Protein 5U25 (pdb70)

B-factor: mean 48.01, std 14.41, range [23.68, 140.08]

CATH classification: 3.50.50.60 (+2 more: 3.50.50.60, 3.30.390.30)

Structure (mmCIF, N/CA/C/O backbone):
data_5U25
#
_entry.id   5U25
#
_cell.length_a   142.660
_cell.length_b   142.660
_cell.length_c   70.390
_cell.angle_alpha   90.000
_cell.angle_beta   90.000
_cell.angle_gamma   90.000
#
_symmetry.space_group_name_H-M   'P 43 21 2'
#
loop_
_entity.id
_entity.type
_entity.pdbx_description
1 polymer 'Dihydrolipoamide dehydrogenase (E3 component of pyruvate and 2-oxoglutarate dehydrogenase complexes)'
2 non-polymer 'FLAVIN-ADENINE DINUCLEOTIDE'
3 non-polymer 'SULFATE ION'
4 non-polymer 1,2-ETHANEDIOL
5 water water
#
loop_
_atom_site.group_PDB
_atom_site.id
_atom_site.type_symbol
_atom_site.label_atom_id
_atom_site.label_alt_id
_atom_site.label_comp_id
_atom_site.label_asym_id
_atom_site.label_entity_id
_atom_site.label_seq_id
_atom_site.pdbx_PDB_ins_code
_atom_site.Cartn_x
_atom_site.Cartn_y
_atom_site.Cartn_z
_atom_site.occupancy
_atom_site.B_iso_or_equiv
_atom_site.auth_seq_id
_atom_site.auth_comp_id
_atom_site.auth_asym_id
_atom_site.auth_atom_id
_atom_site.pdbx_PDB_model_num
ATOM 1 N N . ALA A 1 122 ? -15.337 53.613 2.202 1.00 93.79 114 ALA A N 1
ATOM 2 C CA . ALA A 1 122 ? -16.059 54.655 1.477 1.00 103.28 114 ALA A CA 1
ATOM 3 C C . ALA A 1 122 ? -15.172 55.328 0.422 1.00 108.42 114 ALA A C 1
ATOM 4 O O . ALA A 1 122 ? -15.668 55.834 -0.588 1.00 116.95 114 ALA A O 1
ATOM 6 N N . ASP A 1 123 ? -13.858 55.331 0.665 1.00 103.68 115 ASP A N 1
ATOM 7 C CA . ASP A 1 123 ? -12.899 55.936 -0.255 1.00 102.71 115 ASP A CA 1
ATOM 8 C C . ASP A 1 123 ? -12.291 54.929 -1.228 1.00 97.20 115 ASP A C 1
ATOM 9 O O . ASP A 1 123 ? -11.908 55.311 -2.340 1.00 101.64 115 ASP A O 1
ATOM 14 N N . ALA A 1 124 ? -12.199 53.654 -0.848 1.00 88.62 116 ALA A N 1
ATOM 15 C CA . ALA A 1 124 ? -11.661 52.628 -1.733 1.00 83.83 116 ALA A CA 1
ATOM 16 C C . ALA A 1 124 ? -12.033 51.256 -1.186 1.00 80.55 116 ALA A C 1
ATOM 17 O O . ALA A 1 124 ? -12.149 51.075 0.029 1.00 80.21 116 ALA A O 1
ATOM 19 N N . GLU A 1 125 ? -12.201 50.290 -2.098 1.00 80.90 117 GLU A N 1
ATOM 20 C CA . GLU A 1 125 ? -12.631 48.930 -1.774 1.00 79.71 117 GLU A CA 1
ATOM 21 C C . GLU A 1 125 ? -11.699 47.925 -2.444 1.00 72.58 117 GLU A C 1
ATOM 22 O O . GLU A 1 125 ? -11.401 48.061 -3.636 1.00 78.49 117 GLU A O 1
ATOM 28 N N . TYR A 1 126 ? -11.258 46.906 -1.695 1.00 61.60 118 TYR A N 1
ATOM 29 C CA . TYR A 1 126 ? -10.335 45.904 -2.227 1.00 60.82 118 TYR A CA 1
ATOM 30 C C . TYR A 1 126 ? -10.761 44.494 -1.825 1.00 58.56 118 TYR A C 1
ATOM 31 O O . TYR A 1 126 ? -11.405 44.292 -0.792 1.00 57.40 118 TYR A O 1
ATOM 40 N N . ASP A 1 127 ? -10.407 43.517 -2.671 1.00 59.37 119 ASP A N 1
ATOM 41 C CA . ASP A 1 127 ? -10.466 42.111 -2.265 1.00 59.08 119 ASP A CA 1
ATOM 42 C C . ASP A 1 127 ? -9.595 41.860 -1.040 1.00 52.57 119 ASP A C 1
ATOM 43 O O . ASP A 1 127 ? -10.018 41.200 -0.087 1.00 56.19 119 ASP A O 1
ATOM 48 N N . VAL A 1 128 ? -8.363 42.366 -1.061 1.00 47.84 120 VAL A N 1
ATOM 49 C CA . VAL A 1 128 ? -7.385 42.134 -0.002 1.00 47.36 120 VAL A CA 1
ATOM 50 C C . VAL A 1 128 ? -6.674 43.455 0.289 1.00 52.33 120 VAL A C 1
ATOM 51 O O . VAL A 1 128 ? -6.120 44.083 -0.623 1.00 50.17 120 VAL A O 1
ATOM 55 N N . VAL A 1 129 ? -6.694 43.880 1.549 1.00 47.22 121 VAL A N 1
ATOM 56 C CA . VAL A 1 129 ? -5.848 44.963 2.034 1.00 44.83 121 VAL A CA 1
ATOM 57 C C . VAL A 1 129 ? -4.777 44.341 2.920 1.00 44.79 121 VAL A C 1
ATOM 58 O O . VAL A 1 129 ? -5.088 43.600 3.862 1.00 44.17 121 VAL A O 1
ATOM 62 N N . VAL A 1 130 ? -3.519 44.619 2.610 1.00 42.96 122 VAL A N 1
ATOM 63 C CA . VAL A 1 130 ? -2.394 44.146 3.409 1.00 37.42 122 VAL A CA 1
ATOM 64 C C . VAL A 1 130 ? -1.905 45.319 4.250 1.00 39.78 122 VAL A C 1
ATOM 65 O O . VAL A 1 130 ? -1.588 46.388 3.714 1.00 44.56 122 VAL A O 1
ATOM 69 N N . LEU A 1 131 ? -1.877 45.135 5.567 1.00 37.34 123 LEU A N 1
ATOM 70 C CA . LEU A 1 131 ? -1.361 46.140 6.496 1.00 38.81 123 LEU A CA 1
ATOM 71 C C . LEU A 1 131 ? 0.129 45.868 6.734 1.00 38.09 123 LEU A C 1
ATOM 72 O O . LEU A 1 131 ? 0.491 44.959 7.491 1.00 30.26 123 LEU A O 1
ATOM 77 N N . GLY A 1 132 ? 0.989 46.653 6.087 1.00 38.78 124 GLY A N 1
ATOM 78 C CA . GLY A 1 132 ? 2.446 46.592 6.166 1.00 32.62 124 GLY A CA 1
ATOM 79 C C . GLY A 1 132 ? 3.033 45.984 4.902 1.00 35.45 124 GLY A C 1
ATOM 80 O O . GLY A 1 132 ? 2.492 45.025 4.345 1.00 41.86 124 GLY A O 1
ATOM 81 N N . GLY A 1 133 ? 4.149 46.543 4.438 1.00 37.27 125 GLY A N 1
ATOM 82 C CA . GLY A 1 133 ? 4.735 46.073 3.193 1.00 40.16 125 GLY A CA 1
ATOM 83 C C . GLY A 1 133 ? 6.083 45.368 3.298 1.00 40.11 125 GLY A C 1
ATOM 84 O O . GLY A 1 133 ? 6.925 45.473 2.393 1.00 33.76 125 GLY A O 1
ATOM 85 N N . GLY A 1 134 ? 6.304 44.655 4.404 1.00 35.91 126 GLY A N 1
ATOM 86 C CA . GLY A 1 134 ? 7.533 43.927 4.622 1.00 37.17 126 GLY A CA 1
ATOM 87 C C . GLY A 1 134 ? 7.579 42.613 3.858 1.00 36.58 126 GLY A C 1
ATOM 88 O O . GLY A 1 134 ? 6.737 42.350 2.998 1.00 42.19 126 GLY A O 1
ATOM 89 N N . PRO A 1 135 ? 8.584 41.772 4.141 1.00 40.95 127 PRO A N 1
ATOM 90 C CA . PRO A 1 135 ? 8.659 40.471 3.453 1.00 41.12 127 PRO A CA 1
ATOM 91 C C . PRO A 1 135 ? 7.335 39.711 3.475 1.00 38.78 127 PRO A C 1
ATOM 92 O O . PRO A 1 135 ? 6.912 39.179 2.446 1.00 37.52 127 PRO A O 1
ATOM 96 N N . GLY A 1 136 ? 6.659 39.669 4.622 1.00 38.34 128 GLY A N 1
ATOM 97 C CA . GLY A 1 136 ? 5.328 39.093 4.686 1.00 37.15 128 GLY A CA 1
ATOM 98 C C . GLY A 1 136 ? 4.334 39.846 3.824 1.00 36.72 128 GLY A C 1
ATOM 99 O O . GLY A 1 136 ? 3.750 39.277 2.898 1.00 37.55 128 GLY A O 1
ATOM 100 N N . GLY A 1 137 ? 4.168 41.142 4.098 1.00 43.73 129 GLY A N 1
ATOM 101 C CA . GLY A 1 137 ? 3.098 41.902 3.465 1.00 36.84 129 GLY A CA 1
ATOM 102 C C . GLY A 1 137 ? 3.197 41.956 1.950 1.00 39.19 129 GLY A C 1
ATOM 103 O O . GLY A 1 137 ? 2.222 41.680 1.246 1.00 38.10 129 GLY A O 1
ATOM 104 N N . TYR A 1 138 ? 4.371 42.322 1.416 1.00 33.24 130 TYR A N 1
ATOM 105 C CA . TYR A 1 138 ? 4.425 42.483 -0.034 1.00 36.34 130 TYR A CA 1
ATOM 106 C C . TYR A 1 138 ? 4.381 41.129 -0.742 1.00 40.37 130 TYR A C 1
ATOM 107 O O . TYR A 1 138 ? 3.835 41.032 -1.850 1.00 39.43 130 TYR A O 1
ATOM 116 N N . SER A 1 139 ? 4.925 40.074 -0.117 1.00 36.51 131 SER A N 1
ATOM 117 C CA . SER A 1 139 ? 4.790 38.731 -0.676 1.00 39.62 131 SER A CA 1
ATOM 118 C C . SER A 1 139 ? 3.328 38.287 -0.702 1.00 39.08 131 SER A C 1
ATOM 119 O O . SER A 1 139 ? 2.866 37.710 -1.693 1.00 41.02 131 SER A O 1
ATOM 122 N N . ALA A 1 140 ? 2.595 38.515 0.397 1.00 39.04 132 ALA A N 1
ATOM 123 C CA . ALA A 1 140 ? 1.158 38.233 0.416 1.00 41.36 132 ALA A CA 1
ATOM 124 C C . ALA A 1 140 ? 0.433 39.004 -0.681 1.00 39.32 132 ALA A C 1
ATOM 125 O O . ALA A 1 140 ? -0.370 38.436 -1.431 1.00 42.63 132 ALA A O 1
ATOM 127 N N . ALA A 1 141 ? 0.730 40.302 -0.805 1.00 38.16 133 ALA A N 1
ATOM 128 C CA . ALA A 1 141 ? 0.014 41.147 -1.757 1.00 43.69 133 ALA A CA 1
ATOM 129 C C . ALA A 1 141 ? 0.288 40.719 -3.193 1.00 45.29 133 ALA A C 1
ATOM 130 O O . ALA A 1 141 ? -0.636 40.627 -4.013 1.00 48.92 133 ALA A O 1
ATOM 132 N N . PHE A 1 142 ? 1.558 40.450 -3.518 1.00 36.71 134 PHE A N 1
ATOM 133 C CA . PHE A 1 142 ? 1.893 40.037 -4.877 1.00 39.23 134 PHE A CA 1
ATOM 134 C C . PHE A 1 142 ? 1.274 38.681 -5.195 1.00 41.78 134 PHE A C 1
ATOM 135 O O . PHE A 1 142 ? 0.783 38.449 -6.311 1.00 45.89 134 PHE A O 1
ATOM 143 N N . ALA A 1 143 ? 1.272 37.775 -4.216 1.00 38.93 135 ALA A N 1
ATOM 144 C CA . ALA A 1 143 ? 0.670 36.465 -4.425 1.00 43.49 135 ALA A CA 1
ATOM 145 C C . ALA A 1 143 ? -0.837 36.581 -4.621 1.00 47.86 135 ALA A C 1
ATOM 146 O O . ALA A 1 143 ? -1.408 35.902 -5.482 1.00 46.36 135 ALA A O 1
ATOM 148 N N . ALA A 1 144 ? -1.495 37.450 -3.847 1.00 43.51 136 ALA A N 1
ATOM 149 C CA . ALA A 1 144 ? -2.931 37.630 -4.021 1.00 49.44 136 ALA A CA 1
ATOM 150 C C . ALA A 1 144 ? -3.245 38.216 -5.392 1.00 51.58 136 ALA A C 1
ATOM 151 O O . ALA A 1 144 ? -4.213 37.807 -6.045 1.00 49.19 136 ALA A O 1
ATOM 153 N N . ALA A 1 145 ? -2.424 39.164 -5.852 1.00 51.90 137 ALA A N 1
ATOM 154 C CA . ALA A 1 145 ? -2.643 39.761 -7.165 1.00 50.55 137 ALA A CA 1
ATOM 155 C C . ALA A 1 145 ? -2.430 38.740 -8.276 1.00 52.16 137 ALA A C 1
ATOM 156 O O . ALA A 1 145 ? -3.176 38.731 -9.262 1.00 56.29 137 ALA A O 1
ATOM 158 N N . ASP A 1 146 ? -1.422 37.864 -8.123 1.00 47.68 138 ASP A N 1
ATOM 159 C CA . ASP A 1 146 ? -1.203 36.778 -9.080 1.00 48.93 138 ASP A CA 1
ATOM 160 C C . ASP A 1 146 ? -2.392 35.833 -9.145 1.00 51.48 138 ASP A C 1
ATOM 161 O O . ASP A 1 146 ? -2.623 35.206 -10.186 1.00 54.28 138 ASP A O 1
ATOM 166 N N . GLU A 1 147 ? -3.123 35.674 -8.037 1.00 53.11 139 GLU A N 1
ATOM 167 C CA . GLU A 1 147 ? -4.360 34.898 -8.036 1.00 58.85 139 GLU A CA 1
ATOM 168 C C . GLU A 1 147 ? -5.537 35.680 -8.602 1.00 60.85 139 GLU A C 1
ATOM 169 O O . GLU A 1 147 ? -6.656 35.161 -8.602 1.00 59.31 139 GLU A O 1
ATOM 175 N N . GLY A 1 148 ? -5.319 36.909 -9.069 1.00 59.38 140 GLY A N 1
ATOM 176 C CA . GLY A 1 148 ? -6.367 37.680 -9.707 1.00 63.25 140 GLY A CA 1
ATOM 177 C C . GLY A 1 148 ? -7.215 38.530 -8.785 1.00 62.14 140 GLY A C 1
ATOM 178 O O . GLY A 1 148 ? -8.272 39.013 -9.213 1.00 60.63 140 GLY A O 1
ATOM 179 N N . LEU A 1 149 ? -6.799 38.716 -7.540 1.00 56.42 141 LEU A N 1
ATOM 180 C CA . LEU A 1 149 ? -7.505 39.569 -6.602 1.00 56.07 141 LEU A CA 1
ATOM 181 C C . LEU A 1 149 ? -7.034 41.014 -6.739 1.00 59.34 141 LEU A C 1
ATOM 182 O O . LEU A 1 149 ? -5.877 41.285 -7.088 1.00 60.74 141 LEU A O 1
ATOM 187 N N . LYS A 1 150 ? -7.943 41.944 -6.455 1.00 56.38 142 LYS A N 1
ATOM 188 C CA . LYS A 1 150 ? -7.613 43.364 -6.394 1.00 59.22 142 LYS A CA 1
ATOM 189 C C . LYS A 1 150 ? -7.075 43.685 -4.998 1.00 51.59 142 LYS A C 1
ATOM 190 O O . LYS A 1 150 ? -7.791 43.515 -4.006 1.00 50.15 142 LYS A O 1
ATOM 196 N N . VAL A 1 151 ? -5.812 44.132 -4.921 1.00 48.35 143 VAL A N 1
ATOM 197 C CA . VAL A 1 151 ? -5.066 44.208 -3.668 1.00 45.14 143 VAL A CA 1
ATOM 198 C C . VAL A 1 151 ? -4.566 45.631 -3.432 1.00 55.44 143 VAL A C 1
ATOM 199 O O . VAL A 1 151 ? -4.318 46.389 -4.373 1.00 53.12 143 VAL A O 1
ATOM 203 N N . ALA A 1 152 ? -4.418 45.989 -2.154 1.00 43.16 144 ALA A N 1
ATOM 204 C CA . ALA A 1 152 ? -3.720 47.198 -1.743 1.00 44.84 144 ALA A CA 1
ATOM 205 C C . ALA A 1 152 ? -2.797 46.879 -0.571 1.00 45.35 144 ALA A C 1
ATOM 206 O O . ALA A 1 152 ? -3.109 46.036 0.277 1.00 45.12 144 ALA A O 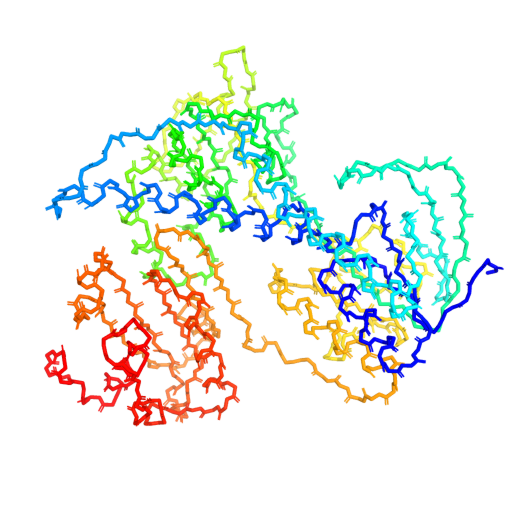1
ATOM 208 N N . ILE A 1 153 ? -1.654 47.565 -0.533 1.00 41.56 145 ILE A N 1
ATOM 209 C CA . ILE A 1 153 ? -0.747 47.565 0.608 1.00 37.24 145 ILE A CA 1
ATOM 210 C C . ILE A 1 153 ? -0.872 48.910 1.300 1.00 40.72 145 ILE A C 1
ATOM 211 O O . ILE A 1 153 ? -0.797 49.952 0.640 1.00 40.22 145 ILE A O 1
ATOM 216 N N . VAL A 1 154 ? -1.063 48.895 2.617 1.00 42.03 146 VAL A N 1
ATOM 217 C CA . VAL A 1 154 ? -0.994 50.108 3.424 1.00 43.91 146 VAL A CA 1
ATOM 218 C C . VAL A 1 154 ? 0.317 50.052 4.198 1.00 42.67 146 VAL A C 1
ATOM 219 O O . VAL A 1 154 ? 0.507 49.174 5.046 1.00 41.37 146 VAL A O 1
ATOM 223 N N . GLU A 1 155 ? 1.220 50.989 3.910 1.00 43.78 147 GLU A N 1
ATOM 224 C CA . GLU A 1 155 ? 2.566 51.001 4.478 1.00 41.84 147 GLU A CA 1
ATOM 225 C C . GLU A 1 155 ? 2.909 52.438 4.819 1.00 42.39 147 GLU A C 1
ATOM 226 O O . GLU A 1 155 ? 2.844 53.313 3.950 1.00 43.61 147 GLU A O 1
ATOM 232 N N . ARG A 1 156 ? 3.264 52.679 6.085 1.00 34.35 148 ARG A N 1
ATOM 233 C CA . ARG A 1 156 ? 3.420 54.046 6.573 1.00 33.76 148 ARG A CA 1
ATOM 234 C C . ARG A 1 156 ? 4.629 54.751 5.954 1.00 42.46 148 ARG A C 1
ATOM 235 O O . ARG A 1 156 ? 4.642 55.983 5.869 1.00 45.33 148 ARG A O 1
ATOM 243 N N . TYR A 1 157 ? 5.649 54.006 5.527 1.00 39.81 149 TYR A N 1
ATOM 244 C CA . TYR A 1 157 ? 6.817 54.586 4.883 1.00 33.79 149 TYR A CA 1
ATOM 245 C C . TYR A 1 157 ? 6.703 54.454 3.368 1.00 36.28 149 TYR A C 1
ATOM 246 O O . TYR A 1 157 ? 5.857 53.734 2.838 1.00 32.71 149 TYR A O 1
ATOM 255 N N . LYS A 1 158 ? 7.589 55.161 2.666 1.00 38.90 150 LYS A N 1
ATOM 256 C CA . LYS A 1 158 ? 7.493 55.229 1.213 1.00 37.11 150 LYS A CA 1
ATOM 257 C C . LYS A 1 158 ? 7.916 53.923 0.549 1.00 41.94 150 LYS A C 1
ATOM 258 O O . LYS A 1 158 ? 7.311 53.508 -0.447 1.00 40.49 150 LYS A O 1
ATOM 264 N N . THR A 1 159 ? 8.972 53.278 1.053 1.00 40.19 151 THR A N 1
ATOM 265 C CA . THR A 1 159 ? 9.506 52.101 0.383 1.00 36.45 151 THR A CA 1
ATOM 266 C C . THR A 1 159 ? 8.859 50.836 0.922 1.00 35.03 151 THR A C 1
ATOM 267 O O . THR A 1 159 ? 8.456 50.765 2.086 1.00 34.99 151 THR A O 1
ATOM 271 N N . LEU A 1 160 ? 8.772 49.829 0.060 1.00 35.21 152 LEU A N 1
ATOM 272 C CA . LEU A 1 160 ? 8.389 48.484 0.454 1.00 38.41 152 LEU A CA 1
ATOM 273 C C . LEU A 1 160 ? 9.622 47.701 0.924 1.00 42.60 152 LEU A C 1
ATOM 274 O O . LEU A 1 160 ? 10.760 48.197 0.916 1.00 34.26 152 LEU A O 1
ATOM 279 N N . GLY A 1 161 ? 9.391 46.448 1.334 1.00 40.03 153 GLY A N 1
ATOM 280 C CA . GLY A 1 161 ? 10.440 45.581 1.830 1.00 37.18 153 GLY A CA 1
ATOM 281 C C . GLY A 1 161 ? 10.622 45.599 3.334 1.00 41.01 153 GLY A C 1
ATOM 282 O O . GLY A 1 161 ? 11.394 44.792 3.857 1.00 38.84 153 GLY A O 1
ATOM 283 N N . GLY A 1 162 ? 9.956 46.504 4.043 1.00 41.04 154 GLY A N 1
ATOM 284 C CA . GLY A 1 162 ? 9.917 46.410 5.484 1.00 31.34 154 GLY A CA 1
ATOM 285 C C . GLY A 1 162 ? 11.279 46.522 6.146 1.00 32.74 154 GLY A C 1
ATOM 286 O O . GLY A 1 162 ? 12.238 47.097 5.614 1.00 33.33 154 GLY A O 1
ATOM 287 N N . V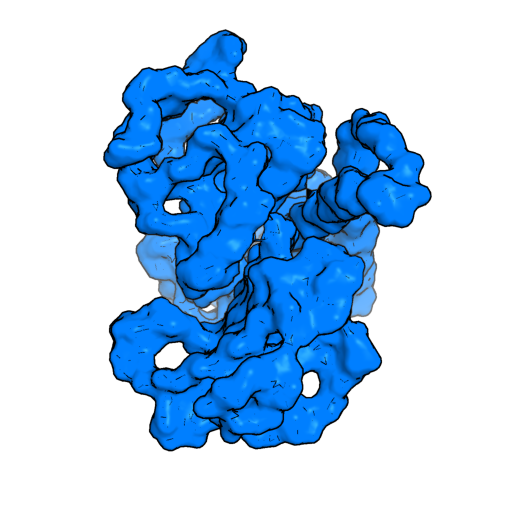AL A 1 163 ? 11.338 45.957 7.354 1.00 32.94 155 VAL A N 1
ATOM 288 C CA . VAL A 1 163 ? 12.554 46.032 8.156 1.00 37.17 155 VAL A CA 1
ATOM 289 C C . VAL A 1 163 ? 13.682 45.258 7.486 1.00 34.24 155 VAL A C 1
ATOM 290 O O . VAL A 1 163 ? 14.825 45.726 7.433 1.00 33.20 155 VAL A O 1
ATOM 294 N N . CYS A 1 164 ? 13.377 44.072 6.950 1.00 37.66 156 CYS A N 1
ATOM 295 C CA . CYS A 1 164 ? 14.413 43.247 6.334 1.00 38.69 156 CYS A CA 1
ATOM 296 C C . CYS A 1 164 ? 15.146 44.002 5.229 1.00 39.34 156 CYS A C 1
ATOM 297 O O . CYS A 1 164 ? 16.382 44.034 5.200 1.00 32.93 156 CYS A O 1
ATOM 300 N N . LEU A 1 165 ? 14.404 44.624 4.312 1.00 37.18 157 LEU A N 1
ATOM 301 C CA . LEU A 1 165 ? 15.079 45.275 3.195 1.00 40.20 157 LEU A CA 1
ATOM 302 C C . LEU A 1 165 ? 15.668 46.623 3.598 1.00 38.71 157 LEU A C 1
ATOM 303 O O . LEU A 1 165 ? 16.804 46.937 3.230 1.00 33.51 157 LEU A O 1
ATOM 308 N N . ASN A 1 166 ? 14.926 47.423 4.366 1.00 38.95 158 ASN A N 1
ATOM 309 C CA . ASN A 1 166 ? 15.330 48.808 4.584 1.00 36.82 158 ASN A CA 1
ATOM 310 C C . ASN A 1 166 ? 16.319 48.968 5.738 1.00 42.70 158 ASN A C 1
ATOM 311 O O . ASN A 1 166 ? 17.250 49.776 5.637 1.00 38.56 158 ASN A O 1
ATOM 316 N N . VAL A 1 167 ? 16.163 48.218 6.829 1.00 39.99 159 VAL A N 1
ATOM 317 C CA . VAL A 1 167 ? 17.023 48.436 7.993 1.00 36.20 159 VAL A CA 1
ATOM 318 C C . VAL A 1 167 ? 17.349 47.121 8.695 1.00 36.86 159 VAL A C 1
ATOM 319 O O . VAL A 1 167 ? 17.458 47.081 9.927 1.00 35.49 159 VAL A O 1
ATOM 323 N N . GLY A 1 168 ? 17.530 46.046 7.924 1.00 30.58 160 GLY A N 1
ATOM 324 C CA . GLY A 1 168 ? 17.668 44.722 8.506 1.00 36.83 160 GLY A CA 1
ATOM 325 C C . GLY A 1 168 ? 18.583 43.788 7.736 1.00 37.58 160 GLY A C 1
ATOM 326 O O . GLY A 1 168 ? 19.769 44.093 7.586 1.00 34.33 160 GLY A O 1
ATOM 327 N N . CYS A 1 169 ? 18.033 42.671 7.231 1.00 36.20 161 CYS A N 1
ATOM 328 C CA . CYS A 1 169 ? 18.835 41.622 6.603 1.00 39.73 161 CYS A CA 1
ATOM 329 C C . CYS A 1 169 ? 19.779 42.176 5.555 1.00 40.16 161 CYS A C 1
ATOM 330 O O . CYS A 1 169 ? 20.978 41.870 5.548 1.00 35.62 161 CYS A O 1
ATOM 333 N N . ILE A 1 170 ? 19.221 42.903 4.594 1.00 38.42 162 ILE A N 1
ATOM 334 C CA . ILE A 1 170 ? 19.945 43.184 3.364 1.00 37.06 162 ILE A CA 1
ATOM 335 C C . ILE A 1 170 ? 21.096 44.124 3.697 1.00 35.57 162 ILE A C 1
ATOM 336 O O . ILE A 1 170 ? 22.244 43.768 3.416 1.00 31.05 162 ILE A O 1
ATOM 341 N N . PRO A 1 171 ? 20.872 45.298 4.308 1.00 37.70 163 PRO A N 1
ATOM 342 C CA . PRO A 1 171 ? 22.026 46.168 4.594 1.00 34.96 163 PRO A CA 1
ATOM 343 C C . PRO A 1 171 ? 23.009 45.554 5.578 1.00 35.80 163 PRO A C 1
ATOM 344 O O . PRO A 1 171 ? 24.215 45.761 5.427 1.00 33.90 163 PRO A O 1
ATOM 348 N N . SER A 1 172 ? 22.553 44.779 6.563 1.00 34.59 164 SER A N 1
ATOM 349 C CA . SER A 1 172 ? 23.506 44.171 7.491 1.00 35.27 164 SER A CA 1
ATOM 350 C C . SER A 1 172 ? 24.393 43.141 6.788 1.00 39.01 164 SER A C 1
ATOM 351 O O . SER A 1 172 ? 25.619 43.153 6.960 1.00 38.47 164 SER A O 1
ATOM 354 N N . LYS A 1 173 ? 23.806 42.243 5.980 1.00 34.77 165 LYS A N 1
ATOM 355 C CA . LYS A 1 173 ? 24.639 41.234 5.315 1.00 36.75 165 LYS A CA 1
ATOM 356 C C . LYS A 1 173 ? 25.562 41.869 4.288 1.00 39.26 165 LYS A C 1
ATOM 357 O O . LYS A 1 173 ? 26.626 41.318 3.989 1.00 38.99 165 LYS A O 1
ATOM 363 N N . ALA A 1 174 ? 25.162 43.010 3.722 1.00 34.37 166 ALA A N 1
ATOM 364 C CA . ALA A 1 174 ? 26.031 43.715 2.785 1.00 36.76 166 ALA A CA 1
ATOM 365 C C . ALA A 1 174 ? 27.301 44.203 3.484 1.00 38.83 166 ALA A C 1
ATOM 366 O O . ALA A 1 174 ? 28.416 44.016 2.982 1.00 40.15 166 ALA A O 1
ATOM 368 N N . LEU A 1 175 ? 27.148 44.823 4.657 1.00 35.71 167 LEU A N 1
ATOM 369 C CA . LEU A 1 175 ? 28.299 45.255 5.443 1.00 32.56 167 LEU A CA 1
ATOM 370 C C . LEU A 1 175 ? 29.114 44.064 5.940 1.00 33.75 167 LEU A C 1
ATOM 371 O O . LEU A 1 175 ? 30.353 44.116 5.969 1.00 29.15 167 LEU A O 1
ATOM 376 N N . LEU A 1 176 ? 28.434 42.992 6.354 1.00 31.12 168 LEU A N 1
ATOM 377 C CA . LEU A 1 176 ? 29.131 41.816 6.864 1.00 36.44 168 LEU A CA 1
ATOM 378 C C . LEU A 1 176 ? 29.997 41.184 5.788 1.00 35.11 168 LEU A C 1
ATOM 379 O O . LEU A 1 176 ? 31.124 40.757 6.059 1.00 31.64 168 LEU A O 1
ATOM 384 N N . HIS A 1 177 ? 29.479 41.113 4.562 1.00 36.65 169 HIS A N 1
ATOM 385 C CA . HIS A 1 177 ? 30.228 40.526 3.461 1.00 31.76 169 HIS A CA 1
ATOM 386 C C . HIS A 1 177 ? 31.519 41.296 3.201 1.00 31.91 169 HIS A C 1
ATOM 387 O O . HIS A 1 177 ? 32.605 40.708 3.109 1.00 37.79 169 HIS A O 1
ATOM 394 N N . ASN A 1 178 ? 31.421 42.618 3.074 1.00 29.09 170 ASN A N 1
ATOM 395 C CA . ASN A 1 178 ? 32.620 43.423 2.852 1.00 34.83 170 ASN A CA 1
ATOM 396 C C . ASN A 1 178 ? 33.592 43.293 4.021 1.00 37.04 170 ASN A C 1
ATOM 397 O O . ASN A 1 178 ? 34.806 43.170 3.820 1.00 35.11 170 ASN A O 1
ATOM 402 N N . ALA A 1 179 ? 33.074 43.279 5.253 1.00 38.16 171 ALA A N 1
ATOM 403 C CA . ALA A 1 179 ? 33.949 43.131 6.411 1.00 36.10 171 ALA A CA 1
ATOM 404 C C . ALA A 1 179 ? 34.694 41.797 6.388 1.00 40.57 171 ALA A C 1
ATOM 405 O O . ALA A 1 179 ? 35.857 41.728 6.808 1.00 36.80 171 ALA A O 1
ATOM 407 N N . ALA A 1 180 ? 34.058 40.740 5.870 1.00 32.85 172 ALA A N 1
ATOM 408 C CA . ALA A 1 180 ? 34.673 39.418 5.911 1.00 35.42 172 ALA A CA 1
ATOM 409 C C . ALA A 1 180 ? 35.842 39.321 4.938 1.00 35.84 172 ALA A C 1
ATOM 410 O O . ALA A 1 180 ? 36.824 38.620 5.208 1.00 37.41 172 ALA A O 1
ATOM 412 N N . VAL A 1 181 ? 35.748 40.011 3.795 1.00 37.28 173 VAL A N 1
ATOM 413 C CA . VAL A 1 181 ? 36.885 40.107 2.883 1.00 37.64 173 VAL A CA 1
ATOM 414 C C . VAL A 1 181 ? 38.054 40.824 3.549 1.00 40.17 173 VAL A C 1
ATOM 415 O O . VAL A 1 181 ? 39.217 40.415 3.402 1.00 42.78 173 VAL A O 1
ATOM 419 N N . ILE A 1 182 ? 37.778 41.912 4.276 1.00 33.28 174 ILE A N 1
ATOM 420 C CA . ILE A 1 182 ? 38.869 42.606 4.965 1.00 39.05 174 ILE A CA 1
ATOM 421 C C . ILE A 1 182 ? 39.607 41.641 5.879 1.00 42.41 174 ILE A C 1
ATOM 422 O O . ILE A 1 182 ? 40.846 41.621 5.922 1.00 41.71 174 ILE A O 1
ATOM 427 N N . ASP A 1 183 ? 38.858 40.799 6.593 1.00 40.46 175 ASP A N 1
ATOM 428 C CA . ASP A 1 183 ? 3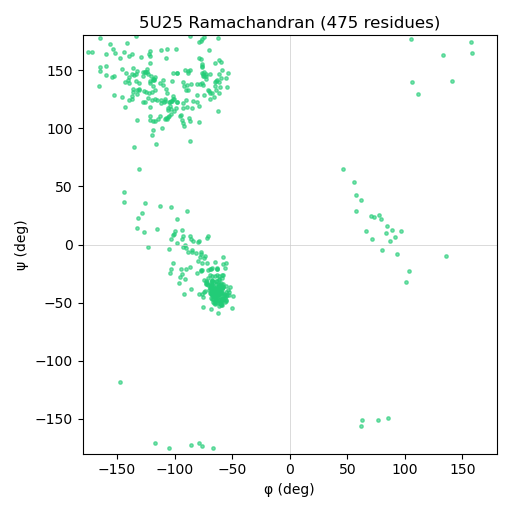9.468 39.831 7.497 1.00 42.48 175 ASP A CA 1
ATOM 429 C C . ASP A 1 183 ? 40.247 38.770 6.733 1.00 43.16 175 ASP A C 1
ATOM 430 O O . ASP A 1 183 ? 41.357 38.403 7.129 1.00 39.91 175 ASP A O 1
ATOM 435 N N . GLU A 1 184 ? 39.689 38.279 5.627 1.00 43.75 176 GLU A N 1
ATOM 436 C CA . GLU A 1 184 ? 40.406 37.318 4.803 1.00 43.01 176 GLU A CA 1
ATOM 437 C C . GLU A 1 184 ? 41.738 37.865 4.304 1.00 41.58 176 GLU A C 1
ATOM 438 O O . GLU A 1 184 ? 42.715 37.117 4.202 1.00 39.34 176 GLU A O 1
ATOM 444 N N . VAL A 1 185 ? 41.797 39.159 3.982 1.00 42.14 177 VAL A N 1
ATOM 445 C CA . VAL A 1 185 ? 43.007 39.728 3.393 1.00 42.92 177 VAL A CA 1
ATOM 446 C C . VAL A 1 185 ? 44.178 39.632 4.362 1.00 42.86 177 VAL A C 1
ATOM 447 O O . VAL A 1 185 ? 45.305 39.319 3.959 1.00 43.56 177 VAL A O 1
ATOM 451 N N . ARG A 1 186 ? 43.931 39.870 5.655 1.00 47.03 178 ARG A N 1
ATOM 452 C CA . ARG A 1 186 ? 44.991 39.713 6.650 1.00 50.90 178 ARG A CA 1
ATOM 453 C C . ARG A 1 186 ? 45.614 38.319 6.594 1.00 53.70 178 ARG A C 1
ATOM 454 O O . ARG A 1 186 ? 46.835 38.173 6.723 1.00 58.83 178 ARG A O 1
ATOM 462 N N . HIS A 1 187 ? 44.799 37.278 6.413 1.00 54.15 179 HIS A N 1
ATOM 463 C CA . HIS A 1 187 ? 45.352 35.925 6.412 1.00 52.68 179 HIS A CA 1
ATOM 464 C C . HIS A 1 187 ? 46.056 35.576 5.111 1.00 49.81 179 HIS A C 1
ATOM 465 O O . HIS A 1 187 ? 46.701 34.527 5.038 1.00 48.33 179 HIS A O 1
ATOM 472 N N . LEU A 1 188 ? 45.961 36.430 4.092 1.00 44.53 180 LEU A N 1
ATOM 473 C CA . LEU A 1 188 ? 46.575 36.133 2.809 1.00 42.86 180 LEU A CA 1
ATOM 474 C C . LEU A 1 188 ? 48.093 36.323 2.802 1.00 43.19 180 LEU A C 1
ATOM 475 O O . LEU A 1 188 ? 48.770 35.730 1.954 1.00 42.39 180 LEU A O 1
ATOM 480 N N . ALA A 1 189 ? 48.648 37.116 3.723 1.00 33.88 181 ALA A N 1
ATOM 481 C CA . ALA A 1 189 ? 50.071 37.416 3.645 1.00 43.32 181 ALA A CA 1
ATOM 482 C C . ALA A 1 189 ? 50.919 36.172 3.889 1.00 47.08 181 ALA A C 1
ATOM 483 O O . ALA A 1 189 ? 51.912 35.944 3.184 1.00 46.19 181 ALA A O 1
ATOM 485 N N . ALA A 1 190 ? 50.541 35.344 4.869 1.00 46.04 182 ALA A N 1
ATOM 486 C CA . ALA A 1 190 ? 51.285 34.107 5.114 1.00 44.11 182 ALA A CA 1
ATOM 487 C C . ALA A 1 190 ? 51.331 33.205 3.888 1.00 39.39 182 ALA A C 1
ATOM 488 O O . ALA A 1 190 ? 52.160 32.293 3.833 1.00 46.08 182 ALA A O 1
ATOM 490 N N . ASN A 1 191 ? 50.460 33.438 2.909 1.00 39.29 183 ASN A N 1
ATOM 491 C CA . ASN A 1 191 ? 50.415 32.677 1.669 1.00 35.76 183 ASN A CA 1
ATOM 492 C C . ASN A 1 191 ? 51.097 33.393 0.518 1.00 33.12 183 ASN A C 1
ATOM 493 O O . ASN A 1 191 ? 50.924 32.989 -0.636 1.00 37.30 183 ASN A O 1
ATOM 498 N N . GLY A 1 192 ? 51.841 34.461 0.798 1.00 39.37 184 GLY A N 1
ATOM 499 C CA . GLY A 1 192 ? 52.580 35.154 -0.240 1.00 40.37 184 GLY A CA 1
ATOM 500 C C . GLY A 1 192 ? 51.794 36.187 -1.013 1.00 44.06 184 GLY A C 1
ATOM 501 O O . GLY A 1 192 ? 52.240 36.608 -2.087 1.00 43.38 184 GLY A O 1
ATOM 502 N N . ILE A 1 193 ? 50.636 36.606 -0.505 1.00 42.88 185 ILE A N 1
ATOM 503 C CA . ILE A 1 193 ? 49.808 37.635 -1.136 1.00 41.11 185 ILE A CA 1
ATOM 504 C C . ILE A 1 193 ? 49.701 38.771 -0.123 1.00 40.82 185 ILE A C 1
ATOM 505 O O . ILE A 1 193 ? 48.838 38.751 0.762 1.00 39.91 185 ILE A O 1
ATOM 510 N N . LYS A 1 194 ? 50.585 39.767 -0.231 1.00 37.75 186 LYS A N 1
ATOM 511 C CA . LYS A 1 194 ? 50.734 40.785 0.805 1.00 42.91 186 LYS A CA 1
ATOM 512 C C . LYS A 1 194 ? 50.021 42.079 0.420 1.00 46.11 186 LYS A C 1
ATOM 513 O O . LYS A 1 194 ? 50.299 42.672 -0.631 1.00 45.05 186 LYS A O 1
ATOM 519 N N . TYR A 1 195 ? 49.139 42.527 1.298 1.00 44.46 187 TYR A N 1
ATOM 520 C CA . TYR A 1 195 ? 48.448 43.795 1.217 1.00 44.87 187 TYR A CA 1
ATOM 521 C C . TYR A 1 195 ? 48.666 44.552 2.512 1.00 48.16 187 TYR A C 1
ATOM 522 O O . TYR A 1 195 ? 48.736 43.937 3.582 1.00 49.04 187 TYR A O 1
ATOM 531 N N . PRO A 1 196 ? 48.713 45.891 2.456 1.00 45.15 188 PRO A N 1
ATOM 532 C CA . PRO A 1 196 ? 48.656 46.677 3.692 1.00 47.75 188 PRO A CA 1
ATOM 533 C C . PRO A 1 196 ? 47.250 46.707 4.269 1.00 50.09 188 PRO A C 1
ATOM 534 O O . PRO A 1 196 ? 46.317 46.140 3.693 1.00 51.71 188 PRO A O 1
ATOM 538 N N . GLU A 1 197 ? 47.091 47.374 5.408 1.00 48.48 189 GLU A N 1
ATOM 539 C CA . GLU A 1 197 ? 45.763 47.673 5.898 1.00 54.83 189 GLU A CA 1
ATOM 540 C C . GLU A 1 197 ? 45.030 48.555 4.886 1.00 51.07 189 GLU A C 1
ATOM 541 O O . GLU A 1 197 ? 45.645 49.380 4.201 1.00 49.26 189 GLU A O 1
ATOM 547 N N . PRO A 1 198 ? 43.719 48.403 4.768 1.00 47.52 190 PRO A N 1
ATOM 548 C CA . PRO A 1 198 ? 42.983 49.185 3.780 1.00 45.24 190 PRO A CA 1
ATOM 549 C C . PRO A 1 198 ? 42.800 50.612 4.259 1.00 45.99 190 PRO A C 1
ATOM 550 O O . PRO A 1 198 ? 42.797 50.892 5.460 1.00 47.41 190 PRO A O 1
ATOM 554 N N . GLU A 1 199 ? 42.672 51.522 3.295 1.00 44.95 191 GLU A N 1
ATOM 555 C CA . GLU A 1 199 ? 42.134 52.850 3.576 1.00 52.74 191 GLU A CA 1
ATOM 556 C C . GLU A 1 199 ? 40.615 52.762 3.545 1.00 44.09 191 GLU A C 1
ATOM 557 O O . GLU A 1 199 ? 40.047 52.319 2.543 1.00 40.05 191 GLU A O 1
ATOM 563 N N . LEU A 1 200 ? 39.966 53.164 4.642 1.00 44.39 192 LEU A N 1
ATOM 564 C CA . LEU A 1 200 ? 38.525 53.015 4.834 1.00 45.18 192 LEU A CA 1
ATOM 565 C C . LEU A 1 200 ? 37.844 54.361 4.645 1.00 48.45 192 LEU A C 1
ATOM 566 O O . LEU A 1 200 ? 38.161 55.326 5.350 1.00 47.37 192 LEU A O 1
ATOM 571 N N . ASP A 1 201 ? 36.899 54.415 3.720 1.00 46.02 193 ASP A N 1
ATOM 572 C CA . ASP A 1 201 ? 36.069 55.595 3.513 1.00 41.23 193 ASP A CA 1
ATOM 573 C C . ASP A 1 201 ? 34.659 55.212 3.956 1.00 38.63 193 ASP A C 1
ATOM 574 O O . ASP A 1 201 ? 33.921 54.549 3.222 1.00 34.05 193 ASP A O 1
ATOM 579 N N . ILE A 1 202 ? 34.296 55.634 5.167 1.00 41.50 194 ILE A N 1
ATOM 580 C CA . ILE A 1 202 ? 32.994 55.288 5.725 1.00 42.44 194 ILE A CA 1
ATOM 581 C C . ILE A 1 202 ? 31.874 55.862 4.870 1.00 44.33 194 ILE A C 1
ATOM 582 O O . ILE A 1 202 ? 30.830 55.223 4.690 1.00 38.59 194 ILE A O 1
ATOM 587 N N . ASP A 1 203 ? 32.060 57.080 4.337 1.00 40.59 195 ASP A N 1
ATOM 588 C CA . ASP A 1 203 ? 31.003 57.671 3.519 1.00 43.20 195 ASP A CA 1
ATOM 589 C C . ASP A 1 203 ? 30.709 56.810 2.291 1.00 45.32 195 ASP A C 1
ATOM 590 O O . ASP A 1 203 ? 29.540 56.613 1.926 1.00 36.80 195 ASP A O 1
ATOM 595 N N . MET A 1 204 ? 31.756 56.284 1.641 1.00 39.83 196 MET A N 1
ATOM 596 C CA . MET A 1 204 ? 31.538 55.447 0.467 1.00 42.92 196 MET A CA 1
ATOM 597 C C . MET A 1 204 ? 31.015 54.070 0.851 1.00 42.74 196 MET A C 1
ATOM 598 O O . MET A 1 204 ? 30.259 53.462 0.085 1.00 40.03 196 MET A O 1
ATOM 603 N N . LEU A 1 205 ? 31.396 53.567 2.025 1.00 38.27 197 LEU A N 1
ATOM 604 C CA . LEU A 1 205 ? 30.846 52.300 2.481 1.00 37.96 197 LEU A CA 1
ATOM 605 C C . LEU A 1 205 ? 29.361 52.433 2.790 1.00 38.78 197 LEU A C 1
ATOM 606 O O . LEU A 1 205 ? 28.562 51.569 2.412 1.00 35.96 197 LEU A O 1
ATOM 611 N N . ARG A 1 206 ? 28.975 53.523 3.457 1.00 38.40 198 ARG A N 1
ATOM 612 C CA . ARG A 1 206 ? 27.565 53.766 3.750 1.00 40.42 198 ARG A CA 1
ATOM 613 C C . ARG A 1 206 ? 26.751 53.919 2.468 1.00 45.01 198 ARG A C 1
ATOM 614 O O . ARG A 1 206 ? 25.637 53.388 2.363 1.00 47.75 198 ARG A O 1
ATOM 622 N N . ALA A 1 207 ? 27.289 54.642 1.481 1.00 43.89 199 ALA A N 1
ATOM 623 C CA . ALA A 1 207 ? 26.582 54.802 0.214 1.00 44.80 199 ALA A CA 1
ATOM 624 C C . ALA A 1 207 ? 26.498 53.487 -0.554 1.00 39.60 199 ALA A C 1
ATOM 625 O O . ALA A 1 207 ? 25.541 53.268 -1.303 1.00 41.06 199 ALA A O 1
ATOM 627 N N . TYR A 1 208 ? 27.485 52.605 -0.405 1.00 35.43 200 TYR A N 1
ATOM 628 C CA . TYR A 1 208 ? 27.370 51.321 -1.072 1.00 32.92 200 TYR A CA 1
ATOM 629 C C . TYR A 1 208 ? 26.191 50.537 -0.510 1.00 34.19 200 TYR A C 1
ATOM 630 O O . TYR A 1 208 ? 25.408 49.956 -1.264 1.00 37.48 200 TYR A O 1
ATOM 639 N N . LYS A 1 209 ? 26.045 50.525 0.814 1.00 34.38 201 LYS A N 1
ATOM 640 C CA . LYS A 1 209 ? 24.973 49.768 1.440 1.00 38.76 201 LYS A CA 1
ATOM 641 C C . LYS A 1 209 ? 23.611 50.369 1.105 1.00 42.57 201 LYS A C 1
ATOM 642 O O . LYS A 1 209 ? 22.679 49.651 0.724 1.00 40.89 201 LYS A O 1
ATOM 648 N N . ASP A 1 210 ? 23.480 51.693 1.226 1.00 40.04 202 ASP A N 1
ATOM 649 C CA . ASP A 1 210 ? 22.240 52.350 0.833 1.00 34.78 202 ASP A CA 1
ATOM 650 C C . ASP A 1 210 ? 21.937 52.127 -0.642 1.00 38.85 202 ASP A C 1
ATOM 651 O O . ASP A 1 210 ? 20.766 52.030 -1.030 1.00 39.34 202 ASP A O 1
ATOM 656 N N . GLY A 1 211 ? 22.973 52.044 -1.479 1.00 39.86 203 GLY A N 1
ATOM 657 C CA . GLY A 1 211 ? 22.747 51.811 -2.897 1.00 42.04 203 GLY A CA 1
ATOM 658 C C . GLY A 1 211 ? 22.193 50.432 -3.203 1.00 41.22 203 GLY A C 1
ATOM 659 O O . GLY A 1 211 ? 21.446 50.262 -4.171 1.00 42.73 203 GLY A O 1
ATOM 660 N N . VAL A 1 212 ? 22.555 49.430 -2.398 1.00 34.62 204 VAL A N 1
ATOM 661 C CA . VAL A 1 212 ? 21.954 48.113 -2.563 1.00 37.60 204 VAL A CA 1
ATOM 662 C C . VAL A 1 212 ? 20.475 48.173 -2.201 1.00 40.06 204 VAL A C 1
ATOM 663 O O . VAL A 1 212 ? 19.621 47.655 -2.929 1.00 41.64 204 VAL A O 1
ATOM 667 N N . VAL A 1 213 ? 20.147 48.845 -1.097 1.00 38.27 205 VAL A N 1
ATOM 668 C CA . VAL A 1 213 ? 18.760 48.930 -0.647 1.00 38.72 205 VAL A CA 1
ATOM 669 C C . VAL A 1 213 ? 17.908 49.712 -1.641 1.00 41.76 205 VAL A C 1
ATOM 670 O O . VAL A 1 213 ? 16.771 49.324 -1.950 1.00 40.46 205 VAL A O 1
ATOM 674 N N . SER A 1 214 ? 18.437 50.826 -2.158 1.00 41.92 206 SER A N 1
ATOM 675 C CA . SER A 1 214 ? 17.634 51.650 -3.053 1.00 45.78 206 SER A CA 1
ATOM 676 C C . SER A 1 214 ? 17.425 50.963 -4.396 1.00 45.16 206 SER A C 1
ATOM 677 O O . SER A 1 214 ? 16.401 51.182 -5.049 1.00 48.17 206 SER A O 1
ATOM 680 N N . ARG A 1 215 ? 18.365 50.121 -4.825 1.00 43.50 207 ARG A N 1
ATOM 681 C CA . ARG A 1 215 ? 18.111 49.343 -6.032 1.00 48.10 207 ARG A CA 1
ATOM 682 C C . ARG A 1 215 ? 16.964 48.366 -5.809 1.00 48.54 207 ARG A C 1
ATOM 683 O O . ARG A 1 215 ? 16.119 48.165 -6.693 1.00 42.08 207 ARG A O 1
ATOM 691 N N . LEU A 1 216 ? 16.910 47.773 -4.617 1.00 43.91 208 LEU A N 1
ATOM 692 C CA . LEU A 1 216 ? 15.895 46.779 -4.307 1.00 37.39 208 LEU A CA 1
ATOM 693 C C . LEU A 1 216 ? 14.540 47.424 -4.030 1.00 42.71 208 LEU A C 1
ATOM 694 O O . LEU A 1 216 ? 13.516 46.943 -4.532 1.00 42.27 208 LEU A O 1
ATOM 699 N N . THR A 1 217 ? 14.515 48.528 -3.268 1.00 42.40 209 THR A N 1
ATOM 700 C CA . THR A 1 217 ? 13.246 49.215 -3.025 1.00 42.06 209 THR A CA 1
ATOM 701 C C . THR A 1 217 ? 12.650 49.736 -4.327 1.00 44.18 209 THR A C 1
ATOM 702 O O . THR A 1 217 ? 11.429 49.712 -4.514 1.00 42.16 209 THR A O 1
ATOM 706 N N . GLY A 1 218 ? 13.496 50.208 -5.242 1.00 48.01 210 GLY A N 1
ATOM 707 C CA . GLY A 1 218 ? 12.986 50.633 -6.531 1.00 44.22 210 GLY A CA 1
ATOM 708 C C . GLY A 1 218 ? 12.340 49.492 -7.287 1.00 46.48 210 GLY A C 1
ATOM 709 O O . GLY A 1 218 ? 11.247 49.637 -7.840 1.00 53.93 210 GLY A O 1
ATOM 710 N N . GLY A 1 219 ? 12.997 48.334 -7.304 1.00 43.27 211 GLY A N 1
ATOM 711 C CA . GLY A 1 219 ? 12.433 47.188 -7.993 1.00 46.40 211 GLY A CA 1
ATOM 712 C C . GLY A 1 219 ? 11.104 46.748 -7.407 1.00 45.49 211 GLY A C 1
ATOM 713 O O . GLY A 1 219 ? 10.186 46.371 -8.140 1.00 45.05 211 GLY A O 1
ATOM 714 N N . LEU A 1 220 ? 10.983 46.795 -6.077 1.00 41.32 212 LEU A N 1
ATOM 715 C CA . LEU A 1 220 ? 9.731 46.411 -5.441 1.00 42.83 212 LEU A CA 1
ATOM 716 C C . LEU A 1 220 ? 8.596 47.341 -5.855 1.00 45.96 212 LEU A C 1
ATOM 717 O O . LEU A 1 220 ? 7.481 46.879 -6.122 1.00 46.12 212 LEU A O 1
ATOM 722 N N . ALA A 1 221 ? 8.856 48.654 -5.919 1.00 46.48 213 ALA A N 1
ATOM 723 C CA . ALA A 1 221 ? 7.817 49.582 -6.369 1.00 42.09 213 ALA A CA 1
ATOM 724 C C . ALA A 1 221 ? 7.377 49.250 -7.788 1.00 42.90 213 ALA A C 1
ATOM 725 O O . ALA A 1 221 ? 6.179 49.138 -8.070 1.00 50.47 213 ALA A O 1
ATOM 727 N N . GLY A 1 222 ? 8.341 49.062 -8.693 1.00 40.50 214 GLY A N 1
ATOM 728 C CA . GLY A 1 222 ? 7.998 48.703 -10.060 1.00 40.95 214 GLY A CA 1
ATOM 729 C C . GLY A 1 222 ? 7.206 47.411 -10.144 1.00 49.05 214 GLY A C 1
ATOM 730 O O . GLY A 1 222 ? 6.291 47.287 -10.960 1.00 54.26 214 GLY A O 1
ATOM 731 N N . MET A 1 223 ? 7.541 46.434 -9.294 1.00 43.18 215 MET A N 1
ATOM 732 C CA . MET A 1 223 ? 6.798 45.180 -9.292 1.00 42.02 215 MET A CA 1
ATOM 733 C C . MET A 1 223 ? 5.374 45.369 -8.770 1.00 43.39 215 MET A C 1
ATOM 734 O O . MET A 1 223 ? 4.438 44.741 -9.276 1.00 46.11 215 MET A O 1
ATOM 739 N N . ALA A 1 224 ? 5.188 46.226 -7.765 1.00 45.68 216 ALA A N 1
ATOM 740 C CA . ALA A 1 224 ? 3.836 46.563 -7.323 1.00 51.65 216 ALA A CA 1
ATOM 741 C C . ALA A 1 224 ? 3.023 47.173 -8.458 1.00 53.49 216 ALA A C 1
ATOM 742 O O . ALA A 1 224 ? 1.884 46.759 -8.711 1.00 53.73 216 ALA A O 1
ATOM 744 N N . LYS A 1 225 ? 3.593 48.159 -9.160 1.00 54.32 217 LYS A N 1
ATOM 745 C CA . LYS A 1 225 ? 2.831 48.817 -10.219 1.00 56.62 217 LYS A CA 1
ATOM 746 C C . LYS A 1 225 ? 2.515 47.842 -11.346 1.00 57.24 217 LYS A C 1
ATOM 747 O O . LYS A 1 225 ? 1.423 47.886 -11.929 1.00 55.16 217 LYS A O 1
ATOM 749 N N . SER A 1 226 ? 3.457 46.949 -11.662 1.00 53.36 218 SER A N 1
ATOM 750 C CA . SER A 1 226 ? 3.222 45.960 -12.710 1.00 53.34 218 SER A CA 1
ATOM 751 C C . SER A 1 226 ? 2.110 44.999 -12.321 1.00 51.72 218 SER A C 1
ATOM 752 O O . SER A 1 226 ? 1.277 44.639 -13.161 1.00 57.73 218 SER A O 1
ATOM 755 N N . ARG A 1 227 ? 2.080 44.571 -11.059 1.00 47.48 219 ARG A N 1
ATOM 756 C CA . ARG A 1 227 ? 1.031 43.677 -10.584 1.00 46.55 219 ARG A CA 1
ATOM 757 C C . ARG A 1 227 ? -0.275 44.400 -10.276 1.00 49.40 219 ARG A C 1
ATOM 758 O O . ARG A 1 227 ? -1.230 43.738 -9.853 1.00 50.17 219 ARG A O 1
ATOM 766 N N . LYS A 1 228 ? -0.340 45.721 -10.500 1.00 45.97 220 LYS A N 1
ATOM 767 C CA . LYS A 1 228 ? -1.543 46.535 -10.261 1.00 51.91 220 LYS A CA 1
ATOM 768 C C . LYS A 1 228 ? -2.006 46.415 -8.808 1.00 50.55 220 LYS A C 1
ATOM 769 O O . LYS A 1 228 ? -3.195 46.278 -8.518 1.00 48.68 220 LYS A O 1
ATOM 771 N N . VAL A 1 229 ? -1.044 46.444 -7.895 1.00 47.95 221 VAL A N 1
ATOM 772 C CA . VAL A 1 229 ? -1.282 46.474 -6.459 1.00 46.16 221 VAL A CA 1
ATOM 773 C C . VAL A 1 229 ? -1.145 47.925 -6.006 1.00 49.96 221 VAL A C 1
ATOM 774 O O . VAL A 1 229 ? -0.074 48.527 -6.141 1.00 55.03 221 VAL A O 1
ATOM 778 N N . ASP A 1 230 ? -2.220 48.498 -5.481 1.00 46.37 222 ASP A N 1
ATOM 779 C CA . ASP A 1 230 ? -2.171 49.874 -5.007 1.00 48.62 222 ASP A CA 1
ATOM 780 C C . ASP A 1 230 ? -1.349 49.976 -3.730 1.00 50.97 222 ASP A C 1
ATOM 781 O O . ASP A 1 230 ? -1.537 49.194 -2.795 1.00 50.75 222 ASP A O 1
ATOM 786 N N . VAL A 1 231 ? -0.449 50.955 -3.682 1.00 49.82 223 VAL A N 1
ATOM 787 C CA . VAL A 1 231 ? 0.371 51.216 -2.504 1.00 47.06 223 VAL A CA 1
ATOM 788 C C . VAL A 1 231 ? -0.062 52.555 -1.915 1.00 49.67 223 VAL A C 1
ATOM 789 O O . VAL A 1 231 ? -0.006 53.589 -2.593 1.00 50.79 223 VAL A O 1
ATOM 793 N N . ILE A 1 232 ? -0.480 52.529 -0.652 1.00 46.22 224 ILE A N 1
ATOM 794 C CA . ILE A 1 232 ? -0.970 53.693 0.077 1.00 47.33 224 ILE A CA 1
ATOM 795 C C . ILE A 1 232 ? 0.043 54.017 1.166 1.00 47.00 224 ILE A C 1
ATOM 796 O O . ILE A 1 232 ? 0.352 53.158 2.000 1.00 52.52 224 ILE A O 1
ATOM 801 N N . GLN A 1 233 ? 0.553 55.249 1.182 1.00 46.17 225 GLN A N 1
ATOM 802 C CA . GLN A 1 233 ? 1.493 55.647 2.233 1.00 43.22 225 GLN A CA 1
ATOM 803 C C . GLN A 1 233 ? 0.709 56.279 3.370 1.00 44.36 225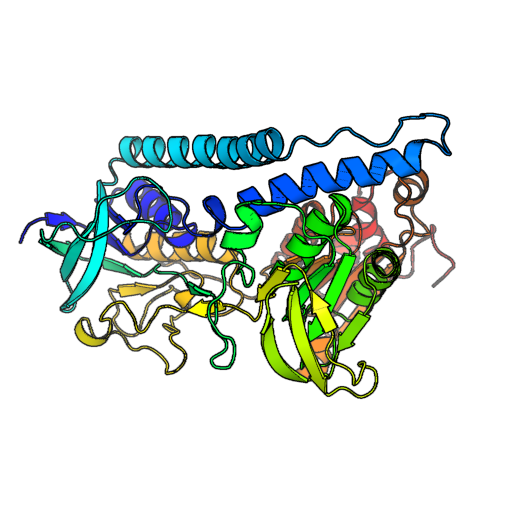 GLN A C 1
ATOM 804 O O . GLN A 1 233 ? 0.266 57.428 3.277 1.00 46.67 225 GLN A O 1
ATOM 810 N N . GLY A 1 234 ? 0.548 55.528 4.448 1.00 42.36 226 GLY A N 1
ATOM 811 C CA . GLY A 1 234 ? -0.180 56.024 5.596 1.00 41.61 226 GLY A CA 1
ATOM 812 C C . GLY A 1 234 ? -0.111 55.012 6.716 1.00 41.93 226 GLY A C 1
ATOM 813 O O . GLY A 1 234 ? 0.289 53.857 6.522 1.00 37.32 226 GLY A O 1
ATOM 814 N N . ASP A 1 235 ? -0.483 55.479 7.902 1.00 42.95 227 ASP A N 1
ATOM 815 C CA . ASP A 1 235 ? -0.588 54.632 9.079 1.00 44.37 227 ASP A CA 1
ATOM 816 C C . ASP A 1 235 ? -1.999 54.050 9.133 1.00 46.49 227 ASP A C 1
ATOM 817 O O . ASP A 1 235 ? -2.988 54.800 9.239 1.00 41.80 227 ASP A O 1
ATOM 822 N N . GLY A 1 236 ? -2.096 52.725 9.057 1.00 42.87 228 GLY A N 1
ATOM 823 C CA . GLY A 1 236 ? -3.393 52.055 9.069 1.00 42.79 228 GLY A CA 1
ATOM 824 C C . GLY A 1 236 ? -3.827 51.658 10.474 1.00 42.44 228 GLY A C 1
ATOM 825 O O . GLY A 1 236 ? -3.033 51.146 11.263 1.00 43.88 228 GLY A O 1
ATOM 826 N N . GLN A 1 237 ? -5.108 51.904 10.767 1.00 42.10 229 GLN A N 1
ATOM 827 C CA . GLN A 1 237 ? -5.779 51.535 12.012 1.00 43.79 229 GLN A CA 1
ATOM 828 C C . GLN A 1 237 ? -7.156 50.963 11.686 1.00 50.01 229 GLN A C 1
ATOM 829 O O . GLN A 1 237 ? -7.913 51.550 10.901 1.00 50.25 229 GLN A O 1
ATOM 835 N N . PHE A 1 238 ? -7.501 49.842 12.308 1.00 42.27 230 PHE A N 1
ATOM 836 C CA . PHE A 1 238 ? -8.817 49.266 12.064 1.00 42.25 230 PHE A CA 1
ATOM 837 C C . PHE A 1 238 ? -9.920 50.197 12.548 1.00 39.12 230 PHE A C 1
ATOM 838 O O . PHE A 1 238 ? -9.871 50.725 13.662 1.00 43.06 230 PHE A O 1
ATOM 846 N N . LEU A 1 239 ? -10.915 50.393 11.690 1.00 39.99 231 LEU A N 1
ATOM 847 C CA . LEU A 1 239 ? -12.148 51.097 12.009 1.00 43.13 231 LEU A CA 1
ATOM 848 C C . LEU A 1 239 ? -13.245 50.148 12.491 1.00 46.08 231 LEU A C 1
ATOM 849 O O . LEU A 1 239 ? -13.952 50.450 13.458 1.00 46.57 231 LEU A O 1
ATOM 854 N N . ASP A 1 240 ? -13.392 49.005 11.830 1.00 46.46 232 ASP A N 1
ATOM 855 C CA . ASP A 1 240 ? -14.402 47.994 12.116 1.00 47.97 232 ASP A CA 1
ATOM 856 C C . ASP A 1 240 ? -13.962 46.722 11.394 1.00 47.50 232 ASP A C 1
ATOM 857 O O . ASP A 1 240 ? -12.931 46.752 10.706 1.00 46.33 232 ASP A O 1
ATOM 862 N N . PRO A 1 241 ? -14.682 45.597 11.517 1.00 48.73 233 PRO A N 1
ATOM 863 C CA . PRO A 1 241 ? -14.195 44.340 10.912 1.00 42.06 233 PRO A CA 1
ATOM 864 C C . PRO A 1 241 ? -13.954 44.377 9.403 1.00 43.58 233 PRO A C 1
ATOM 865 O O . PRO A 1 241 ? -13.341 43.438 8.886 1.00 52.88 233 PRO A O 1
ATOM 869 N N . HIS A 1 242 ? -14.375 45.411 8.680 1.00 46.92 234 HIS A N 1
ATOM 870 C CA . HIS A 1 242 ? -14.150 45.452 7.238 1.00 50.40 234 HIS A CA 1
ATOM 871 C C . HIS A 1 242 ? -13.582 46.779 6.740 1.00 52.77 234 HIS A C 1
ATOM 872 O O . HIS A 1 242 ? -13.584 47.024 5.527 1.00 51.53 234 HIS A O 1
ATOM 879 N N . HIS A 1 243 ? -13.077 47.633 7.622 1.00 39.00 235 HIS A N 1
ATOM 880 C CA . HIS A 1 243 ? -12.532 48.899 7.167 1.00 47.31 235 HIS A CA 1
ATOM 881 C C . HIS A 1 243 ? -11.255 49.244 7.918 1.00 48.19 235 HIS A C 1
ATOM 882 O O . HIS A 1 243 ? -11.160 49.050 9.133 1.00 50.02 235 HIS A O 1
ATOM 889 N N . LEU A 1 244 ? -10.286 49.768 7.176 1.00 41.43 236 LEU A N 1
ATOM 890 C CA . LEU A 1 244 ? -9.132 50.445 7.737 1.00 41.24 236 LEU A CA 1
ATOM 891 C C . LEU A 1 244 ? -9.312 51.947 7.609 1.00 44.33 236 LEU A C 1
ATOM 892 O O . LEU A 1 244 ? -9.772 52.439 6.575 1.00 52.14 236 LEU A O 1
ATOM 897 N N . GLU A 1 245 ? -8.906 52.682 8.633 1.00 44.60 237 GLU A N 1
ATOM 898 C CA . GLU A 1 245 ? -8.739 54.125 8.513 1.00 49.28 237 GLU A CA 1
ATOM 899 C C . GLU A 1 245 ? -7.253 54.436 8.405 1.00 48.64 237 GLU A C 1
ATOM 900 O O . GLU A 1 245 ? -6.491 54.150 9.334 1.00 46.46 237 GLU A O 1
ATOM 906 N N . VAL A 1 246 ? -6.852 55.041 7.290 1.00 47.01 238 VAL A N 1
ATOM 907 C CA . VAL A 1 246 ? -5.451 55.273 6.968 1.00 50.58 238 VAL A CA 1
ATOM 908 C C . VAL A 1 246 ? -5.150 56.750 7.162 1.00 55.38 238 VAL A C 1
ATOM 909 O O . VAL A 1 246 ? -5.611 57.601 6.390 1.00 65.03 238 VAL A O 1
ATOM 913 N N . SER A 1 247 ? -4.376 57.065 8.192 1.00 48.89 239 SER A N 1
ATOM 914 C CA . SER A 1 247 ? -3.847 58.412 8.343 1.00 48.08 239 SER A CA 1
ATOM 915 C C . SER A 1 247 ? -2.662 58.554 7.395 1.00 50.22 239 SER A C 1
ATOM 916 O O . SER A 1 247 ? -1.591 57.985 7.637 1.00 45.65 239 SER A O 1
ATOM 919 N N . LEU A 1 248 ? -2.863 59.279 6.296 1.00 51.08 240 LEU A N 1
ATOM 920 C CA . LEU A 1 248 ? -1.830 59.386 5.274 1.00 43.79 240 LEU A CA 1
ATOM 921 C C . LEU A 1 248 ? -0.552 59.989 5.846 1.00 47.04 240 LEU A C 1
ATOM 922 O O . LEU A 1 248 ? -0.586 60.881 6.701 1.00 49.78 240 LEU A O 1
ATOM 927 N N . THR A 1 249 ? 0.584 59.487 5.375 1.00 46.34 241 THR A N 1
ATOM 928 C CA . THR A 1 249 ? 1.885 59.950 5.832 1.00 48.73 241 THR A CA 1
ATOM 929 C C . THR A 1 249 ? 2.690 60.475 4.650 1.00 47.94 241 THR A C 1
ATOM 930 O O . THR A 1 249 ? 2.361 60.224 3.486 1.00 49.76 241 THR A O 1
ATOM 934 N N . ALA A 1 250 ? 3.721 61.256 4.965 1.00 47.57 242 ALA A N 1
ATOM 935 C CA . ALA A 1 250 ? 4.622 61.811 3.964 1.00 49.74 242 ALA A CA 1
ATOM 936 C C . ALA A 1 250 ? 6.045 61.754 4.488 1.00 48.86 242 ALA A C 1
ATOM 937 O O . ALA A 1 250 ? 6.278 61.953 5.684 1.00 48.24 242 ALA A O 1
ATOM 939 N N . GLY A 1 251 ? 6.984 61.490 3.576 1.00 46.29 243 GLY A N 1
ATOM 940 C CA . GLY A 1 251 ? 8.403 61.421 3.862 1.00 44.75 243 GLY A CA 1
ATOM 941 C C . GLY A 1 251 ? 8.995 60.279 3.063 1.00 46.25 243 GLY A C 1
ATOM 942 O O . GLY A 1 251 ? 8.348 59.241 2.930 1.00 46.71 243 GLY A O 1
ATOM 943 N N . ASP A 1 252 ? 10.196 60.447 2.508 1.00 45.83 244 ASP A N 1
ATOM 944 C CA . ASP A 1 252 ? 10.756 59.444 1.606 1.00 43.81 244 ASP A CA 1
ATOM 945 C C . ASP A 1 252 ? 11.641 58.434 2.318 1.00 50.81 244 ASP A C 1
ATOM 946 O O . ASP A 1 252 ? 11.804 57.307 1.829 1.00 48.19 244 ASP A O 1
ATOM 951 N N . ALA A 1 253 ? 12.216 58.811 3.454 1.00 52.00 245 ALA A N 1
ATOM 952 C CA . ALA A 1 253 ? 13.175 57.965 4.142 1.00 46.07 245 ALA A CA 1
ATOM 953 C C . ALA A 1 253 ? 12.452 56.985 5.052 1.00 49.04 245 ALA A C 1
ATOM 954 O O . ALA A 1 253 ? 11.476 57.347 5.722 1.00 47.89 245 ALA A O 1
ATOM 956 N N . TYR A 1 254 ? 12.932 5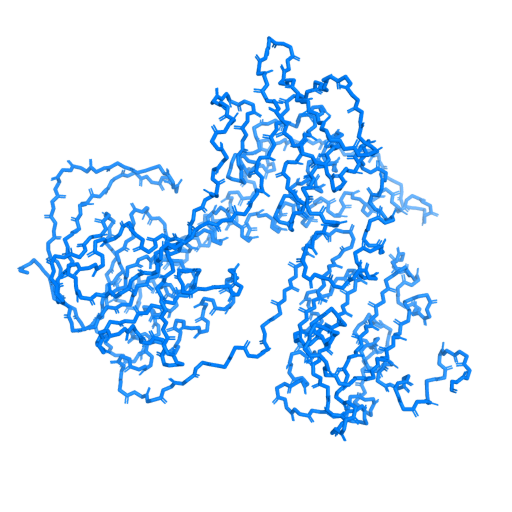5.739 5.057 1.00 43.21 246 TYR A N 1
ATOM 957 C CA . TYR A 1 254 ? 12.341 54.715 5.907 1.00 42.95 246 TYR A CA 1
ATOM 958 C C . TYR A 1 254 ? 12.536 55.103 7.368 1.00 43.60 246 TYR A C 1
ATOM 959 O O . TYR A 1 254 ? 13.573 55.647 7.742 1.00 42.56 246 TYR A O 1
ATOM 968 N N . GLU A 1 255 ? 11.516 54.849 8.188 1.00 42.81 247 GLU A N 1
ATOM 969 C CA . GLU A 1 255 ? 11.459 55.200 9.608 1.00 42.09 247 GLU A CA 1
ATOM 970 C C . GLU A 1 255 ? 11.294 56.696 9.845 1.00 45.31 247 GLU A C 1
ATOM 971 O O . GLU A 1 255 ? 11.278 57.117 11.005 1.00 49.70 247 GLU A O 1
ATOM 977 N N . GLN A 1 256 ? 11.128 57.520 8.786 1.00 46.58 248 GLN A N 1
ATOM 978 C CA . GLN A 1 256 ? 10.990 58.981 8.930 1.00 47.64 248 GLN A CA 1
ATOM 979 C C . GLN A 1 256 ? 9.839 59.449 8.031 1.00 45.61 248 GLN A C 1
ATOM 980 O O . GLN A 1 256 ? 10.036 59.901 6.899 1.00 43.15 248 GLN A O 1
ATOM 982 N N . ALA A 1 257 ? 8.619 59.337 8.556 1.00 46.92 249 ALA A N 1
ATOM 983 C CA . ALA A 1 257 ? 7.413 59.818 7.900 1.00 49.33 249 ALA A CA 1
ATOM 984 C C . ALA A 1 257 ? 6.492 60.397 8.961 1.00 55.86 249 ALA A C 1
ATOM 985 O O . ALA A 1 257 ? 6.473 59.935 10.104 1.00 59.38 249 ALA A O 1
ATOM 987 N N . ALA A 1 258 ? 5.738 61.417 8.574 1.00 53.67 250 ALA A N 1
ATOM 988 C CA . ALA A 1 258 ? 4.841 62.111 9.483 1.00 53.52 250 ALA A CA 1
ATOM 989 C C . ALA A 1 258 ? 3.449 62.168 8.875 1.00 49.01 250 ALA A C 1
ATOM 990 O O . ALA A 1 258 ? 3.303 62.196 7.650 1.00 52.38 250 ALA A O 1
ATOM 992 N N . PRO A 1 259 ? 2.409 62.151 9.700 1.00 48.55 251 PRO A N 1
ATOM 993 C CA . PRO A 1 259 ? 1.051 62.281 9.157 1.00 55.06 251 PRO A CA 1
ATOM 994 C C . PRO A 1 259 ? 0.836 63.647 8.519 1.00 54.87 251 PRO A C 1
ATOM 995 O O . PRO A 1 259 ? 1.237 64.679 9.063 1.00 59.71 251 PRO A O 1
ATOM 999 N N . THR A 1 260 ? 0.198 63.641 7.345 1.00 53.89 252 THR A N 1
ATOM 1000 C CA . THR A 1 260 ? -0.207 64.882 6.700 1.00 59.63 252 THR A CA 1
ATOM 1001 C C . THR A 1 260 ? -1.449 65.493 7.333 1.00 58.06 252 THR A C 1
ATOM 1002 O O . THR A 1 260 ? -1.656 66.701 7.209 1.00 59.13 252 THR A O 1
ATOM 1006 N N . GLY A 1 261 ? -2.265 64.697 8.022 1.00 53.23 253 GLY A N 1
ATOM 1007 C CA . GLY A 1 261 ? -3.552 65.128 8.507 1.00 44.65 253 GLY A CA 1
ATOM 1008 C C . GLY A 1 261 ? -4.711 64.611 7.686 1.00 54.17 253 GLY A C 1
ATOM 1009 O O . GLY A 1 261 ? -5.832 64.512 8.202 1.00 48.79 253 GLY A O 1
ATOM 1010 N N . GLU A 1 262 ? -4.458 64.253 6.430 1.00 57.22 254 GLU A N 1
ATOM 1011 C CA . GLU A 1 262 ? -5.484 63.649 5.593 1.00 61.00 254 GLU A CA 1
ATOM 1012 C C . GLU A 1 262 ? -5.728 62.204 6.012 1.00 60.86 254 GLU A C 1
ATOM 1013 O O . GLU A 1 262 ? -4.805 61.486 6.410 1.00 62.07 254 GLU A O 1
ATOM 1019 N N . LYS A 1 263 ? -6.984 61.780 5.910 1.00 61.33 255 LYS A N 1
ATOM 1020 C CA . LYS A 1 263 ? -7.413 60.451 6.311 1.00 59.38 255 LYS A CA 1
ATOM 1021 C C . LYS A 1 263 ? -8.163 59.790 5.165 1.00 61.88 255 LYS A C 1
ATOM 1022 O O . LYS A 1 263 ? -8.874 60.451 4.407 1.00 64.81 255 LYS A O 1
ATOM 1028 N N . LYS A 1 264 ? -7.992 58.477 5.042 1.00 56.23 256 LYS A N 1
ATOM 1029 C CA . LYS A 1 264 ? -8.625 57.711 3.974 1.00 56.30 256 LYS A CA 1
ATOM 1030 C C . LYS A 1 264 ? -9.185 56.420 4.555 1.00 51.39 256 LYS A C 1
ATOM 1031 O O . LYS A 1 264 ? -8.489 55.721 5.299 1.00 49.53 256 LYS A O 1
ATOM 1037 N N . ILE A 1 265 ? -10.440 56.104 4.237 1.00 50.87 257 ILE A N 1
ATOM 1038 C CA . ILE A 1 265 ? -11.078 54.891 4.739 1.00 46.90 257 ILE A CA 1
ATOM 1039 C C . ILE A 1 265 ? -11.075 53.840 3.636 1.00 51.70 257 ILE A C 1
ATOM 1040 O O . ILE A 1 265 ? -11.564 54.085 2.527 1.00 54.79 257 ILE A O 1
ATOM 1045 N N . VAL A 1 266 ? -10.525 52.668 3.937 1.00 51.12 258 VAL A N 1
ATOM 1046 C CA . VAL A 1 266 ? -10.351 51.605 2.955 1.00 47.62 258 VAL A CA 1
ATOM 1047 C C . VAL A 1 266 ? -11.136 50.394 3.425 1.00 46.10 258 VAL A C 1
ATOM 1048 O O . VAL A 1 266 ? -10.920 49.901 4.540 1.00 47.30 258 VAL A O 1
ATOM 1052 N N . ALA A 1 267 ? -12.031 49.911 2.568 1.00 46.48 259 ALA A N 1
ATOM 1053 C CA . ALA A 1 267 ? -12.873 48.754 2.832 1.00 49.73 259 ALA A CA 1
ATOM 1054 C C . ALA A 1 267 ? -12.262 47.516 2.186 1.00 53.67 259 ALA A C 1
ATOM 1055 O O . ALA A 1 267 ? -11.628 47.596 1.130 1.00 54.73 259 ALA A O 1
ATOM 1057 N N . PHE A 1 268 ? -12.463 46.364 2.822 1.00 50.21 260 PHE A N 1
ATOM 1058 C CA . PHE A 1 268 ? -11.866 45.134 2.329 1.00 45.90 260 PHE A CA 1
ATOM 1059 C C . PHE A 1 268 ? -12.793 43.958 2.581 1.00 46.64 260 PHE A C 1
ATOM 1060 O O . PHE A 1 268 ? -13.571 43.954 3.541 1.00 47.78 260 PHE A O 1
ATOM 1068 N N . LYS A 1 269 ? -12.688 42.950 1.711 1.00 52.15 261 LYS A N 1
ATOM 1069 C CA . LYS A 1 269 ? -13.204 41.622 2.030 1.00 51.95 261 LYS A CA 1
ATOM 1070 C C . LYS A 1 269 ? -12.280 40.902 3.009 1.00 52.48 261 LYS A C 1
ATOM 1071 O O . LYS A 1 269 ? -12.718 40.457 4.075 1.00 58.82 261 LYS A O 1
ATOM 1077 N N . ASN A 1 270 ? -10.992 40.803 2.674 1.00 45.80 262 ASN A N 1
ATOM 1078 C CA . ASN A 1 270 ? -9.984 40.193 3.528 1.00 45.43 262 ASN A CA 1
ATOM 1079 C C . ASN A 1 270 ? -8.914 41.206 3.894 1.00 49.01 262 ASN A C 1
ATOM 1080 O O . ASN A 1 270 ? -8.509 42.024 3.060 1.00 47.50 262 ASN A O 1
ATOM 1085 N N . CYS A 1 271 ? -8.434 41.128 5.132 1.00 47.47 263 CYS A N 1
ATOM 1086 C CA . CYS A 1 271 ? -7.254 41.871 5.538 1.00 44.93 263 CYS A CA 1
ATOM 1087 C C . CYS A 1 271 ? -6.157 40.909 5.979 1.00 43.45 263 CYS A C 1
ATOM 1088 O O . CYS A 1 271 ? -6.421 39.933 6.690 1.00 44.51 263 CYS A O 1
ATOM 1091 N N . ILE A 1 272 ? -4.927 41.181 5.544 1.00 39.87 264 ILE A N 1
ATOM 1092 C CA . ILE A 1 272 ? -3.753 40.433 5.983 1.00 39.47 264 ILE A CA 1
ATOM 1093 C C . ILE A 1 272 ? -2.914 41.393 6.805 1.00 39.56 264 ILE A C 1
ATOM 1094 O O . ILE A 1 272 ? -2.363 42.367 6.272 1.00 41.81 264 ILE A O 1
ATOM 1099 N N . ILE A 1 273 ? -2.855 41.134 8.106 1.00 34.72 265 ILE A N 1
ATOM 1100 C CA . ILE A 1 273 ? -2.069 41.935 9.037 1.00 38.85 265 ILE A CA 1
ATOM 1101 C C . ILE A 1 273 ? -0.601 41.512 8.964 1.00 36.01 265 ILE A C 1
ATOM 1102 O O . ILE A 1 273 ? -0.266 40.345 9.185 1.00 35.45 265 ILE A O 1
ATOM 1107 N N . ALA A 1 274 ? 0.280 42.462 8.660 1.00 40.46 266 ALA A N 1
ATOM 1108 C CA . ALA A 1 274 ? 1.706 42.182 8.505 1.00 34.62 266 ALA A CA 1
ATOM 1109 C C . ALA A 1 274 ? 2.527 43.347 9.034 1.00 35.14 266 ALA A C 1
ATOM 1110 O O . ALA A 1 274 ? 3.490 43.796 8.408 1.00 35.09 266 ALA A O 1
ATOM 1112 N N . ALA A 1 275 ? 2.142 43.845 10.208 1.00 38.08 267 ALA A N 1
ATOM 1113 C CA . ALA A 1 275 ? 2.659 45.093 10.755 1.00 38.45 267 ALA A CA 1
ATOM 1114 C C . ALA A 1 275 ? 3.952 44.913 11.546 1.00 39.67 267 ALA A C 1
ATOM 1115 O O . ALA A 1 275 ? 4.405 45.864 12.190 1.00 41.22 267 ALA A O 1
ATOM 1117 N N . GLY A 1 276 ? 4.541 43.716 11.523 1.00 36.84 268 GLY A N 1
ATOM 1118 C CA . GLY A 1 276 ? 5.887 43.478 11.993 1.00 31.56 268 GLY A CA 1
ATOM 1119 C C . GLY A 1 276 ? 6.104 43.739 13.472 1.00 33.64 268 GLY A C 1
ATOM 1120 O O . GLY A 1 276 ? 5.213 43.598 14.318 1.00 35.75 268 GLY A O 1
ATOM 1121 N N . SER A 1 277 ? 7.341 44.121 13.783 1.00 35.91 269 SER A N 1
ATOM 1122 C CA . SER A 1 277 ? 7.845 44.283 15.139 1.00 35.56 269 SER A CA 1
ATOM 1123 C C . SER A 1 277 ? 8.598 45.604 15.240 1.00 33.53 269 SER A C 1
ATOM 1124 O O . SER A 1 277 ? 8.734 46.349 14.261 1.00 31.44 269 SER A O 1
ATOM 1127 N N . ARG A 1 278 ? 9.097 45.886 16.440 1.00 33.32 270 ARG A N 1
ATOM 1128 C CA . ARG A 1 278 ? 9.900 47.073 16.686 1.00 38.54 270 ARG A CA 1
ATOM 1129 C C . ARG A 1 278 ? 10.988 46.733 17.699 1.00 38.47 270 ARG A C 1
ATOM 1130 O O . ARG A 1 278 ? 10.944 45.699 18.375 1.00 40.20 270 ARG A O 1
ATOM 1138 N N . VAL A 1 279 ? 11.977 47.621 17.794 1.00 37.74 271 VAL A N 1
ATOM 1139 C CA . VAL A 1 279 ? 13.056 47.439 18.754 1.00 42.26 271 VAL A CA 1
ATOM 1140 C C . VAL A 1 279 ? 12.505 47.434 20.172 1.00 43.08 271 VAL A C 1
ATOM 1141 O O . VAL A 1 279 ? 11.745 48.326 20.574 1.00 47.74 271 VAL A O 1
ATOM 1145 N N . THR A 1 280 ? 12.896 46.430 20.946 1.00 39.34 272 THR A N 1
ATOM 1146 C CA . THR A 1 280 ? 12.560 46.424 22.361 1.00 45.91 272 THR A CA 1
ATOM 1147 C C . THR A 1 280 ? 13.347 47.509 23.086 1.00 52.21 272 THR A C 1
ATOM 1148 O O . THR A 1 280 ? 14.563 47.656 22.890 1.00 48.62 272 THR A O 1
ATOM 1152 N N . LYS A 1 281 ? 12.647 48.292 23.896 1.00 54.16 273 LYS A N 1
ATOM 1153 C CA . LYS A 1 281 ? 13.280 49.326 24.697 1.00 55.37 273 LYS A CA 1
ATOM 1154 C C . LYS A 1 281 ? 13.512 48.806 26.108 1.00 54.36 273 LYS A C 1
ATOM 1155 O O . LYS A 1 281 ? 12.747 47.982 26.626 1.00 51.10 273 LYS A O 1
ATOM 1161 N N . LEU A 1 282 ? 14.593 49.292 26.716 1.00 57.20 274 LEU A N 1
ATOM 1162 C CA . LEU A 1 282 ? 14.859 49.083 28.128 1.00 60.43 274 LEU A CA 1
ATOM 1163 C C . LEU A 1 282 ? 14.554 50.376 28.867 1.00 66.92 274 LEU A C 1
ATOM 1164 O O . LEU A 1 282 ? 15.123 51.426 28.529 1.00 64.41 274 LEU A O 1
ATOM 1169 N N . PRO A 1 283 ? 13.663 50.353 29.861 1.00 76.04 275 PRO A N 1
ATOM 1170 C CA . PRO A 1 283 ? 13.220 51.621 30.465 1.00 79.53 275 PRO A CA 1
ATOM 1171 C C . PRO A 1 283 ? 14.347 52.406 31.115 1.00 80.74 275 PRO A C 1
ATOM 1172 O O . PRO A 1 283 ? 14.410 53.632 30.967 1.00 82.44 275 PRO A O 1
ATOM 1176 N N . PHE A 1 284 ? 15.252 51.729 31.811 1.00 78.89 276 PHE A N 1
ATOM 1177 C CA . PHE A 1 284 ? 16.312 52.368 32.579 1.00 78.16 276 PHE A CA 1
ATOM 1178 C C . PHE A 1 284 ? 17.382 53.002 31.726 1.00 75.13 276 PHE A C 1
ATOM 1179 O O . PHE A 1 284 ? 18.371 53.440 32.321 1.00 80.92 276 PHE A O 1
ATOM 1187 N N . ILE A 1 285 ? 17.301 53.100 30.407 1.00 67.94 277 ILE A N 1
ATOM 1188 C CA . ILE A 1 285 ? 18.384 53.648 29.595 1.00 63.07 277 ILE A CA 1
ATOM 1189 C C . ILE A 1 285 ? 17.937 55.005 29.064 1.00 61.51 277 ILE A C 1
ATOM 1190 O O . ILE A 1 285 ? 16.901 55.086 28.393 1.00 65.04 277 ILE A O 1
ATOM 1195 N N . PRO A 1 286 ? 18.673 56.082 29.327 1.00 60.28 278 PRO A N 1
ATOM 1196 C CA . PRO A 1 286 ? 18.248 57.410 28.876 1.00 62.13 278 PRO A CA 1
ATOM 1197 C C . PRO A 1 286 ? 18.552 57.626 27.398 1.00 66.86 278 PRO A C 1
ATOM 1198 O O . PRO A 1 286 ? 19.189 56.806 26.736 1.00 66.10 278 PRO A O 1
ATOM 1202 N N . GLU A 1 287 ? 18.086 58.771 26.893 1.00 72.51 279 GLU A N 1
ATOM 1203 C CA . GLU A 1 287 ? 18.306 59.168 25.506 1.00 72.57 279 GLU A CA 1
ATOM 1204 C C . GLU A 1 287 ? 19.622 59.930 25.374 1.00 67.32 279 GLU A C 1
ATOM 1205 O O . GLU A 1 287 ? 19.910 60.838 26.160 1.00 68.59 279 GLU A O 1
ATOM 1211 N N . ASP A 1 288 ? 20.416 59.558 24.372 1.00 62.19 280 ASP A N 1
ATOM 1212 C CA . ASP A 1 288 ? 21.705 60.176 24.102 1.00 55.10 280 ASP A CA 1
ATOM 1213 C C . ASP A 1 288 ? 22.103 59.735 22.709 1.00 51.17 280 ASP A C 1
ATOM 1214 O O . ASP A 1 288 ? 21.910 58.558 22.372 1.00 54.20 280 ASP A O 1
ATOM 1219 N N . PRO A 1 289 ? 22.619 60.634 21.869 1.00 47.46 281 PRO A N 1
ATOM 1220 C CA . PRO A 1 289 ? 22.996 60.232 20.502 1.00 47.77 281 PRO A CA 1
ATOM 1221 C C . PRO A 1 289 ? 23.992 59.076 20.441 1.00 47.68 281 PRO A C 1
ATOM 1222 O O . PRO A 1 289 ? 24.096 58.424 19.393 1.00 42.52 281 PRO A O 1
ATOM 1226 N N . ARG A 1 290 ? 24.735 58.808 21.517 1.00 48.60 282 ARG A N 1
ATOM 1227 C CA . ARG A 1 290 ? 25.692 57.709 21.522 1.00 50.44 282 ARG A CA 1
ATOM 1228 C C . ARG A 1 290 ? 25.052 56.373 21.882 1.00 51.16 282 ARG A C 1
ATOM 1229 O O . ARG A 1 290 ? 25.717 55.337 21.791 1.00 45.35 282 ARG A O 1
ATOM 1237 N N . ILE A 1 291 ? 23.778 56.371 22.261 1.00 51.85 283 ILE A N 1
ATOM 1238 C CA . ILE A 1 291 ? 23.046 55.157 22.596 1.00 48.34 283 ILE A CA 1
ATOM 1239 C C . ILE A 1 291 ? 22.118 54.860 21.426 1.00 50.90 283 ILE A C 1
ATOM 1240 O O . ILE A 1 291 ? 21.147 55.586 21.194 1.00 52.33 283 ILE A O 1
ATOM 1245 N N . ILE A 1 292 ? 22.413 53.792 20.684 1.00 47.53 284 ILE A N 1
ATOM 1246 C CA . ILE A 1 292 ? 21.810 53.538 19.381 1.00 44.84 284 ILE A CA 1
ATOM 1247 C C . ILE A 1 292 ? 21.094 52.179 19.393 1.00 46.97 284 ILE A C 1
ATOM 1248 O O . ILE A 1 292 ? 21.286 51.355 20.289 1.00 45.27 284 ILE A O 1
ATOM 1253 N N . ASP A 1 293 ? 20.275 51.948 18.367 1.00 44.61 285 ASP A N 1
ATOM 1254 C CA . ASP A 1 293 ? 19.712 50.624 18.110 1.00 41.87 285 ASP A CA 1
ATOM 1255 C C . ASP A 1 293 ? 20.223 50.140 16.757 1.00 37.51 285 ASP A C 1
ATOM 1256 O O . ASP A 1 293 ? 21.103 50.755 16.157 1.00 41.83 285 ASP A O 1
ATOM 1261 N N . SER A 1 294 ? 19.661 49.028 16.272 1.00 31.74 286 SER A N 1
ATOM 1262 C CA . SER A 1 294 ? 20.185 48.414 15.053 1.00 30.33 286 SER A CA 1
ATOM 1263 C C . SER A 1 294 ? 20.138 49.376 13.870 1.00 33.97 286 SER A C 1
ATOM 1264 O O . SER A 1 294 ? 21.022 49.345 13.006 1.00 40.19 286 SER A O 1
ATOM 1267 N N . SER A 1 295 ? 19.116 50.229 13.808 1.00 32.17 287 SER A N 1
ATOM 1268 C CA . SER A 1 295 ? 19.045 51.225 12.742 1.00 41.89 287 SER A CA 1
ATOM 1269 C C . SER A 1 295 ? 20.133 52.270 12.889 1.00 37.62 287 SER A C 1
ATOM 1270 O O . SER A 1 295 ? 20.708 52.717 11.891 1.00 42.00 287 SER A O 1
ATOM 1273 N N . GLY A 1 296 ? 20.376 52.723 14.118 1.00 37.91 288 GLY A N 1
ATOM 1274 C CA . GLY A 1 296 ? 21.487 53.630 14.343 1.00 42.93 288 GLY A CA 1
ATOM 1275 C C . GLY A 1 296 ? 22.807 53.012 13.932 1.00 41.89 288 GLY A C 1
ATOM 1276 O O . GLY A 1 296 ? 23.630 53.661 13.283 1.00 38.86 288 GLY A O 1
ATOM 1277 N N . ALA A 1 297 ? 23.001 51.730 14.258 1.00 36.83 289 ALA A N 1
ATOM 1278 C CA . ALA A 1 297 ? 24.226 51.036 13.866 1.00 37.70 289 ALA A CA 1
ATOM 1279 C C . ALA A 1 297 ? 24.369 51.006 12.351 1.00 37.74 289 ALA A C 1
ATOM 1280 O O . ALA A 1 297 ? 25.443 51.293 11.812 1.00 41.27 289 ALA A O 1
ATOM 1282 N N . LEU A 1 298 ? 23.287 50.678 11.642 1.00 33.31 290 LEU A N 1
ATOM 1283 C CA . LEU A 1 298 ? 23.367 50.611 10.188 1.00 36.15 290 LEU A CA 1
ATOM 1284 C C . LEU A 1 298 ? 23.577 51.978 9.549 1.00 43.18 290 LEU A C 1
ATOM 1285 O O . LEU A 1 298 ? 24.016 52.041 8.394 1.00 42.67 290 LEU A O 1
ATOM 1290 N N . ALA A 1 299 ? 23.267 53.070 10.262 1.00 40.04 291 ALA A N 1
ATOM 1291 C CA . ALA A 1 299 ? 23.510 54.396 9.707 1.00 42.38 291 ALA A CA 1
ATOM 1292 C C . ALA A 1 299 ? 24.998 54.691 9.589 1.00 40.94 291 ALA A C 1
ATOM 1293 O O . ALA A 1 299 ? 25.377 55.553 8.792 1.00 35.16 291 ALA A O 1
ATOM 1295 N N . LEU A 1 300 ? 25.845 53.987 10.347 1.00 47.48 292 LEU A N 1
ATOM 1296 C CA . LEU A 1 300 ? 27.296 54.073 10.173 1.00 49.48 292 LEU A CA 1
ATOM 1297 C C . LEU A 1 300 ? 27.780 55.517 10.299 1.00 48.90 292 LEU A C 1
ATOM 1298 O O . LEU A 1 300 ? 28.429 56.056 9.399 1.00 51.08 292 LEU A O 1
ATOM 1303 N N . LYS A 1 301 ? 27.422 56.162 11.409 1.00 47.60 293 LYS A N 1
ATOM 1304 C CA . LYS A 1 301 ? 27.815 57.556 11.591 1.00 46.13 293 LYS A CA 1
ATOM 1305 C C . LYS A 1 301 ? 29.324 57.671 11.747 1.00 52.01 293 LYS A C 1
ATOM 1306 O O . LYS A 1 301 ? 29.970 58.479 11.072 1.00 55.33 293 LYS A O 1
ATOM 1308 N N . GLU A 1 302 ? 29.897 56.858 12.631 1.00 51.49 294 GLU A N 1
ATOM 1309 C CA . GLU A 1 302 ? 31.329 56.809 12.872 1.00 53.34 294 GLU A CA 1
ATOM 1310 C C . GLU A 1 302 ? 31.673 55.416 13.377 1.00 49.93 294 GLU A C 1
ATOM 1311 O O . GLU A 1 302 ? 30.792 54.623 13.723 1.00 49.89 294 GLU A O 1
ATOM 1317 N N . VAL A 1 303 ? 32.968 55.122 13.415 1.00 47.90 295 VAL A N 1
ATOM 1318 C CA . VAL A 1 303 ? 33.483 53.918 14.063 1.00 49.55 295 VAL A CA 1
ATOM 1319 C C . VAL A 1 303 ? 33.854 54.291 15.498 1.00 48.47 295 VAL A C 1
ATOM 1320 O O . VAL A 1 303 ? 34.853 54.994 15.697 1.00 45.01 295 VAL A O 1
ATOM 1324 N N . PRO A 1 304 ? 33.088 53.872 16.503 1.00 52.78 296 PRO A N 1
ATOM 1325 C CA . PRO A 1 304 ? 33.464 54.186 17.887 1.00 52.34 296 PRO A CA 1
ATOM 1326 C C . PRO A 1 304 ? 34.713 53.432 18.304 1.00 51.81 296 PRO A C 1
ATOM 1327 O O . PRO A 1 304 ? 34.962 52.309 17.861 1.00 46.57 296 PRO A O 1
ATOM 1331 N N . GLY A 1 305 ? 35.514 54.081 19.153 1.00 52.92 297 GLY A N 1
ATOM 1332 C CA . GLY A 1 305 ? 36.683 53.414 19.699 1.00 47.12 297 GLY A CA 1
ATOM 1333 C C . GLY A 1 305 ? 36.308 52.235 20.573 1.00 51.72 297 GLY A C 1
ATOM 1334 O O . GLY A 1 305 ? 36.814 51.124 20.388 1.00 49.62 297 GLY A O 1
ATOM 1335 N N . LYS A 1 306 ? 35.401 52.456 21.525 1.00 52.62 298 LYS A N 1
ATOM 1336 C CA . LYS A 1 306 ? 34.905 51.409 22.414 1.00 54.37 298 LYS A CA 1
ATOM 1337 C C . LYS A 1 306 ? 33.392 51.287 22.259 1.00 53.90 298 LYS A C 1
ATOM 1338 O O . LYS A 1 306 ? 32.656 52.246 22.540 1.00 49.08 298 LYS A O 1
ATOM 1344 N N . LEU A 1 307 ? 32.933 50.107 21.826 1.00 48.05 299 LEU A N 1
ATOM 1345 C CA . LEU A 1 307 ? 31.519 49.833 21.568 1.00 46.77 299 LEU A CA 1
ATOM 1346 C C . LEU A 1 307 ? 31.009 48.770 22.529 1.00 43.42 299 LEU A C 1
ATOM 1347 O O . LEU A 1 307 ? 31.558 47.661 22.584 1.00 44.30 299 LEU A O 1
ATOM 1352 N N . LEU A 1 308 ? 29.949 49.100 23.262 1.00 38.65 300 LEU A N 1
ATOM 1353 C CA . LEU A 1 308 ? 29.265 48.155 24.134 1.00 43.37 300 LEU A CA 1
ATOM 1354 C C . LEU A 1 308 ? 28.000 47.652 23.453 1.00 41.67 300 LEU A C 1
ATOM 1355 O O . LEU A 1 308 ? 27.171 48.451 23.008 1.00 43.73 300 LEU A O 1
ATOM 1360 N N . ILE A 1 309 ? 27.853 46.333 23.390 1.00 39.86 301 ILE A N 1
ATOM 1361 C CA . ILE A 1 309 ? 26.638 45.690 22.906 1.00 37.29 301 ILE A CA 1
ATOM 1362 C C . ILE A 1 309 ? 25.864 45.183 24.114 1.00 42.97 301 ILE A C 1
ATOM 1363 O O . ILE A 1 309 ? 26.340 44.302 24.841 1.00 41.84 301 ILE A O 1
ATOM 1368 N N . ILE A 1 310 ? 24.665 45.716 24.321 1.00 43.96 302 ILE A N 1
ATOM 1369 C CA . ILE A 1 310 ? 23.785 45.230 25.375 1.00 44.22 302 ILE A CA 1
ATOM 1370 C C . ILE A 1 310 ? 22.853 44.196 24.756 1.00 42.47 302 ILE A C 1
ATOM 1371 O O . ILE A 1 310 ? 21.992 44.538 23.941 1.00 40.74 302 ILE A O 1
ATOM 1376 N N . GLY A 1 311 ? 23.032 42.929 25.139 1.00 45.79 303 GLY A N 1
ATOM 1377 C CA . GLY A 1 311 ? 22.271 41.826 24.575 1.00 37.21 303 GLY A CA 1
ATOM 1378 C C . GLY A 1 311 ? 23.132 40.912 23.720 1.00 40.81 303 GLY A C 1
ATOM 1379 O O . GLY A 1 311 ? 23.845 41.387 22.830 1.00 36.53 303 GLY A O 1
ATOM 1380 N N . GLY A 1 312 ? 23.073 39.601 23.965 1.00 42.84 304 GLY A N 1
ATOM 1381 C CA . GLY A 1 312 ? 23.937 38.647 23.301 1.00 41.03 304 GLY A CA 1
ATOM 1382 C C . GLY A 1 312 ? 23.388 38.002 22.047 1.00 41.90 304 GLY A C 1
ATOM 1383 O O . GLY A 1 312 ? 23.966 37.017 21.569 1.00 42.71 304 GLY A O 1
ATOM 1384 N N . GLY A 1 313 ? 22.292 38.521 21.494 1.00 35.25 305 GLY A N 1
ATOM 1385 C CA . GLY A 1 313 ? 21.641 37.883 20.369 1.00 30.27 305 GLY A CA 1
ATOM 1386 C C . GLY A 1 313 ? 22.367 38.126 19.061 1.00 34.37 305 GLY A C 1
ATOM 1387 O O . GLY A 1 313 ? 23.326 38.895 18.970 1.00 34.25 305 GLY A O 1
ATOM 1388 N N . ILE A 1 314 ? 21.854 37.476 18.014 1.00 31.99 306 ILE A N 1
ATOM 1389 C CA . ILE A 1 314 ? 22.530 37.467 16.715 1.00 36.13 306 ILE A CA 1
ATOM 1390 C C . ILE A 1 314 ? 22.649 38.876 16.124 1.00 40.09 306 ILE A C 1
ATOM 1391 O O . ILE A 1 314 ? 23.691 39.235 15.564 1.00 42.42 306 ILE A O 1
ATOM 1396 N N . ILE A 1 315 ? 21.581 39.682 16.205 1.00 41.78 307 ILE A N 1
ATOM 1397 C CA . ILE A 1 315 ? 21.565 40.972 15.506 1.00 36.89 307 ILE A CA 1
ATOM 1398 C C . ILE A 1 315 ? 22.681 41.879 16.017 1.00 33.48 307 ILE A C 1
ATOM 1399 O O . ILE A 1 315 ? 23.436 42.464 15.232 1.00 30.51 307 ILE A O 1
ATOM 1404 N N . GLY A 1 316 ? 22.820 41.994 17.339 1.00 33.65 308 GLY A N 1
ATOM 1405 C CA . GLY A 1 316 ? 23.903 42.797 17.880 1.00 33.06 308 GLY A CA 1
ATOM 1406 C C . GLY A 1 316 ? 25.284 42.220 17.618 1.00 38.01 308 GLY A C 1
ATOM 1407 O O . GLY A 1 316 ? 26.248 42.969 17.422 1.00 36.39 308 GLY A O 1
ATOM 1408 N N . LEU A 1 317 ? 25.412 40.891 17.614 1.00 40.96 309 LEU A N 1
ATOM 1409 C CA . LEU A 1 317 ? 26.722 40.299 17.351 1.00 33.70 309 LEU A CA 1
ATOM 1410 C C . LEU A 1 317 ? 27.139 40.517 15.906 1.00 32.70 309 LEU A C 1
ATOM 1411 O O . LEU A 1 317 ? 28.316 40.747 15.624 1.00 34.70 309 LEU A O 1
ATOM 1416 N N . GLU A 1 318 ? 26.189 40.465 14.974 1.00 36.67 310 GLU A N 1
ATOM 1417 C CA . GLU A 1 318 ? 26.512 40.806 13.592 1.00 38.54 310 GLU A CA 1
ATOM 1418 C C . GLU A 1 318 ? 27.022 42.244 13.478 1.00 40.81 310 GLU A C 1
ATOM 1419 O O . GLU A 1 318 ? 28.051 42.494 12.841 1.00 40.10 310 GLU A O 1
ATOM 1425 N N . MET A 1 319 ? 26.304 43.207 14.080 1.00 34.93 311 MET A N 1
ATOM 1426 C CA . MET A 1 319 ? 26.747 44.602 14.036 1.00 38.68 311 MET A CA 1
ATOM 1427 C C . MET A 1 319 ? 28.102 44.771 14.705 1.00 41.24 311 MET A C 1
ATOM 1428 O O . MET A 1 319 ? 28.943 45.542 14.233 1.00 42.22 311 MET A O 1
ATOM 1433 N N . GLY A 1 320 ? 28.331 44.058 15.809 1.00 44.28 312 GLY A N 1
ATOM 1434 C CA . GLY A 1 320 ? 29.631 44.114 16.456 1.00 39.46 312 GLY A CA 1
ATOM 1435 C C . GLY A 1 320 ? 30.747 43.637 15.546 1.00 40.09 312 GLY A C 1
ATOM 1436 O O . GLY A 1 320 ? 31.814 44.249 15.490 1.00 42.03 312 GLY A O 1
ATOM 1437 N N . THR A 1 321 ? 30.503 42.546 14.812 1.00 36.32 313 THR A N 1
ATOM 1438 C CA . THR A 1 321 ? 31.472 42.025 13.855 1.00 38.67 313 THR A CA 1
ATOM 1439 C C . THR A 1 321 ? 31.883 43.092 12.854 1.00 37.17 313 THR A C 1
ATOM 1440 O O . THR A 1 321 ? 33.078 43.280 12.587 1.00 32.95 313 THR A O 1
ATOM 1444 N N . VAL A 1 322 ? 30.895 43.796 12.284 1.00 32.37 314 VAL A N 1
ATOM 1445 C CA . VAL A 1 322 ? 31.173 44.847 11.302 1.00 37.01 314 VAL A CA 1
ATOM 1446 C C . VAL A 1 322 ? 32.020 45.954 11.926 1.00 37.96 314 VAL A C 1
ATOM 1447 O O . VAL A 1 322 ? 33.067 46.337 11.391 1.00 37.18 314 VAL A O 1
ATOM 1451 N N . TYR A 1 323 ? 31.573 46.489 13.067 1.00 35.69 315 TYR A N 1
ATOM 1452 C CA . TYR A 1 323 ? 32.300 47.583 13.697 1.00 42.71 315 TYR A CA 1
ATOM 1453 C C . TYR A 1 323 ? 33.671 47.133 14.191 1.00 43.89 315 TYR A C 1
ATOM 1454 O O . TYR A 1 323 ? 34.636 47.900 14.121 1.00 45.79 315 TYR A O 1
ATOM 1463 N N . SER A 1 324 ? 33.779 45.896 14.687 1.00 43.17 316 SER A N 1
ATOM 1464 C CA . SER A 1 324 ? 35.074 45.376 15.127 1.00 42.14 316 SER A CA 1
ATOM 1465 C C . SER A 1 324 ? 36.087 45.389 13.988 1.00 38.20 316 SER A C 1
ATOM 1466 O O . SER A 1 324 ? 37.189 45.934 14.126 1.00 42.71 316 SER A O 1
ATOM 1469 N N . THR A 1 325 ? 35.713 44.809 12.846 1.00 35.59 317 THR A N 1
ATOM 1470 C CA . THR A 1 325 ? 36.573 44.836 11.667 1.00 37.67 317 THR A CA 1
ATOM 1471 C C . THR A 1 325 ? 36.901 46.267 11.249 1.00 43.39 317 THR A C 1
ATOM 1472 O O . THR A 1 325 ? 38.025 46.554 10.821 1.00 52.27 317 THR A O 1
ATOM 1476 N N . LEU A 1 326 ? 35.944 47.188 11.383 1.00 41.67 318 LEU A N 1
ATOM 1477 C CA . LEU A 1 326 ? 36.225 48.576 11.026 1.00 41.57 318 LEU A CA 1
ATOM 1478 C C . LEU A 1 326 ? 37.103 49.289 12.048 1.00 39.32 318 LEU A C 1
ATOM 1479 O O . LEU A 1 326 ? 37.576 50.389 11.752 1.00 43.53 318 LEU A O 1
ATOM 1484 N N . GLY A 1 327 ? 37.325 48.716 13.234 1.00 41.34 319 GLY A N 1
ATOM 1485 C CA . GLY A 1 327 ? 38.255 49.305 14.186 1.00 35.96 319 GLY A CA 1
ATOM 1486 C C . GLY A 1 327 ? 37.793 49.368 15.635 1.00 43.02 319 GLY A C 1
ATOM 1487 O O . GLY A 1 327 ? 38.591 49.667 16.524 1.00 47.68 319 GLY A O 1
ATOM 1488 N N . SER A 1 328 ? 36.526 49.070 15.906 1.00 41.69 320 SER A N 1
ATOM 1489 C CA . SER A 1 328 ? 35.997 49.213 17.258 1.00 39.15 320 SER A CA 1
ATOM 1490 C C . SER A 1 328 ? 36.428 48.060 18.152 1.00 38.33 320 SER A C 1
ATOM 1491 O O . SER A 1 328 ? 36.419 46.902 17.733 1.00 37.10 320 SER A O 1
ATOM 1494 N N . ARG A 1 329 ? 36.800 48.380 19.391 1.00 42.13 321 ARG A N 1
ATOM 1495 C CA . ARG A 1 329 ? 36.840 47.367 20.442 1.00 43.25 321 ARG A CA 1
ATOM 1496 C C . ARG A 1 329 ? 35.411 47.059 20.894 1.00 47.29 321 ARG A C 1
ATOM 1497 O O . ARG A 1 329 ? 34.544 47.939 20.898 1.00 49.47 321 ARG A O 1
ATOM 1505 N N . LEU A 1 330 ? 35.160 45.805 21.280 1.00 44.26 322 LEU A N 1
ATOM 1506 C CA . LEU A 1 330 ? 33.822 45.385 21.694 1.00 46.52 322 LEU A CA 1
ATOM 1507 C C . LEU A 1 330 ? 33.789 44.908 23.140 1.00 47.24 322 LEU A C 1
ATOM 1508 O O . LEU A 1 330 ? 34.710 44.229 23.600 1.00 49.56 322 LEU A O 1
ATOM 1513 N N . ASP A 1 331 ? 32.714 45.254 23.843 1.00 44.75 323 ASP A N 1
ATOM 1514 C CA . ASP A 1 331 ? 32.228 44.492 24.985 1.00 43.39 323 ASP A CA 1
ATOM 1515 C C . ASP A 1 331 ? 30.795 44.048 24.707 1.00 46.45 323 ASP A C 1
ATOM 1516 O O . ASP A 1 331 ? 30.066 44.680 23.934 1.00 43.26 323 ASP A O 1
ATOM 1521 N N . VAL A 1 332 ? 30.380 42.969 25.369 1.00 50.58 324 VAL A N 1
ATOM 1522 C CA . VAL A 1 332 ? 29.012 42.469 25.258 1.00 48.71 324 VAL A CA 1
ATOM 1523 C C . VAL A 1 332 ? 28.544 41.997 26.629 1.00 49.33 324 VAL A C 1
ATOM 1524 O O . VAL A 1 332 ? 29.323 41.439 27.409 1.00 54.00 324 VAL A O 1
ATOM 1528 N N . VAL A 1 333 ? 27.277 42.253 26.933 1.00 46.44 325 VAL A N 1
ATOM 1529 C CA . VAL A 1 333 ? 26.675 41.882 28.205 1.00 45.75 325 VAL A CA 1
ATOM 1530 C C . VAL A 1 333 ? 25.360 41.162 27.922 1.00 43.73 325 VAL A C 1
ATOM 1531 O O . VAL A 1 333 ? 24.613 41.542 27.014 1.00 42.15 325 VAL A O 1
ATOM 1535 N N . GLU A 1 334 ? 25.093 40.101 28.682 1.00 52.15 326 GLU A N 1
ATOM 1536 C CA . GLU A 1 334 ? 23.884 39.305 28.504 1.00 50.90 326 GLU A CA 1
ATOM 1537 C C . GLU A 1 334 ? 23.436 38.804 29.867 1.00 52.30 326 GLU A C 1
ATOM 1538 O O . GLU A 1 334 ? 24.237 38.216 30.603 1.00 51.94 326 GLU A O 1
ATOM 1544 N N . MET A 1 335 ? 22.167 39.069 30.206 1.00 56.44 327 MET A N 1
ATOM 1545 C CA A MET A 1 335 ? 21.606 38.587 31.466 0.56 58.56 327 MET A CA 1
ATOM 1546 C CA B MET A 1 335 ? 21.638 38.584 31.475 0.44 58.52 327 MET A CA 1
ATOM 1547 C C . MET A 1 335 ? 21.551 37.065 31.497 1.00 59.17 327 MET A C 1
ATOM 1548 O O . MET A 1 335 ? 21.765 36.449 32.547 1.00 59.92 327 MET A O 1
ATOM 1557 N N . MET A 1 336 ? 21.261 36.447 30.357 1.00 62.44 328 MET A N 1
ATOM 1558 C CA . MET A 1 336 ? 21.114 35.002 30.270 1.00 65.70 328 MET A CA 1
ATOM 1559 C C . MET A 1 336 ? 22.489 34.329 30.289 1.00 65.11 328 MET A C 1
ATOM 1560 O O . MET A 1 336 ? 23.525 34.971 30.487 1.00 65.94 328 MET A O 1
ATOM 1565 N N . ASP A 1 337 ? 22.507 33.010 30.081 1.00 68.06 329 ASP A N 1
ATOM 1566 C CA . ASP A 1 337 ? 23.677 32.185 30.365 1.00 70.64 329 ASP A CA 1
ATOM 1567 C C . ASP A 1 337 ? 24.682 32.108 29.220 1.00 62.81 329 ASP A C 1
ATOM 1568 O O . ASP A 1 337 ? 25.840 31.757 29.464 1.00 62.56 329 ASP A O 1
ATOM 1573 N N . GLY A 1 338 ? 24.282 32.425 27.989 1.00 59.61 330 GLY A N 1
ATOM 1574 C CA . GLY A 1 338 ? 25.233 32.479 26.891 1.00 55.79 330 GLY A CA 1
ATOM 1575 C C . GLY A 1 338 ? 24.756 33.375 25.766 1.00 52.30 330 GLY A C 1
ATOM 1576 O O . GLY A 1 338 ? 23.622 33.865 25.757 1.00 48.14 330 GLY A O 1
ATOM 1577 N N . LEU A 1 339 ? 25.655 33.585 24.805 1.00 49.07 331 LEU A N 1
ATOM 1578 C CA . LEU A 1 339 ? 25.336 34.335 23.602 1.00 46.52 331 LEU A CA 1
ATOM 1579 C C . LEU A 1 339 ? 24.557 33.463 22.620 1.00 52.30 331 LEU A C 1
ATOM 1580 O O . LEU A 1 339 ? 24.591 32.228 22.681 1.00 51.59 331 LEU A O 1
ATOM 1585 N N . MET A 1 340 ? 23.870 34.128 21.688 1.00 49.63 332 MET A N 1
ATOM 1586 C CA . MET A 1 340 ? 23.046 33.464 20.678 1.00 46.14 332 MET A CA 1
ATOM 1587 C C . MET A 1 340 ? 22.167 32.383 21.309 1.00 49.04 332 MET A C 1
ATOM 1588 O O . MET A 1 340 ? 22.327 31.191 21.047 1.00 42.89 332 MET A O 1
ATOM 1593 N N . GLN A 1 341 ? 21.249 32.833 22.169 1.00 53.86 333 GLN A N 1
ATOM 1594 C CA . GLN A 1 341 ? 20.285 31.927 22.783 1.00 53.05 333 GLN A CA 1
ATOM 1595 C C . GLN A 1 341 ? 19.529 31.156 21.708 1.00 50.10 333 GLN A C 1
ATOM 1596 O O . GLN A 1 341 ? 19.115 31.722 20.691 1.00 52.39 333 GLN A O 1
ATOM 1602 N N . GLY A 1 342 ? 19.367 29.850 21.927 1.00 48.32 334 GLY A N 1
ATOM 1603 C CA . GLY A 1 342 ? 18.701 28.978 20.991 1.00 46.76 334 GLY A CA 1
ATOM 1604 C C . GLY A 1 342 ? 19.637 28.144 20.136 1.00 45.91 334 GLY A C 1
ATOM 1605 O O . GLY A 1 342 ? 19.274 27.032 19.744 1.00 48.29 334 GLY A O 1
ATOM 1606 N N . ALA A 1 343 ? 20.814 28.668 19.815 1.00 42.71 335 ALA A N 1
ATOM 1607 C CA . ALA A 1 343 ? 21.840 27.883 19.143 1.00 40.92 335 ALA A CA 1
ATOM 1608 C C . ALA A 1 343 ? 22.457 26.877 20.112 1.00 40.87 335 ALA A C 1
ATOM 1609 O O . ALA A 1 343 ? 22.641 27.169 21.300 1.00 39.68 335 ALA A O 1
ATOM 1611 N N . ASP A 1 344 ? 22.760 25.678 19.610 1.00 43.62 336 ASP A N 1
ATOM 1612 C CA . ASP A 1 344 ? 23.448 24.689 20.433 1.00 44.77 336 ASP A CA 1
ATOM 1613 C C . ASP A 1 344 ? 24.809 25.221 20.869 1.00 44.85 336 ASP A C 1
ATOM 1614 O O . ASP A 1 344 ? 25.521 25.860 20.090 1.00 45.99 336 ASP A O 1
ATOM 1619 N N . ARG A 1 345 ? 25.168 24.949 22.126 1.00 44.07 337 ARG A N 1
ATOM 1620 C CA . ARG A 1 345 ? 26.345 25.585 22.715 1.00 45.52 337 ARG A CA 1
ATOM 1621 C C . ARG A 1 345 ? 27.622 25.263 21.946 1.00 43.81 337 ARG A C 1
ATOM 1622 O O . ARG A 1 345 ? 28.525 26.107 21.864 1.00 43.76 337 ARG A O 1
ATOM 1630 N N . ASP A 1 346 ? 27.713 24.064 21.364 1.00 46.26 338 ASP A N 1
ATOM 1631 C CA . ASP A 1 346 ? 28.944 23.663 20.687 1.00 45.04 338 ASP A CA 1
ATOM 1632 C C . ASP A 1 346 ? 29.195 24.487 19.427 1.00 44.61 338 ASP A C 1
ATOM 1633 O O . ASP A 1 346 ? 30.354 24.729 19.071 1.00 44.29 338 ASP A O 1
ATOM 1638 N N . LEU A 1 347 ? 28.137 24.931 18.745 1.00 40.31 339 LEU A N 1
ATOM 1639 C CA . LEU A 1 347 ? 28.336 25.846 17.625 1.00 43.88 339 LEU A CA 1
ATOM 1640 C C . LEU A 1 347 ? 28.784 27.214 18.114 1.00 43.21 339 LEU A C 1
ATOM 1641 O O . LEU A 1 347 ? 29.653 27.846 17.501 1.00 45.60 339 LEU A O 1
ATOM 1646 N N . VAL A 1 348 ? 28.215 27.677 19.225 1.00 38.81 340 VAL A N 1
ATOM 1647 C CA . VAL A 1 348 ? 28.549 29.006 19.716 1.00 43.28 340 VAL A CA 1
ATOM 1648 C C . VAL A 1 348 ? 29.965 29.019 20.274 1.00 44.78 340 VAL A C 1
ATOM 1649 O O . VAL A 1 348 ? 30.698 30.008 20.120 1.00 44.36 340 VAL A O 1
ATOM 1653 N N . LYS A 1 349 ? 30.383 27.910 20.899 1.00 40.22 341 LYS A N 1
ATOM 1654 C CA . LYS A 1 349 ? 31.744 27.821 21.425 1.00 41.86 341 LYS A CA 1
ATOM 1655 C C . LYS A 1 349 ? 32.780 27.985 20.318 1.00 39.75 341 LYS A C 1
ATOM 1656 O O . LYS A 1 349 ? 33.808 28.650 20.505 1.00 40.73 341 LYS A O 1
ATOM 1662 N N . VAL A 1 350 ? 32.523 27.401 19.150 1.00 37.81 342 VAL A N 1
ATOM 1663 C CA . VAL A 1 350 ? 33.444 27.580 18.038 1.00 37.04 342 VAL A CA 1
ATOM 1664 C C . VAL A 1 350 ? 33.413 29.024 17.553 1.00 39.14 342 VAL A C 1
ATOM 1665 O O . VAL A 1 350 ? 34.458 29.617 17.267 1.00 39.90 342 VAL A O 1
ATOM 1669 N N . TRP A 1 351 ? 32.222 29.617 17.445 1.00 38.35 343 TRP A N 1
ATOM 1670 C CA . TRP A 1 351 ? 32.161 31.017 17.043 1.00 37.09 343 TRP A CA 1
ATOM 1671 C C . TRP A 1 351 ? 32.936 31.880 18.031 1.00 39.55 343 TRP A C 1
ATOM 1672 O O . TRP A 1 351 ? 33.769 32.704 17.640 1.00 38.78 343 TRP A O 1
ATOM 1683 N N . GLN A 1 352 ? 32.721 31.650 19.324 1.00 41.53 344 GLN A N 1
ATOM 1684 C CA . GLN A 1 352 ? 33.317 32.507 20.337 1.00 40.02 344 GLN A CA 1
ATOM 1685 C C . GLN A 1 352 ? 34.840 32.401 20.340 1.00 43.17 344 GLN A C 1
ATOM 1686 O O . GLN A 1 352 ? 35.537 33.422 20.394 1.00 45.08 344 GLN A O 1
ATOM 1692 N N . LYS A 1 353 ? 35.380 31.176 20.285 1.00 38.25 345 LYS A N 1
ATOM 1693 C CA . LYS A 1 353 ? 36.833 31.014 20.298 1.00 36.21 345 LYS A CA 1
ATOM 1694 C C . LYS A 1 353 ? 37.485 31.822 19.176 1.00 42.13 345 LYS A C 1
ATOM 1695 O O . LYS A 1 353 ? 38.473 32.532 19.407 1.00 43.80 345 LYS A O 1
ATOM 1697 N N . GLN A 1 354 ? 36.914 31.770 17.965 1.00 41.23 346 GLN A N 1
ATOM 1698 C CA . GLN A 1 354 ? 37.467 32.513 16.835 1.00 37.43 346 GLN A CA 1
ATOM 1699 C C . GLN A 1 354 ? 37.267 34.026 16.965 1.00 43.26 346 GLN A C 1
ATOM 1700 O O . GLN A 1 354 ? 38.023 34.795 16.357 1.00 46.06 346 GLN A O 1
ATOM 1706 N N . ASN A 1 355 ? 36.298 34.479 17.763 1.00 37.69 347 ASN A N 1
ATOM 1707 C CA . ASN A 1 355 ? 36.007 35.902 17.880 1.00 41.46 347 ASN A CA 1
ATOM 1708 C C . ASN A 1 355 ? 36.496 36.529 19.177 1.00 42.35 347 ASN A C 1
ATOM 1709 O O . ASN A 1 355 ? 36.358 37.748 19.344 1.00 39.18 347 ASN A O 1
ATOM 1714 N N . GLU A 1 356 ? 37.060 35.734 20.092 1.00 43.14 348 GLU A N 1
ATOM 1715 C CA . GLU A 1 356 ? 37.494 36.254 21.386 1.00 46.45 348 GLU A CA 1
ATOM 1716 C C . GLU A 1 356 ? 38.388 37.485 21.230 1.00 52.10 348 GLU A C 1
ATOM 1717 O O . GLU A 1 356 ? 38.287 38.437 22.017 1.00 48.30 348 GLU A O 1
ATOM 1719 N N . TYR A 1 357 ? 39.237 37.508 20.191 1.00 54.55 349 TYR A N 1
ATOM 1720 C CA . TYR A 1 357 ? 40.175 38.621 20.017 1.00 50.42 349 TYR A CA 1
ATOM 1721 C C . TYR A 1 357 ? 39.473 39.952 19.782 1.00 47.28 349 TYR A C 1
ATOM 1722 O O . TYR A 1 357 ? 40.090 41.004 19.987 1.00 47.65 349 TYR A O 1
ATOM 1731 N N . ARG A 1 358 ? 38.208 39.939 19.352 1.00 42.91 350 ARG A N 1
ATOM 1732 C CA . ARG A 1 358 ? 37.496 41.188 19.110 1.00 37.46 350 ARG A CA 1
ATOM 1733 C C . ARG A 1 358 ? 37.020 41.848 20.397 1.00 41.99 350 ARG A C 1
ATOM 1734 O O . ARG A 1 358 ? 36.782 43.061 20.402 1.00 44.50 350 ARG A O 1
ATOM 1742 N N . PHE A 1 359 ? 36.884 41.089 21.482 1.00 45.43 351 PHE A N 1
ATOM 1743 C CA . PHE A 1 359 ? 36.201 41.547 22.686 1.00 43.90 351 PHE A CA 1
ATOM 1744 C C . PHE A 1 359 ? 37.191 41.752 23.817 1.00 50.73 351 PHE A C 1
ATOM 1745 O O . PHE A 1 359 ? 38.126 40.964 23.985 1.00 51.35 351 PHE A O 1
ATOM 1753 N N . ASP A 1 360 ? 36.971 42.806 24.601 1.00 50.15 352 ASP A N 1
ATOM 1754 C CA . ASP A 1 360 ? 37.680 42.940 25.864 1.00 50.28 352 ASP A CA 1
ATOM 1755 C C . ASP A 1 360 ? 36.910 42.316 27.019 1.00 51.66 352 ASP A C 1
ATOM 1756 O O . ASP A 1 360 ? 37.523 41.827 27.972 1.00 52.78 352 ASP A O 1
ATOM 1761 N N . ASN A 1 361 ? 35.580 42.298 26.947 1.00 53.56 353 ASN A N 1
ATOM 1762 C CA . ASN A 1 361 ? 34.756 41.669 27.974 1.00 51.95 353 ASN A CA 1
ATOM 1763 C C . ASN A 1 361 ? 33.559 41.001 27.319 1.00 53.91 353 ASN A C 1
ATOM 1764 O O . ASN A 1 361 ? 32.742 41.672 26.678 1.00 56.59 353 ASN A O 1
ATOM 1769 N N . ILE A 1 362 ? 33.465 39.686 27.480 1.00 56.27 354 ILE A N 1
ATOM 1770 C CA . ILE A 1 362 ? 32.267 38.923 27.163 1.00 51.61 354 ILE A CA 1
ATOM 1771 C C . ILE A 1 362 ? 31.655 38.539 28.497 1.00 56.02 354 ILE A C 1
ATOM 1772 O O . ILE A 1 362 ? 32.200 37.692 29.218 1.00 59.16 354 ILE A O 1
ATOM 1777 N N . MET A 1 363 ? 30.538 39.179 28.840 1.00 51.00 355 MET A N 1
ATOM 1778 C CA . MET A 1 363 ? 29.942 39.080 30.169 1.00 51.24 355 MET A CA 1
ATOM 1779 C C . MET A 1 363 ? 28.561 38.454 30.048 1.00 54.03 355 MET A C 1
ATOM 1780 O O . MET A 1 363 ? 27.616 39.107 29.592 1.00 58.73 355 MET A O 1
ATOM 1785 N N . VAL A 1 364 ? 28.445 37.197 30.458 1.00 51.17 356 VAL A N 1
ATOM 1786 C CA . VAL A 1 364 ? 27.162 36.517 30.528 1.00 53.43 356 VAL A CA 1
ATOM 1787 C C . VAL A 1 364 ? 26.781 36.372 31.996 1.00 56.24 356 VAL A C 1
ATOM 1788 O O . VAL A 1 364 ? 27.617 36.476 32.899 1.00 54.25 356 VAL A O 1
ATOM 1792 N N . ASN A 1 365 ? 25.489 36.147 32.235 1.00 57.92 357 ASN A N 1
ATOM 1793 C CA . ASN A 1 365 ? 24.943 36.117 33.591 1.00 62.16 357 ASN A CA 1
ATOM 1794 C C . ASN A 1 365 ? 25.201 37.423 34.344 1.00 65.24 357 ASN A C 1
ATOM 1795 O O . ASN A 1 365 ? 25.330 37.418 35.573 1.00 68.85 357 ASN A O 1
ATOM 1800 N N . THR A 1 366 ? 25.305 38.553 33.639 1.00 59.44 358 THR A N 1
ATOM 1801 C CA . THR A 1 366 ? 25.552 39.828 34.306 1.00 64.47 358 THR A CA 1
ATOM 1802 C C . THR A 1 366 ? 24.433 40.823 34.002 1.00 58.84 358 THR A C 1
ATOM 1803 O O . THR A 1 366 ? 23.920 40.883 32.877 1.00 48.52 358 THR A O 1
ATOM 1807 N N . LYS A 1 367 ? 24.059 41.593 35.025 1.00 61.15 359 LYS A N 1
ATOM 1808 C CA . LYS A 1 367 ? 23.014 42.604 34.924 1.00 57.23 359 LYS A CA 1
ATOM 1809 C C . LYS A 1 367 ? 23.620 43.957 34.578 1.00 60.10 359 LYS A C 1
ATOM 1810 O O . LYS A 1 367 ? 24.682 44.325 35.087 1.00 66.61 359 LYS A O 1
ATOM 1812 N N . THR A 1 368 ? 22.938 44.692 33.706 1.00 59.02 360 THR A N 1
ATOM 1813 C CA . THR A 1 368 ? 23.278 46.076 33.395 1.00 58.72 360 THR A CA 1
ATOM 1814 C C . THR A 1 368 ? 22.426 46.988 34.272 1.00 63.35 360 THR A C 1
ATOM 1815 O O . THR A 1 368 ? 21.212 47.093 34.069 1.00 66.79 360 THR A O 1
ATOM 1819 N N . VAL A 1 369 ? 23.063 47.663 35.232 1.00 65.20 361 VAL A N 1
ATOM 1820 C CA . VAL A 1 369 ? 22.335 48.408 36.255 1.00 69.29 361 VAL A CA 1
ATOM 1821 C C . VAL A 1 369 ? 22.315 49.920 36.032 1.00 68.96 361 VAL A C 1
ATOM 1822 O O . VAL A 1 369 ? 21.434 50.599 36.579 1.00 67.09 361 VAL A O 1
ATOM 1826 N N . ALA A 1 370 ? 23.248 50.466 35.258 1.00 70.62 362 ALA A N 1
ATOM 1827 C CA . ALA A 1 370 ? 23.336 51.911 35.114 1.00 70.30 362 ALA A CA 1
ATOM 1828 C C . ALA A 1 370 ? 23.939 52.250 33.764 1.00 66.80 362 ALA A C 1
ATOM 1829 O O . ALA A 1 370 ? 24.992 51.720 33.403 1.00 64.19 362 ALA A O 1
ATOM 1831 N N . VAL A 1 371 ? 23.264 53.128 33.029 1.00 65.21 363 VAL A N 1
ATOM 1832 C CA . VAL A 1 371 ? 23.799 53.738 31.822 1.00 57.92 363 VAL A CA 1
ATOM 1833 C C . VAL A 1 371 ? 23.790 55.247 32.052 1.00 63.23 363 VAL A C 1
ATOM 1834 O O . VAL A 1 371 ? 22.722 55.876 32.068 1.00 66.89 363 VAL A O 1
ATOM 1838 N N . GLU A 1 372 ? 24.974 55.824 32.251 1.00 65.36 364 GLU A N 1
ATOM 1839 C CA . GLU A 1 372 ? 25.125 57.241 32.595 1.00 66.47 364 GLU A CA 1
ATOM 1840 C C . GLU A 1 372 ? 25.932 57.976 31.535 1.00 66.83 364 GLU A C 1
ATOM 1841 O O . GLU A 1 372 ? 27.176 57.911 31.544 1.00 66.76 364 GLU A O 1
ATOM 1847 N N . PRO A 1 373 ? 25.286 58.673 30.603 1.00 67.67 365 PRO A N 1
ATOM 1848 C CA . PRO A 1 373 ? 26.043 59.481 29.640 1.00 66.20 365 PRO A CA 1
ATOM 1849 C C . PRO A 1 373 ? 26.774 60.622 30.328 1.00 63.05 365 PRO A C 1
ATOM 1850 O O . PRO A 1 373 ? 26.259 61.248 31.256 1.00 65.08 365 PRO A O 1
ATOM 1854 N N . LYS A 1 374 ? 28.003 60.858 29.877 1.00 63.68 366 LYS A N 1
ATOM 1855 C CA . LYS A 1 374 ? 28.859 61.927 30.369 1.00 62.19 366 LYS A CA 1
ATOM 1856 C C . LYS A 1 374 ? 29.616 62.503 29.184 1.00 64.99 366 LYS A C 1
ATOM 1857 O O . LYS A 1 374 ? 29.548 61.977 28.067 1.00 65.30 366 LYS A O 1
ATOM 1863 N N . GLU A 1 375 ? 30.347 63.592 29.443 1.00 65.11 367 GLU A N 1
ATOM 1864 C CA . GLU A 1 375 ? 30.977 64.353 28.366 1.00 66.08 367 GLU A CA 1
ATOM 1865 C C . GLU A 1 375 ? 31.884 63.469 27.514 1.00 62.48 367 GLU A C 1
ATOM 1866 O O . GLU A 1 375 ? 31.826 63.508 26.280 1.00 63.89 367 GLU A O 1
ATOM 1868 N N . ASP A 1 376 ? 32.710 62.646 28.155 1.00 62.84 368 ASP A N 1
ATOM 1869 C CA . ASP A 1 376 ? 33.774 61.921 27.473 1.00 65.10 368 ASP A CA 1
ATOM 1870 C C . ASP A 1 376 ? 33.421 60.468 27.185 1.00 63.50 368 ASP A C 1
ATOM 1871 O O . ASP A 1 376 ? 34.296 59.701 26.767 1.00 58.69 368 ASP A O 1
ATOM 1876 N N . GLY A 1 377 ? 32.174 60.077 27.395 1.00 65.73 369 GLY A N 1
ATOM 1877 C CA . GLY A 1 377 ? 31.724 58.730 27.113 1.00 57.78 369 GLY A CA 1
ATOM 1878 C C . GLY A 1 377 ? 30.482 58.392 27.904 1.00 61.01 369 GLY A C 1
ATOM 1879 O O . GLY A 1 377 ? 30.108 59.077 28.859 1.00 57.34 369 GLY A O 1
ATOM 1880 N N . VAL A 1 378 ? 29.823 57.314 27.481 1.00 60.91 370 VAL A N 1
ATOM 1881 C CA . VAL A 1 378 ? 28.698 56.743 28.214 1.00 55.58 370 VAL A CA 1
ATOM 1882 C C . VAL A 1 378 ? 29.247 55.713 29.196 1.00 54.91 370 VAL A C 1
ATOM 1883 O O . VAL A 1 378 ? 29.957 54.783 28.799 1.00 53.02 370 VAL A O 1
ATOM 1887 N N . TYR A 1 379 ? 28.932 55.878 30.479 1.00 58.52 371 TYR A N 1
ATOM 1888 C CA . TYR A 1 379 ? 29.490 55.036 31.531 1.00 61.05 371 TYR A CA 1
ATOM 1889 C C . TYR A 1 379 ? 28.446 54.024 31.978 1.00 63.46 371 TYR A C 1
ATOM 1890 O O . TYR A 1 379 ? 27.342 54.402 32.387 1.00 61.54 371 TYR A O 1
ATOM 1899 N N . VAL A 1 380 ? 28.801 52.744 31.901 1.00 63.78 372 VAL A N 1
ATOM 1900 C CA . VAL A 1 380 ? 27.884 51.642 32.156 1.00 59.53 372 VAL A CA 1
ATOM 1901 C C . VAL A 1 380 ? 28.434 50.787 33.292 1.00 64.28 372 VAL A C 1
ATOM 1902 O O . VAL A 1 380 ? 29.639 50.518 33.356 1.00 63.23 372 VAL A O 1
ATOM 1906 N N . THR A 1 381 ? 27.545 50.355 34.185 1.00 66.25 373 THR A N 1
ATOM 1907 C CA . THR A 1 381 ? 27.918 49.574 35.359 1.00 67.37 373 THR A CA 1
ATOM 1908 C C . THR A 1 381 ? 27.269 48.196 35.286 1.00 66.38 373 THR A C 1
ATOM 1909 O O . THR A 1 381 ? 26.068 48.078 35.009 1.00 65.17 373 THR A O 1
ATOM 1913 N N . PHE A 1 382 ? 28.060 47.160 35.547 1.00 65.23 374 PHE A N 1
ATOM 1914 C CA . PHE A 1 382 ? 27.616 45.780 35.425 1.00 61.53 374 PHE A CA 1
ATOM 1915 C C . PHE A 1 382 ? 27.698 45.072 36.769 1.00 70.95 374 PHE A C 1
ATOM 1916 O O . PHE A 1 382 ? 28.650 45.274 37.531 1.00 79.93 374 PHE A O 1
ATOM 1924 N N . GLU A 1 383 ? 26.713 44.219 37.039 1.00 70.36 375 GLU A N 1
ATOM 1925 C CA . GLU A 1 383 ? 26.741 43.302 38.173 1.00 69.17 375 GLU A CA 1
ATOM 1926 C C . GLU A 1 383 ? 26.804 41.888 37.619 1.00 65.72 375 GLU A C 1
ATOM 1927 O O . GLU A 1 383 ? 25.810 41.387 37.083 1.00 60.69 375 GLU A O 1
ATOM 1933 N N . GLY A 1 384 ? 27.964 41.250 37.749 1.00 68.37 376 GLY A N 1
ATOM 1934 C CA . GLY A 1 384 ? 28.139 39.898 37.255 1.00 67.95 376 GLY A CA 1
ATOM 1935 C C . GLY A 1 384 ? 29.306 39.221 37.933 1.00 75.32 376 GLY A C 1
ATOM 1936 O O . GLY A 1 384 ? 30.245 39.880 38.390 1.00 76.21 376 GLY A O 1
ATOM 1937 N N . ALA A 1 385 ? 29.247 37.886 37.990 1.00 77.55 377 ALA A N 1
ATOM 1938 C CA . ALA A 1 385 ? 30.261 37.122 38.711 1.00 79.16 377 ALA A CA 1
ATOM 1939 C C . ALA A 1 385 ? 31.649 37.325 38.123 1.00 80.56 377 ALA A C 1
ATOM 1940 O O . ALA A 1 385 ? 32.650 37.244 38.846 1.00 82.60 377 ALA A O 1
ATOM 1942 N N . ASN A 1 386 ? 31.734 37.583 36.821 1.00 77.57 378 ASN A N 1
ATOM 1943 C CA . ASN A 1 386 ? 33.014 37.813 36.170 1.00 75.85 378 ASN A CA 1
ATOM 1944 C C . ASN A 1 386 ? 32.983 39.107 35.379 1.00 72.90 378 ASN A C 1
ATOM 1945 O O . ASN A 1 386 ? 33.689 39.253 34.379 1.00 71.40 378 ASN A O 1
ATOM 1950 N N . ALA A 1 387 ? 32.167 40.016 35.795 1.00 71.42 379 ALA A N 1
ATOM 1951 C CA . ALA A 1 387 ? 32.146 41.329 35.188 1.00 67.78 379 ALA A CA 1
ATOM 1952 C C . ALA A 1 387 ? 32.892 42.318 36.070 1.00 66.01 379 ALA A C 1
ATOM 1953 O O . ALA A 1 387 ? 32.912 42.173 37.296 1.00 70.12 379 ALA A O 1
ATOM 1955 N N . PRO A 1 388 ? 33.540 43.314 35.474 1.00 62.60 380 PRO A N 1
ATOM 1956 C CA . PRO A 1 388 ? 34.187 44.349 36.283 1.00 66.35 380 PRO A CA 1
ATOM 1957 C C . PRO A 1 388 ? 33.179 45.066 37.168 1.00 67.80 380 PRO A C 1
ATOM 1958 O O . PRO A 1 388 ? 31.972 45.074 36.914 1.00 69.47 380 PRO A O 1
ATOM 1962 N N . LYS A 1 389 ? 33.697 45.653 38.245 1.00 71.72 381 LYS A N 1
ATOM 1963 C CA . LYS A 1 389 ? 32.884 46.397 39.196 1.00 72.81 381 LYS A CA 1
ATOM 1964 C C . LYS A 1 389 ? 32.883 47.896 38.929 1.00 77.61 381 LYS A C 1
ATOM 1965 O O . LYS A 1 389 ? 31.864 48.558 39.165 1.00 78.11 381 LYS A O 1
ATOM 1967 N N . GLU A 1 390 ? 33.993 48.444 38.438 1.00 80.04 382 GLU A N 1
ATOM 1968 C CA . GLU A 1 390 ? 34.038 49.862 38.128 1.00 80.76 382 GLU A CA 1
ATOM 1969 C C . GLU A 1 390 ? 33.216 50.150 36.870 1.00 74.41 382 GLU A C 1
ATOM 1970 O O . GLU A 1 390 ? 33.119 49.304 35.973 1.00 71.93 382 GLU A O 1
ATOM 1972 N N . PRO A 1 391 ? 32.588 51.324 36.796 1.00 69.17 383 PRO A N 1
ATOM 1973 C CA . PRO A 1 391 ? 31.862 51.692 35.575 1.00 66.78 383 PRO A CA 1
ATOM 1974 C C . PRO A 1 391 ? 32.809 51.806 34.390 1.00 66.65 383 PRO A C 1
ATOM 1975 O O . PRO A 1 391 ? 33.934 52.297 34.512 1.00 72.11 383 PRO A O 1
ATOM 1979 N N . GLN A 1 392 ? 32.338 51.350 33.236 1.00 61.39 384 GLN A N 1
ATOM 1980 C CA . GLN A 1 392 ? 33.136 51.276 32.023 1.00 58.80 384 GLN A CA 1
ATOM 1981 C C . GLN A 1 392 ? 32.692 52.356 31.049 1.00 60.04 384 GLN A C 1
ATOM 1982 O O . GLN A 1 392 ? 31.492 52.532 30.818 1.00 61.95 384 GLN A O 1
ATOM 1988 N N . ARG A 1 393 ? 33.657 53.059 30.466 1.00 61.37 385 ARG A N 1
ATOM 1989 C CA . ARG A 1 393 ? 33.374 54.117 29.508 1.00 61.76 385 ARG A CA 1
ATOM 1990 C C . ARG A 1 393 ? 33.302 53.543 28.102 1.00 60.41 385 ARG A C 1
ATOM 1991 O O . ARG A 1 393 ? 34.133 52.720 27.712 1.00 63.69 385 ARG A O 1
ATOM 1999 N N . TYR A 1 394 ? 32.308 53.987 27.338 1.00 56.49 386 TYR A N 1
ATOM 2000 C CA . TYR A 1 394 ? 32.174 53.600 25.943 1.00 55.57 386 TYR A CA 1
ATOM 2001 C C . TYR A 1 394 ? 31.909 54.834 25.094 1.00 55.88 386 TYR A C 1
ATOM 2002 O O . TYR A 1 394 ? 31.330 55.815 25.564 1.00 60.30 386 TYR A O 1
ATOM 2011 N N . ASP A 1 395 ? 32.364 54.793 23.841 1.00 53.53 387 ASP A N 1
ATOM 2012 C CA . ASP A 1 395 ? 32.004 55.844 22.897 1.00 53.39 387 ASP A CA 1
ATOM 2013 C C . ASP A 1 395 ? 30.615 55.629 22.316 1.00 55.96 387 ASP A C 1
ATOM 2014 O O . ASP A 1 395 ? 29.970 56.595 21.891 1.00 57.95 387 ASP A O 1
ATOM 2019 N N . ALA A 1 396 ? 30.141 54.389 22.307 1.00 49.71 388 ALA A N 1
ATOM 2020 C CA . ALA A 1 396 ? 28.847 54.062 21.738 1.00 48.36 388 ALA A CA 1
ATOM 2021 C C . ALA A 1 396 ? 28.301 52.831 22.444 1.00 50.15 388 ALA A C 1
ATOM 2022 O O . ALA A 1 396 ? 29.066 51.945 22.839 1.00 45.05 388 ALA A O 1
ATOM 2024 N N . VAL A 1 397 ? 26.980 52.796 22.614 1.00 47.99 389 VAL A N 1
ATOM 2025 C CA . VAL A 1 397 ? 26.286 51.671 23.225 1.00 47.85 389 VAL A CA 1
ATOM 2026 C C . VAL A 1 397 ? 25.178 51.246 22.275 1.00 48.80 389 VAL A C 1
ATOM 2027 O O . VAL A 1 397 ? 24.323 52.063 21.906 1.00 49.05 389 VAL A O 1
ATOM 2031 N N . LEU A 1 398 ? 25.206 49.978 21.870 1.00 43.92 390 LEU A N 1
ATOM 2032 C CA . LEU A 1 398 ? 24.215 49.395 20.974 1.00 44.09 390 LEU A CA 1
ATOM 2033 C C . LEU A 1 398 ? 23.261 48.538 21.802 1.00 44.12 390 LEU A C 1
ATOM 2034 O O . LEU A 1 398 ? 23.661 47.504 22.350 1.00 45.39 390 LEU A O 1
ATOM 2039 N N . VAL A 1 399 ? 22.008 48.969 21.898 1.00 46.10 391 VAL A N 1
ATOM 2040 C CA . VAL A 1 399 ? 20.972 48.211 22.592 1.00 42.54 391 VAL A CA 1
ATOM 2041 C C . VAL A 1 399 ? 20.360 47.247 21.586 1.00 39.37 391 VAL A C 1
ATOM 2042 O O . VAL A 1 399 ? 19.662 47.659 20.656 1.00 39.90 391 VAL A O 1
ATOM 2046 N N . ALA A 1 400 ? 20.654 45.957 21.749 1.00 34.37 392 ALA A N 1
ATOM 2047 C CA . ALA A 1 400 ? 20.125 44.911 20.878 1.00 36.60 392 ALA A CA 1
ATOM 2048 C C . ALA A 1 400 ? 19.566 43.808 21.779 1.00 40.69 392 ALA A C 1
ATOM 2049 O O . ALA A 1 400 ? 20.061 42.676 21.821 1.00 40.08 392 ALA A O 1
ATOM 2051 N N . ALA A 1 401 ? 18.521 44.169 22.520 1.00 40.33 393 ALA A N 1
ATOM 2052 C CA . ALA A 1 401 ? 17.913 43.310 23.522 1.00 43.39 393 ALA A CA 1
ATOM 2053 C C . ALA A 1 401 ? 16.606 42.698 23.038 1.00 45.29 393 ALA A C 1
ATOM 2054 O O . ALA A 1 401 ? 15.702 42.466 23.841 1.00 47.82 393 ALA A O 1
ATOM 2056 N N . GLY A 1 402 ? 16.481 42.434 21.743 1.00 40.82 394 GLY A N 1
ATOM 2057 C CA . GLY A 1 402 ? 15.286 41.795 21.224 1.00 40.23 394 GLY A CA 1
ATOM 2058 C C . GLY A 1 402 ? 14.385 42.768 20.486 1.00 44.36 394 GLY A C 1
ATOM 2059 O O . GLY A 1 402 ? 14.647 43.974 20.386 1.00 40.30 394 GLY A O 1
ATOM 2060 N N . ARG A 1 403 ? 13.303 42.200 19.943 1.00 42.48 395 ARG A N 1
ATOM 2061 C CA . ARG A 1 403 ? 12.274 42.954 19.241 1.00 40.14 395 ARG A CA 1
ATOM 2062 C C . ARG A 1 403 ? 10.901 42.509 19.727 1.00 38.46 395 ARG A C 1
ATOM 2063 O O . ARG A 1 403 ? 10.708 41.350 20.090 1.00 37.03 395 ARG A O 1
ATOM 2071 N N . ALA A 1 404 ? 9.940 43.470 19.758 1.00 36.25 396 ALA A N 1
ATOM 2072 C CA . ALA A 1 404 ? 8.583 43.283 20.253 1.00 41.39 396 ALA A CA 1
ATOM 2073 C C . ALA A 1 404 ? 7.573 43.379 19.112 1.00 41.79 396 ALA A C 1
ATOM 2074 O O . ALA A 1 404 ? 7.714 44.243 18.243 1.00 42.91 396 ALA A O 1
ATOM 2076 N N . PRO A 1 405 ? 6.554 42.520 19.086 1.00 38.17 397 PRO A N 1
ATOM 2077 C CA . PRO A 1 405 ? 5.565 42.585 18.005 1.00 36.74 397 PRO A CA 1
ATOM 2078 C C . PRO A 1 405 ? 4.596 43.742 18.205 1.00 36.36 397 PRO A C 1
ATOM 2079 O O . PRO A 1 405 ? 4.340 44.185 19.329 1.00 36.58 397 PRO A O 1
ATOM 2083 N N . ASN A 1 406 ? 4.042 44.222 17.089 1.00 34.33 398 ASN A N 1
ATOM 2084 C CA . ASN A 1 406 ? 3.264 45.457 17.055 1.00 32.86 398 ASN A CA 1
ATOM 2085 C C . ASN A 1 406 ? 1.755 45.224 17.110 1.00 38.10 398 ASN A C 1
ATOM 2086 O O . ASN A 1 406 ? 0.989 46.107 16.704 1.00 44.64 398 ASN A O 1
ATOM 2091 N N . GLY A 1 407 ? 1.306 44.069 17.614 1.00 31.99 399 GLY A N 1
ATOM 2092 C CA . GLY A 1 407 ? -0.117 43.748 17.549 1.00 38.50 399 GLY A CA 1
ATOM 2093 C C . GLY A 1 407 ? -1.017 44.718 18.294 1.00 41.40 399 GLY A C 1
ATOM 2094 O O . GLY A 1 407 ? -2.192 44.876 17.944 1.00 45.29 399 GLY A O 1
ATOM 2095 N N . LYS A 1 408 ? -0.492 45.376 19.326 1.00 40.40 400 LYS A N 1
ATOM 2096 C CA . LYS A 1 408 ? -1.298 46.273 20.142 1.00 43.93 400 LYS A CA 1
ATOM 2097 C C . LYS A 1 408 ? -1.421 47.663 19.544 1.00 45.48 400 LYS A C 1
ATOM 2098 O O . LYS A 1 408 ? -2.050 48.527 20.159 1.00 52.04 400 LYS A O 1
ATOM 2104 N N . LEU A 1 409 ? -0.863 47.893 18.359 1.00 44.90 401 LEU A N 1
ATOM 2105 C CA . LEU A 1 409 ? -0.667 49.242 17.839 1.00 45.44 401 LEU A CA 1
ATOM 2106 C C . LEU A 1 409 ? -1.484 49.525 16.585 1.00 43.96 401 LEU A C 1
ATOM 2107 O O . LEU A 1 409 ? -1.222 50.523 15.908 1.00 36.00 401 LEU A O 1
ATOM 2112 N N . ILE A 1 410 ? -2.456 48.672 16.247 1.00 40.90 402 ILE A N 1
ATOM 2113 C CA . ILE A 1 410 ? -3.163 48.821 14.979 1.00 37.24 402 ILE A CA 1
ATOM 2114 C C . ILE A 1 410 ? -4.681 48.878 15.172 1.00 41.85 402 ILE A C 1
ATOM 2115 O O . ILE A 1 410 ? -5.439 48.813 14.198 1.00 44.92 402 ILE A O 1
ATOM 2120 N N . SER A 1 411 ? -5.137 49.010 16.421 1.00 37.29 403 SER A N 1
ATOM 2121 C CA . SER A 1 411 ? -6.567 49.034 16.760 1.00 36.81 403 SER A CA 1
ATOM 2122 C C . SER A 1 411 ? -7.277 47.728 16.378 1.00 40.91 403 SER A C 1
ATOM 2123 O O . SER A 1 411 ? -8.444 47.734 15.966 1.00 41.65 403 SER A O 1
ATOM 2126 N N . ALA A 1 412 ? -6.588 46.593 16.570 1.00 44.06 404 ALA A N 1
ATOM 2127 C CA . ALA A 1 412 ? -7.105 45.305 16.101 1.00 36.53 404 ALA A CA 1
ATOM 2128 C C . ALA A 1 412 ? -8.425 44.940 16.769 1.00 38.11 404 ALA A C 1
ATOM 2129 O O . ALA A 1 412 ? -9.308 44.363 16.123 1.00 43.76 404 ALA A O 1
ATOM 2131 N N . GLU A 1 413 ? -8.591 45.289 18.054 1.00 40.26 405 GLU A N 1
ATOM 2132 C CA . GLU A 1 413 ? -9.838 45.000 18.765 1.00 45.08 405 GLU A CA 1
ATOM 2133 C C . GLU A 1 413 ? -11.047 45.641 18.101 1.00 49.79 405 GLU A C 1
ATOM 2134 O O . GLU A 1 413 ? -12.174 45.148 18.257 1.00 54.24 405 GLU A O 1
ATOM 2140 N N . LYS A 1 414 ? -10.852 46.743 17.375 1.00 49.86 406 LYS A N 1
ATOM 2141 C CA . LYS A 1 414 ? -11.977 47.346 16.669 1.00 45.65 406 LYS A CA 1
ATOM 2142 C C . LYS A 1 414 ? -12.436 46.470 15.508 1.00 46.59 406 LYS A C 1
ATOM 2143 O O . LYS A 1 414 ? -13.579 46.599 15.063 1.00 46.48 406 LYS A O 1
ATOM 2149 N N . ALA A 1 415 ? -11.573 45.571 15.024 1.00 41.42 407 ALA A N 1
ATOM 2150 C CA . ALA A 1 415 ? -11.948 44.586 14.022 1.00 41.74 407 ALA A CA 1
ATOM 2151 C C . ALA A 1 415 ? -12.407 43.267 14.641 1.00 50.37 407 ALA A C 1
ATOM 2152 O O . ALA A 1 415 ? -12.812 42.362 13.904 1.00 48.34 407 ALA A O 1
ATOM 2154 N N . GLY A 1 416 ? -12.377 43.150 15.970 1.00 48.29 408 GLY A N 1
ATOM 2155 C CA . GLY A 1 416 ? -12.668 41.911 16.662 1.00 44.83 408 GLY A CA 1
ATOM 2156 C C . GLY A 1 416 ? -11.476 40.993 16.846 1.00 46.91 408 GLY A C 1
ATOM 2157 O O . GLY A 1 416 ? -11.640 39.895 17.398 1.00 44.19 408 GLY A O 1
ATOM 2158 N N . VAL A 1 417 ? -10.282 41.419 16.426 1.00 46.88 409 VAL A N 1
ATOM 2159 C CA . VAL A 1 417 ? -9.101 40.564 16.413 1.00 43.46 409 VAL A CA 1
ATOM 2160 C C . VAL A 1 417 ? -8.494 40.507 17.810 1.00 46.28 409 VAL A C 1
ATOM 2161 O O . VAL A 1 417 ? -8.233 41.545 18.430 1.00 50.67 409 VAL A O 1
ATOM 2165 N N . ALA A 1 418 ? -8.257 39.292 18.302 1.00 45.56 410 ALA A N 1
ATOM 2166 C CA . ALA A 1 418 ? -7.639 39.090 19.606 1.00 43.20 410 ALA A CA 1
ATOM 2167 C C . ALA A 1 418 ? -6.119 39.249 19.529 1.00 43.08 410 ALA A C 1
ATOM 2168 O O . ALA A 1 418 ? -5.471 38.757 18.602 1.00 42.44 410 ALA A O 1
ATOM 2170 N N . VAL A 1 419 ? -5.554 39.930 20.526 1.00 45.01 411 VAL A N 1
ATOM 2171 C CA . VAL A 1 419 ? -4.127 40.228 20.606 1.00 39.12 411 VAL A CA 1
ATOM 2172 C C . VAL A 1 419 ? -3.641 39.838 21.993 1.00 46.00 411 VAL A C 1
ATOM 2173 O O . VAL A 1 419 ? -4.262 40.212 22.993 1.00 41.65 411 VAL A O 1
ATOM 2177 N N . THR A 1 420 ? -2.516 39.118 22.061 1.00 43.58 412 THR A N 1
ATOM 2178 C CA . THR A 1 420 ? -2.003 38.737 23.371 1.00 46.87 412 THR A CA 1
ATOM 2179 C C . THR A 1 420 ? -1.457 39.954 24.113 1.00 47.05 412 THR A C 1
ATOM 2180 O O . THR A 1 420 ? -1.251 41.027 23.538 1.00 47.59 412 THR A O 1
ATOM 2184 N N . ASP A 1 421 ? -1.201 39.760 25.413 1.00 48.15 413 ASP A N 1
ATOM 2185 C CA . ASP A 1 421 ? -0.623 40.819 26.241 1.00 52.98 413 ASP A CA 1
ATOM 2186 C C . ASP A 1 421 ? 0.743 41.270 25.719 1.00 50.13 413 ASP A C 1
ATOM 2187 O O . ASP A 1 421 ? 1.069 42.460 25.772 1.00 53.98 413 ASP A O 1
ATOM 2192 N N . ARG A 1 422 ? 1.550 40.342 25.199 1.00 44.19 414 ARG A N 1
ATOM 2193 C CA . ARG A 1 422 ? 2.859 40.701 24.660 1.00 48.91 414 ARG A CA 1
ATOM 2194 C C . ARG A 1 422 ? 2.786 41.358 23.284 1.00 48.56 414 ARG A C 1
ATOM 2195 O O . ARG A 1 422 ? 3.813 41.824 22.780 1.00 47.69 414 ARG A O 1
ATOM 2203 N N . GLY A 1 423 ? 1.611 41.423 22.668 1.00 47.04 415 GLY A N 1
ATOM 2204 C CA . GLY A 1 423 ? 1.479 42.048 21.369 1.00 42.83 415 GLY A CA 1
ATOM 2205 C C . GLY A 1 423 ? 1.510 41.110 20.182 1.00 39.90 415 GLY A C 1
ATOM 2206 O O . GLY A 1 423 ? 1.641 41.580 19.047 1.00 42.62 415 GLY A O 1
ATOM 2207 N N . PHE A 1 424 ? 1.413 39.806 20.398 1.00 33.14 416 PHE A N 1
ATOM 2208 C CA . PHE A 1 424 ? 1.345 38.882 19.278 1.00 34.46 416 PHE A CA 1
ATOM 2209 C C . PHE A 1 424 ? -0.102 38.700 18.854 1.00 36.88 416 PHE A C 1
ATOM 2210 O O . PHE A 1 424 ? -1.026 38.814 19.669 1.00 37.08 416 PHE A O 1
ATOM 2218 N N . ILE A 1 425 ? -0.297 38.442 17.566 1.00 33.27 417 ILE A N 1
ATOM 2219 C CA . ILE A 1 425 ? -1.606 38.059 17.052 1.00 40.99 417 ILE A CA 1
ATOM 2220 C C . ILE A 1 425 ? -1.531 36.584 16.682 1.00 41.42 417 ILE A C 1
ATOM 2221 O O . ILE A 1 425 ? -0.895 36.215 15.690 1.00 40.49 417 ILE A O 1
ATOM 2226 N N . GLU A 1 426 ? -2.183 35.742 17.471 1.00 44.20 418 GLU A N 1
ATOM 2227 C CA . GLU A 1 426 ? -2.118 34.309 17.250 1.00 45.79 418 GLU A CA 1
ATOM 2228 C C . GLU A 1 426 ? -2.991 33.919 16.065 1.00 46.97 418 GLU A C 1
ATOM 2229 O O . GLU A 1 426 ? -4.096 34.446 15.881 1.00 39.03 418 GLU A O 1
ATOM 2235 N N . VAL A 1 427 ? -2.468 33.006 15.241 1.00 43.31 419 VAL A N 1
ATOM 2236 C CA . VAL A 1 427 ? -3.153 32.520 14.052 1.00 43.01 419 VAL A CA 1
ATOM 2237 C C . VAL A 1 427 ? -3.144 30.995 14.056 1.00 49.17 419 VAL A C 1
ATOM 2238 O O . VAL A 1 427 ? -2.354 30.354 14.755 1.00 45.26 419 VAL A O 1
ATOM 2242 N N . ASP A 1 428 ? -4.052 30.415 13.267 1.00 42.70 420 ASP A N 1
ATOM 2243 C CA . ASP A 1 428 ? -4.028 28.981 13.029 1.00 42.25 420 ASP A CA 1
ATOM 2244 C C . ASP A 1 428 ? -3.073 28.693 11.863 1.00 41.21 420 ASP A C 1
ATOM 2245 O O . ASP A 1 428 ? -2.378 29.587 11.370 1.00 44.41 420 ASP A O 1
ATOM 2250 N N . LYS A 1 429 ? -3.040 27.441 11.396 1.00 47.60 421 LYS A N 1
ATOM 2251 C CA . LYS A 1 429 ? -2.093 27.043 10.359 1.00 46.84 421 LYS A CA 1
ATOM 2252 C C . LYS A 1 429 ? -2.445 27.622 8.992 1.00 47.63 421 LYS A C 1
ATOM 2253 O O . LYS A 1 429 ? -1.587 27.636 8.100 1.00 44.36 421 LYS A O 1
ATOM 2255 N N . GLN A 1 430 ? -3.666 28.116 8.803 1.00 42.38 422 GLN A N 1
ATOM 2256 C CA . GLN A 1 430 ? -3.982 28.889 7.608 1.00 39.25 422 GLN A CA 1
ATOM 2257 C C . GLN A 1 430 ? -3.643 30.371 7.758 1.00 39.37 422 GLN A C 1
ATOM 2258 O O . GLN A 1 430 ? -3.943 31.150 6.847 1.00 47.18 422 GLN A O 1
ATOM 2264 N N . MET A 1 431 ? -3.024 30.765 8.879 1.00 42.34 423 MET A N 1
ATOM 2265 C CA . MET A 1 431 ? -2.671 32.160 9.207 1.00 44.21 423 MET A CA 1
ATOM 2266 C C . MET A 1 431 ? -3.896 33.024 9.525 1.00 45.17 423 MET A C 1
ATOM 2267 O O . MET A 1 431 ? -3.846 34.251 9.401 1.00 44.65 423 MET A O 1
ATOM 2272 N N . ARG A 1 432 ? -4.992 32.406 9.969 1.00 41.62 424 ARG A N 1
ATOM 2273 C CA . ARG A 1 432 ? -6.211 33.131 10.317 1.00 43.08 424 ARG A CA 1
ATOM 2274 C C . ARG A 1 432 ? -6.216 33.547 11.780 1.00 42.90 424 ARG A C 1
ATOM 2275 O O . ARG A 1 432 ? -5.976 32.720 12.663 1.00 47.58 424 ARG A O 1
ATOM 2283 N N . THR A 1 433 ? -6.562 34.806 12.037 1.00 42.51 425 THR A N 1
ATOM 2284 C CA . THR A 1 433 ? -6.872 35.245 13.390 1.00 41.55 425 THR A CA 1
ATOM 2285 C C . THR A 1 433 ? -8.154 34.573 13.867 1.00 42.99 425 THR A C 1
ATOM 2286 O O . THR A 1 433 ? -8.746 33.738 13.178 1.00 43.19 425 THR A O 1
ATOM 2290 N N . ASN A 1 434 ? -8.609 34.961 15.063 1.00 50.98 426 ASN A N 1
ATOM 2291 C CA . ASN A 1 434 ? -9.921 34.516 15.530 1.00 48.61 426 ASN A CA 1
ATOM 2292 C C . ASN A 1 434 ? -11.049 35.025 14.643 1.00 46.18 426 ASN A C 1
ATOM 2293 O O . ASN A 1 434 ? -12.144 34.466 14.677 1.00 45.24 426 ASN A O 1
ATOM 2298 N N . VAL A 1 435 ? -10.820 36.093 13.884 1.00 54.16 427 VAL A N 1
ATOM 2299 C CA . VAL A 1 435 ? -11.813 36.629 12.957 1.00 54.22 427 VAL A CA 1
ATOM 2300 C C . VAL A 1 435 ? -11.561 35.978 11.602 1.00 51.29 427 VAL A C 1
ATOM 2301 O O . VAL A 1 435 ? -10.482 36.178 11.030 1.00 51.83 427 VAL A O 1
ATOM 2305 N N . PRO A 1 436 ? -12.507 35.209 11.059 1.00 52.52 428 PRO A N 1
ATOM 2306 C CA . PRO A 1 436 ? -12.143 34.277 9.975 1.00 55.66 428 PRO A CA 1
ATOM 2307 C C . PRO A 1 436 ? -11.666 34.957 8.702 1.00 55.75 428 PRO A C 1
ATOM 2308 O O . PRO A 1 436 ? -10.864 34.364 7.968 1.00 60.00 428 PRO A O 1
ATOM 2312 N N . HIS A 1 437 ? -12.098 36.182 8.417 1.00 48.83 429 HIS A N 1
ATOM 2313 C CA . HIS A 1 437 ? -11.676 36.837 7.186 1.00 49.29 429 HIS A CA 1
ATOM 2314 C C . HIS A 1 437 ? -10.448 37.732 7.355 1.00 51.09 429 HIS A C 1
ATOM 2315 O O . HIS A 1 437 ? -10.034 38.378 6.386 1.00 48.41 429 HIS A O 1
ATOM 2322 N N . ILE A 1 438 ? -9.836 37.768 8.536 1.00 40.71 430 ILE A N 1
ATOM 2323 C CA . ILE A 1 438 ? -8.640 38.570 8.772 1.00 38.91 430 ILE A CA 1
ATOM 2324 C C . ILE A 1 438 ? -7.488 37.636 9.116 1.00 45.94 430 ILE A C 1
ATOM 2325 O O . ILE A 1 438 ? -7.598 36.821 10.042 1.00 46.70 430 ILE A O 1
ATOM 2330 N N . TYR A 1 439 ? -6.390 37.762 8.368 1.00 41.06 431 TYR A N 1
ATOM 2331 C CA . TYR A 1 439 ? -5.179 36.971 8.518 1.00 35.53 431 TYR A CA 1
ATOM 2332 C C . TYR A 1 439 ? -4.071 37.806 9.154 1.00 43.36 431 TYR A C 1
ATOM 2333 O O . TYR A 1 439 ? -4.160 39.031 9.261 1.00 41.87 431 TYR A O 1
ATOM 2342 N N . ALA A 1 440 ? -3.001 37.120 9.559 1.00 37.23 432 ALA A N 1
ATOM 2343 C CA . ALA A 1 440 ? -1.844 37.774 10.145 1.00 37.22 432 ALA A CA 1
ATOM 2344 C C . ALA A 1 440 ? -0.625 36.893 9.902 1.00 43.25 432 ALA A C 1
ATOM 2345 O O . ALA A 1 440 ? -0.734 35.667 9.923 1.00 39.46 432 ALA A O 1
ATOM 2347 N N . ILE A 1 441 ? 0.527 37.522 9.658 1.00 37.76 433 ILE A N 1
ATOM 2348 C CA . ILE A 1 441 ? 1.716 36.818 9.191 1.00 38.73 433 ILE A CA 1
ATOM 2349 C C . ILE A 1 441 ? 2.940 37.519 9.758 1.00 40.71 433 ILE A C 1
ATOM 2350 O O . ILE A 1 441 ? 2.884 38.690 10.145 1.00 36.12 433 ILE A O 1
ATOM 2355 N N . GLY A 1 442 ? 4.062 36.800 9.775 1.00 34.28 434 GLY A N 1
ATOM 2356 C CA . GLY A 1 442 ? 5.364 37.425 9.989 1.00 29.63 434 GLY A CA 1
ATOM 2357 C C . GLY A 1 442 ? 5.722 37.595 11.455 1.00 30.46 434 GLY A C 1
ATOM 2358 O O . GLY A 1 442 ? 5.306 36.812 12.312 1.00 34.91 434 GLY A O 1
ATOM 2359 N N . ASP A 1 443 ? 6.500 38.648 11.742 1.00 34.36 435 ASP A N 1
ATOM 2360 C CA . ASP A 1 443 ? 6.968 38.868 13.108 1.00 37.42 435 ASP A CA 1
ATOM 2361 C C . ASP A 1 443 ? 5.811 39.017 14.083 1.00 38.52 435 ASP A C 1
ATOM 2362 O O . ASP A 1 443 ? 5.961 38.710 15.271 1.00 39.83 435 ASP A O 1
ATOM 2367 N N . ILE A 1 444 ? 4.660 39.517 13.614 1.00 36.63 436 ILE A N 1
ATOM 2368 C CA . ILE A 1 444 ? 3.595 39.890 14.541 1.00 39.74 436 ILE A CA 1
ATOM 2369 C C . ILE A 1 444 ? 2.812 38.689 15.066 1.00 40.00 436 ILE A C 1
ATOM 2370 O O . ILE A 1 444 ? 2.054 38.840 16.033 1.00 43.45 436 ILE A O 1
ATOM 2375 N N . VAL A 1 445 ? 3.000 37.485 14.506 1.00 40.78 437 VAL A N 1
ATOM 2376 C CA . VAL A 1 445 ? 2.260 36.322 14.999 1.00 40.39 437 VAL A CA 1
ATOM 2377 C C . VAL A 1 445 ? 3.081 35.412 15.915 1.00 43.17 437 VAL A C 1
ATOM 2378 O O . VAL A 1 445 ? 2.494 34.584 16.627 1.00 45.25 437 VAL A O 1
ATOM 2382 N N . GLY A 1 446 ? 4.396 35.542 15.935 1.00 38.54 438 GLY A N 1
ATOM 2383 C CA . GLY A 1 446 ? 5.175 34.713 16.830 1.00 41.58 438 GLY A CA 1
ATOM 2384 C C . GLY A 1 446 ? 6.614 34.568 16.380 1.00 43.18 438 GLY A C 1
ATOM 2385 O O . GLY A 1 446 ? 7.029 35.054 15.324 1.00 37.36 438 GLY A O 1
ATOM 2386 N N . GLN A 1 447 ? 7.377 33.914 17.246 1.00 43.64 439 GLN A N 1
ATOM 2387 C CA . GLN A 1 447 ? 8.745 33.529 16.967 1.00 43.75 439 GLN A CA 1
ATOM 2388 C C . GLN A 1 447 ? 8.753 32.321 16.032 1.00 41.32 439 GLN A C 1
ATOM 2389 O O . GLN A 1 447 ? 7.770 31.586 15.956 1.00 44.39 439 GLN A O 1
ATOM 2395 N N . PRO A 1 448 ? 9.832 32.117 15.267 1.00 38.13 440 PRO A N 1
ATOM 2396 C CA . PRO A 1 448 ? 10.981 33.023 15.164 1.00 37.30 440 PRO A CA 1
ATOM 2397 C C . PRO A 1 448 ? 10.657 34.239 14.301 1.00 39.52 440 PRO A C 1
ATOM 2398 O O . PRO A 1 448 ? 9.884 34.113 13.351 1.00 41.28 440 PRO A O 1
ATOM 2402 N N . MET A 1 449 ? 11.246 35.393 14.618 1.00 38.13 441 MET A N 1
ATOM 2403 C CA . MET A 1 449 ? 11.061 36.604 13.817 1.00 33.02 441 MET A CA 1
ATOM 2404 C C . MET A 1 449 ? 12.101 36.595 12.700 1.00 38.93 441 MET A C 1
ATOM 2405 O O . MET A 1 449 ? 13.208 37.127 12.837 1.00 39.28 441 MET A O 1
ATOM 2410 N N . LEU A 1 450 ? 11.737 35.987 11.571 1.00 39.57 442 LEU A N 1
ATOM 2411 C CA . LEU A 1 450 ? 12.662 35.780 10.463 1.00 34.80 442 LEU A CA 1
ATOM 2412 C C . LEU A 1 450 ? 11.954 36.095 9.152 1.00 33.61 442 LEU A C 1
ATOM 2413 O O . LEU A 1 450 ? 10.749 35.874 9.008 1.00 33.66 442 LEU A O 1
ATOM 2418 N N . ALA A 1 451 ? 12.712 36.626 8.193 1.00 32.58 443 ALA A N 1
ATOM 2419 C CA . ALA A 1 451 ? 12.088 37.111 6.963 1.00 34.41 443 ALA A CA 1
ATOM 2420 C C . ALA A 1 451 ? 11.541 35.958 6.123 1.00 35.81 443 ALA A C 1
ATOM 2421 O O . ALA A 1 451 ? 10.439 36.057 5.578 1.00 35.33 443 ALA A O 1
ATOM 2423 N N . HIS A 1 452 ? 12.286 34.848 6.018 1.00 32.99 444 HIS A N 1
ATOM 2424 C CA . HIS A 1 452 ? 11.812 33.734 5.201 1.00 32.76 444 HIS A CA 1
ATOM 2425 C C . HIS A 1 452 ? 10.553 33.091 5.782 1.00 35.26 444 HIS A C 1
ATOM 2426 O O . HIS A 1 452 ? 9.710 32.599 5.024 1.00 35.38 444 HIS A O 1
ATOM 2433 N N . LYS A 1 453 ? 10.396 33.078 7.105 1.00 32.93 445 LYS A N 1
ATOM 2434 C CA . LYS A 1 453 ? 9.106 32.683 7.664 1.00 28.74 445 LYS A CA 1
ATOM 2435 C C . LYS A 1 453 ? 8.011 33.616 7.162 1.00 36.52 445 LYS A C 1
ATOM 2436 O O . LYS A 1 453 ? 6.986 33.162 6.633 1.00 37.09 445 LYS A O 1
ATOM 2442 N N . ALA A 1 454 ? 8.232 34.935 7.291 1.00 30.37 446 ALA A N 1
ATOM 2443 C CA . ALA A 1 454 ? 7.222 35.914 6.883 1.00 34.80 446 ALA A CA 1
ATOM 2444 C C . ALA A 1 454 ? 6.793 35.702 5.435 1.00 35.43 446 ALA A C 1
ATOM 2445 O O . ALA A 1 454 ? 5.596 35.759 5.119 1.00 34.05 446 ALA A O 1
ATOM 2447 N N . VAL A 1 455 ? 7.759 35.453 4.543 1.00 28.65 447 VAL A N 1
ATOM 2448 C CA . VAL A 1 455 ? 7.439 35.271 3.127 1.00 29.89 447 VAL A CA 1
ATOM 2449 C C . VAL A 1 455 ? 6.492 34.091 2.948 1.00 37.48 447 VAL A C 1
ATOM 2450 O O . VAL A 1 455 ? 5.441 34.207 2.304 1.00 39.37 447 VAL A O 1
ATOM 2454 N N . HIS A 1 456 ? 6.856 32.932 3.509 1.00 32.61 448 HIS A N 1
ATOM 2455 C CA . HIS A 1 456 ? 6.059 31.726 3.299 1.00 36.43 448 HIS A CA 1
ATOM 2456 C C . HIS A 1 456 ? 4.661 31.879 3.903 1.00 35.43 448 HIS A C 1
ATOM 2457 O O . HIS A 1 456 ? 3.650 31.573 3.257 1.00 36.90 448 HIS A O 1
ATOM 2464 N N . GLU A 1 457 ? 4.588 32.349 5.149 1.00 33.83 449 GLU A N 1
ATOM 2465 C CA . GLU A 1 457 ? 3.297 32.644 5.761 1.00 35.97 449 GLU A CA 1
ATOM 2466 C C . GLU A 1 457 ? 2.464 33.577 4.884 1.00 38.17 449 GLU A C 1
ATOM 2467 O O . GLU A 1 457 ? 1.248 33.405 4.766 1.00 38.00 449 GLU A O 1
ATOM 2473 N N . GLY A 1 458 ? 3.106 34.566 4.251 1.00 40.67 450 GLY A N 1
ATOM 2474 C CA . GLY A 1 458 ? 2.377 35.461 3.361 1.00 38.41 450 GLY A CA 1
ATOM 2475 C C . GLY A 1 458 ? 1.769 34.733 2.176 1.00 41.27 450 GLY A C 1
ATOM 2476 O O . GLY A 1 458 ? 0.617 34.984 1.803 1.00 47.16 450 GLY A O 1
ATOM 2477 N N . HIS A 1 459 ? 2.528 33.814 1.573 1.00 33.68 451 HIS A N 1
ATOM 2478 C CA . HIS A 1 459 ? 1.975 32.983 0.505 1.00 37.99 451 HIS A CA 1
ATOM 2479 C C . HIS A 1 459 ? 0.751 32.210 0.990 1.00 43.32 451 HIS A C 1
ATOM 2480 O O . HIS A 1 459 ? -0.256 32.115 0.280 1.00 44.67 451 HIS A O 1
ATOM 2487 N N . VAL A 1 460 ? 0.829 31.634 2.193 1.00 43.83 452 VAL A N 1
ATOM 2488 C CA . VAL A 1 460 ? -0.278 30.825 2.702 1.00 40.96 452 VAL A CA 1
ATOM 2489 C C . VAL A 1 460 ? -1.519 31.687 2.887 1.00 39.16 452 VAL A C 1
ATOM 2490 O O . VAL A 1 460 ? -2.609 31.334 2.429 1.00 43.66 452 VAL A O 1
ATOM 2494 N N . ALA A 1 461 ? -1.362 32.850 3.526 1.00 39.87 453 ALA A N 1
ATOM 2495 C CA . ALA A 1 461 ? -2.498 33.750 3.727 1.00 41.98 453 ALA A CA 1
ATOM 2496 C C . ALA A 1 461 ? -3.105 34.189 2.402 1.00 41.68 453 ALA A C 1
ATOM 2497 O O . ALA A 1 461 ? -4.331 34.244 2.261 1.00 42.59 453 ALA A O 1
ATOM 2499 N N . ALA A 1 462 ? -2.268 34.496 1.414 1.00 44.91 454 ALA A N 1
ATOM 2500 C CA . ALA A 1 462 ? -2.793 34.984 0.145 1.00 43.10 454 ALA A CA 1
ATOM 2501 C C . ALA A 1 462 ? -3.605 33.909 -0.566 1.00 48.35 454 ALA A C 1
ATOM 2502 O O . ALA A 1 462 ? -4.672 34.195 -1.126 1.00 49.25 454 ALA A O 1
ATOM 2504 N N . GLU A 1 463 ? -3.116 32.669 -0.562 1.00 46.76 455 GLU A N 1
ATOM 2505 C CA . GLU A 1 463 ? -3.845 31.613 -1.251 1.00 49.17 455 GLU A CA 1
ATOM 2506 C C . GLU A 1 463 ? -5.171 31.314 -0.564 1.00 47.32 455 GLU A C 1
ATOM 2507 O O . GLU A 1 463 ? -6.158 31.003 -1.239 1.00 48.29 455 GLU A O 1
ATOM 2513 N N . ASN A 1 464 ? -5.227 31.416 0.765 1.00 44.25 456 ASN A N 1
ATOM 2514 C CA . ASN A 1 464 ? -6.511 31.247 1.439 1.00 47.87 456 ASN A CA 1
ATOM 2515 C C . ASN A 1 464 ? -7.460 32.395 1.109 1.00 52.43 456 ASN A C 1
ATOM 2516 O O . ASN A 1 464 ? -8.672 32.190 1.037 1.00 56.48 456 ASN A O 1
ATOM 2521 N N . CYS A 1 465 ? -6.929 33.602 0.882 1.00 55.16 457 CYS A N 1
ATOM 2522 C CA . CYS A 1 465 ? -7.761 34.711 0.423 1.00 49.48 457 CYS A CA 1
ATOM 2523 C C . CYS A 1 465 ? -8.357 34.435 -0.947 1.00 47.70 457 CYS A C 1
ATOM 2524 O O . CYS A 1 465 ? -9.409 34.984 -1.289 1.00 53.32 457 CYS A O 1
ATOM 2527 N N . ALA A 1 466 ? -7.701 33.601 -1.740 1.00 47.54 458 ALA A N 1
ATOM 2528 C CA . ALA A 1 466 ? -8.164 33.244 -3.072 1.00 51.81 458 ALA A CA 1
ATOM 2529 C C . ALA A 1 466 ? -9.018 31.984 -3.074 1.00 56.70 458 ALA A C 1
ATOM 2530 O O . ALA A 1 466 ? -9.343 31.467 -4.151 1.00 56.08 458 ALA A O 1
ATOM 2532 N N . GLY A 1 467 ? -9.358 31.463 -1.897 1.00 60.18 459 GLY A N 1
ATOM 2533 C CA . GLY A 1 467 ? -10.193 30.288 -1.795 1.00 63.01 459 GLY A CA 1
ATOM 2534 C C . GLY A 1 467 ? -9.491 28.957 -1.935 1.00 65.41 459 GLY A C 1
ATOM 2535 O O . GLY A 1 467 ? -10.174 27.937 -2.042 1.00 69.63 459 GLY A O 1
ATOM 2536 N N . HIS A 1 468 ? -8.160 28.925 -1.940 1.00 65.70 460 HIS A N 1
ATOM 2537 C CA . HIS A 1 468 ? -7.399 27.677 -2.016 1.00 69.47 460 HIS A CA 1
ATOM 2538 C C . HIS A 1 468 ? -6.924 27.334 -0.611 1.00 71.50 460 HIS A C 1
ATOM 2539 O O . HIS A 1 468 ? -6.114 28.069 -0.035 1.00 80.12 460 HIS A O 1
ATOM 2546 N N . LYS A 1 469 ? -7.417 26.225 -0.062 1.00 64.32 461 LYS A N 1
ATOM 2547 C CA . LYS A 1 469 ? -7.008 25.815 1.277 1.00 62.25 461 LYS A CA 1
ATOM 2548 C C . LYS A 1 469 ? -5.506 25.541 1.298 1.00 67.30 461 LYS A C 1
ATOM 2549 O O . LYS A 1 469 ? -5.019 24.635 0.617 1.00 75.88 461 LYS A O 1
ATOM 2551 N N . ALA A 1 470 ? -4.772 26.347 2.059 1.00 56.61 462 ALA A N 1
ATOM 2552 C CA . ALA A 1 470 ? -3.324 26.249 2.147 1.00 54.38 462 ALA A CA 1
ATOM 2553 C C . ALA A 1 470 ? -2.909 26.306 3.609 1.00 53.93 462 ALA A C 1
ATOM 2554 O O . ALA A 1 470 ? -3.489 27.056 4.398 1.00 54.29 462 ALA A O 1
ATOM 2556 N N . TYR A 1 471 ? -1.914 25.502 3.969 1.00 49.82 463 TYR A N 1
ATOM 2557 C CA . TYR A 1 471 ? -1.468 25.400 5.348 1.00 53.04 463 TYR A CA 1
ATOM 2558 C C . TYR A 1 471 ? 0.029 25.669 5.430 1.00 54.06 463 TYR A C 1
ATOM 2559 O O . TYR A 1 471 ? 0.787 25.381 4.498 1.00 53.82 463 TYR A O 1
ATOM 2568 N N . PHE A 1 472 ? 0.442 26.239 6.557 1.00 47.60 464 PHE A N 1
ATOM 2569 C CA . PHE A 1 472 ? 1.825 26.598 6.804 1.00 48.51 464 PHE A CA 1
ATOM 2570 C C . PHE A 1 472 ? 2.418 25.659 7.843 1.00 56.82 464 PHE A C 1
ATOM 2571 O O . PHE A 1 472 ? 1.904 25.562 8.962 1.00 57.37 464 PHE A O 1
ATOM 2579 N N . ASP A 1 473 ? 3.512 24.999 7.476 1.00 64.37 465 ASP A N 1
ATOM 2580 C CA . ASP A 1 473 ? 4.234 24.080 8.348 1.00 63.10 465 ASP A CA 1
ATOM 2581 C C . ASP A 1 473 ? 5.425 24.819 8.955 1.00 68.70 465 ASP A C 1
ATOM 2582 O O . ASP A 1 473 ? 6.280 25.333 8.221 1.00 70.55 465 ASP A O 1
ATOM 2587 N N . ALA A 1 474 ? 5.486 24.864 10.288 1.00 64.46 466 ALA A N 1
ATOM 2588 C CA . ALA A 1 474 ? 6.509 25.630 10.990 1.00 56.22 466 ALA A CA 1
ATOM 2589 C C . ALA A 1 474 ? 7.635 24.772 11.564 1.00 59.48 466 ALA A C 1
ATOM 2590 O O . ALA A 1 474 ? 8.522 25.315 12.237 1.00 58.72 466 ALA A O 1
ATOM 2592 N N . ARG A 1 475 ? 7.640 23.459 11.300 1.00 60.62 467 ARG A N 1
ATOM 2593 C CA . ARG A 1 475 ? 8.617 22.581 11.944 1.00 58.49 467 ARG A CA 1
ATOM 2594 C C . ARG A 1 475 ? 10.045 22.836 11.469 1.00 54.54 467 ARG A C 1
ATOM 2595 O O . ARG A 1 475 ? 10.979 22.756 12.272 1.00 56.83 467 ARG A O 1
ATOM 2603 N N . VAL A 1 476 ? 10.235 23.166 10.198 1.00 47.41 468 VAL A N 1
ATOM 2604 C CA . VAL A 1 476 ? 11.564 23.323 9.615 1.00 44.96 468 VAL A CA 1
ATOM 2605 C C . VAL A 1 476 ? 11.713 24.784 9.199 1.00 43.01 468 VAL A C 1
ATOM 2606 O O . VAL A 1 476 ? 11.436 25.154 8.054 1.00 47.83 468 VAL A O 1
ATOM 2610 N N . ILE A 1 477 ? 12.147 25.632 10.128 1.00 36.41 469 ILE A N 1
ATOM 2611 C CA . ILE A 1 477 ? 12.502 27.023 9.827 1.00 35.86 469 ILE A CA 1
ATOM 2612 C C . ILE A 1 477 ? 13.960 27.261 10.218 1.00 38.09 469 ILE A C 1
ATOM 2613 O O . ILE A 1 477 ? 14.279 27.270 11.415 1.00 38.56 469 ILE A O 1
ATOM 2618 N N . PRO A 1 478 ? 14.873 27.457 9.269 1.00 34.89 470 PRO A N 1
ATOM 2619 C CA . PRO A 1 478 ? 16.285 27.633 9.633 1.00 35.33 470 PRO A CA 1
ATOM 2620 C C . PRO A 1 478 ? 16.566 29.002 10.239 1.00 34.74 470 PRO A C 1
ATOM 2621 O O . PRO A 1 478 ? 15.915 29.997 9.920 1.00 35.47 470 PRO A O 1
ATOM 2625 N N . GLY A 1 479 ? 17.542 29.033 11.134 1.00 33.99 471 GLY A N 1
ATOM 2626 C CA . GLY A 1 479 ? 18.110 30.280 11.629 1.00 34.93 471 GLY A CA 1
ATOM 2627 C C . GLY A 1 479 ? 19.584 30.370 11.276 1.00 33.13 471 GLY A C 1
ATOM 2628 O O . GLY A 1 479 ? 20.292 29.366 11.321 1.00 35.13 471 GLY A O 1
ATOM 2629 N N . VAL A 1 480 ? 20.043 31.584 10.929 1.00 34.49 472 VAL A N 1
ATOM 2630 C CA . VAL A 1 480 ? 21.432 31.820 10.539 1.00 34.81 472 VAL A CA 1
ATOM 2631 C C . VAL A 1 480 ? 21.962 33.096 11.185 1.00 40.34 472 VAL A C 1
ATOM 2632 O O . VAL A 1 480 ? 21.357 34.170 11.062 1.00 35.88 472 VAL A O 1
ATOM 2636 N N . ALA A 1 481 ? 23.113 32.983 11.850 1.00 39.76 473 ALA A N 1
ATOM 2637 C CA . ALA A 1 481 ? 23.939 34.137 12.191 1.00 34.31 473 ALA A CA 1
ATOM 2638 C C . ALA A 1 481 ? 24.961 34.324 11.080 1.00 36.51 473 ALA A C 1
ATOM 2639 O O . ALA A 1 481 ? 25.740 33.412 10.794 1.00 35.25 473 ALA A O 1
ATOM 2641 N N . TYR A 1 482 ? 24.961 35.494 10.441 1.00 36.01 474 TYR A N 1
ATOM 2642 C CA . TYR A 1 482 ? 25.931 35.746 9.384 1.00 33.46 474 TYR A CA 1
ATOM 2643 C C . TYR A 1 482 ? 27.213 36.349 9.925 1.00 36.35 474 TYR A C 1
ATOM 2644 O O . TYR A 1 482 ? 27.904 37.105 9.225 1.00 35.57 474 TYR A O 1
ATOM 2653 N N . THR A 1 483 ? 27.533 36.025 11.175 1.00 34.60 475 THR A N 1
ATOM 2654 C CA . THR A 1 483 ? 28.822 36.281 11.791 1.00 35.54 475 THR A CA 1
ATOM 2655 C C . THR A 1 483 ? 29.956 35.546 11.078 1.00 34.19 475 THR A C 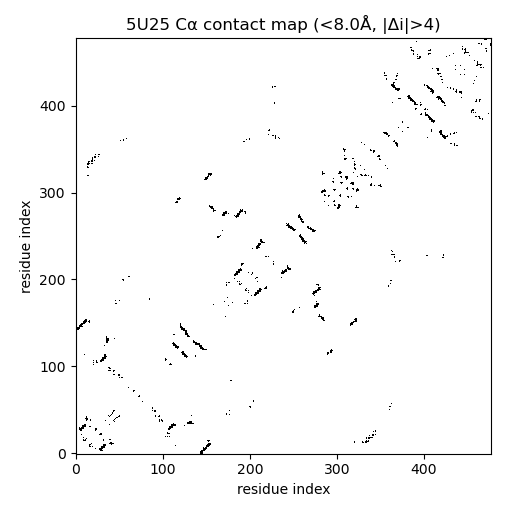1
ATOM 2656 O O . THR A 1 483 ? 29.737 34.777 10.133 1.00 33.92 475 THR A O 1
ATOM 2660 N N . SER A 1 484 ? 31.171 35.759 11.550 1.00 35.08 476 SER A N 1
ATOM 2661 C CA . SER A 1 484 ? 32.336 35.053 11.031 1.00 41.03 476 SER A CA 1
ATOM 2662 C C . SER A 1 484 ? 32.940 34.250 12.176 1.00 39.22 476 SER A C 1
ATOM 2663 O O . SER A 1 484 ? 33.537 34.840 13.099 1.00 40.49 476 SER A O 1
ATOM 2666 N N . PRO A 1 485 ? 32.780 32.921 12.201 1.00 33.64 477 PRO A N 1
ATOM 2667 C CA . PRO A 1 485 ? 32.114 32.091 11.191 1.00 34.79 477 PRO A CA 1
ATOM 2668 C C . PRO A 1 485 ? 30.601 32.176 11.268 1.00 35.22 477 PRO A C 1
ATOM 2669 O O . PRO A 1 485 ? 30.098 32.563 12.324 1.00 32.01 477 PRO A O 1
ATOM 2673 N N . GLU A 1 486 ? 29.900 31.827 10.185 1.00 41.21 478 GLU A N 1
ATOM 2674 C CA . GLU A 1 486 ? 28.448 31.725 10.233 1.00 36.22 478 GLU A CA 1
ATOM 2675 C C . GLU A 1 486 ? 28.028 30.604 11.167 1.00 33.45 478 GLU A C 1
ATOM 2676 O O . GLU A 1 486 ? 28.768 29.649 11.402 1.00 35.99 478 GLU A O 1
ATOM 2682 N N . VAL A 1 487 ? 26.802 30.720 11.671 1.00 33.03 479 VAL A N 1
ATOM 2683 C CA . VAL A 1 487 ? 26.183 29.726 12.535 1.00 32.74 479 VAL A CA 1
ATOM 2684 C C . VAL A 1 487 ? 24.788 29.481 11.985 1.00 34.80 479 VAL A C 1
ATOM 2685 O O . VAL A 1 487 ? 23.905 30.338 12.117 1.00 40.15 479 VAL A O 1
ATOM 2689 N N . ALA A 1 488 ? 24.586 28.320 11.364 1.00 33.90 480 ALA A N 1
ATOM 2690 C CA . ALA A 1 488 ? 23.321 27.968 10.727 1.00 33.74 480 ALA A CA 1
ATOM 26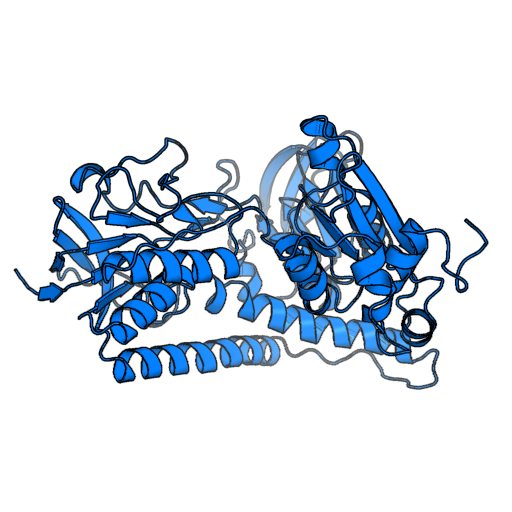91 C C . ALA A 1 488 ? 22.758 26.715 11.377 1.00 33.99 480 ALA A C 1
ATOM 2692 O O . ALA A 1 488 ? 23.477 25.720 11.533 1.00 34.05 480 ALA A O 1
ATOM 2694 N N . TRP A 1 489 ? 21.480 26.747 11.753 1.00 31.24 481 TRP A N 1
ATOM 2695 C CA . TRP A 1 489 ? 20.870 25.533 12.286 1.00 32.98 481 TRP A CA 1
ATOM 2696 C C . TRP A 1 489 ? 19.375 25.541 11.997 1.00 37.39 481 TRP A C 1
ATOM 2697 O O . TRP A 1 489 ? 18.801 26.572 11.638 1.00 41.32 481 TRP A O 1
ATOM 2708 N N . VAL A 1 490 ? 18.757 24.364 12.147 1.00 33.00 482 VAL A N 1
ATOM 2709 C CA . VAL A 1 490 ? 17.364 24.144 11.766 1.00 35.43 482 VAL A CA 1
ATOM 2710 C C . VAL A 1 490 ? 16.847 22.922 12.512 1.00 40.10 482 VAL A C 1
ATOM 2711 O O . VAL A 1 490 ? 17.591 21.966 12.763 1.00 39.35 482 VAL A O 1
ATOM 2715 N N . GLY A 1 491 ? 15.564 22.958 12.870 1.00 37.06 483 GLY A N 1
ATOM 2716 C CA . GLY A 1 491 ? 14.897 21.778 13.400 1.00 36.67 483 GLY A CA 1
ATOM 2717 C C . GLY A 1 491 ? 15.267 21.498 14.847 1.00 40.85 483 GLY A C 1
ATOM 2718 O O . GLY A 1 491 ? 15.600 22.401 15.618 1.00 44.22 483 GLY A O 1
ATOM 2719 N N . GLU A 1 492 ? 15.221 20.215 15.208 1.00 41.41 484 GLU A N 1
ATOM 2720 C CA . GLU A 1 492 ? 15.594 19.794 16.551 1.00 44.57 484 GLU A CA 1
ATOM 2721 C C . GLU A 1 492 ? 17.045 20.154 16.853 1.00 45.36 484 GLU A C 1
ATOM 2722 O O . GLU A 1 492 ? 17.940 19.967 16.022 1.00 41.16 484 GLU A O 1
ATOM 2728 N N . THR A 1 493 ? 17.268 20.690 18.049 1.00 47.12 485 THR A N 1
ATOM 2729 C CA . THR A 1 493 ? 18.595 20.925 18.596 1.00 45.16 485 THR A CA 1
ATOM 2730 C C . THR A 1 493 ? 18.812 19.992 19.775 1.00 45.50 485 THR A C 1
ATOM 2731 O O . THR A 1 493 ? 17.878 19.365 20.282 1.00 49.51 485 THR A O 1
ATOM 2735 N N . GLU A 1 494 ? 20.065 19.904 20.220 1.00 48.38 486 GLU A N 1
ATOM 2736 C CA . GLU A 1 494 ? 20.324 19.169 21.452 1.00 50.64 486 GLU A CA 1
ATOM 2737 C C . GLU A 1 494 ? 19.649 19.845 22.631 1.00 49.69 486 GLU A C 1
ATOM 2738 O O . GLU A 1 494 ? 19.216 19.176 23.573 1.00 52.43 486 GLU A O 1
ATOM 2744 N N . LEU A 1 495 ? 19.534 21.169 22.577 1.00 50.25 487 LEU A N 1
ATOM 2745 C CA . LEU A 1 495 ? 18.900 21.918 23.653 1.00 53.42 487 LEU A CA 1
ATOM 2746 C C . LEU A 1 495 ? 17.416 21.561 23.770 1.00 51.38 487 LEU A C 1
ATOM 2747 O O . LEU A 1 495 ? 16.924 21.231 24.857 1.00 50.53 487 LEU A O 1
ATOM 2752 N N . SER A 1 496 ? 16.689 21.626 22.649 1.00 46.13 488 SER A N 1
ATOM 2753 C CA . SER A 1 496 ? 15.256 21.358 22.650 1.00 46.19 488 SER A CA 1
ATOM 2754 C C . SER A 1 496 ? 14.964 19.896 22.953 1.00 52.24 488 SER A C 1
ATOM 2755 O O . SER A 1 496 ? 14.000 19.581 23.663 1.00 58.79 488 SER A O 1
ATOM 2758 N N . ALA A 1 497 ? 15.774 18.990 22.396 1.00 52.55 489 ALA A N 1
ATOM 2759 C CA . ALA A 1 497 ? 15.596 17.565 22.657 1.00 55.04 489 ALA A CA 1
ATOM 2760 C C . ALA A 1 497 ? 15.731 17.252 24.143 1.00 59.81 489 ALA A C 1
ATOM 2761 O O . ALA A 1 497 ? 14.962 16.450 24.687 1.00 62.61 489 ALA A O 1
ATOM 2763 N N . LYS A 1 498 ? 16.699 17.879 24.821 1.00 59.51 490 LYS A N 1
ATOM 2764 C CA . LYS A 1 498 ? 16.803 17.707 26.267 1.00 65.89 490 LYS A CA 1
ATOM 2765 C C . LYS A 1 498 ? 15.629 18.349 26.996 1.00 66.43 490 LYS A C 1
ATOM 2766 O O . LYS A 1 498 ? 15.178 17.830 28.022 1.00 68.68 490 LYS A O 1
ATOM 2772 N N . ALA A 1 499 ? 15.109 19.461 26.479 1.00 63.15 491 ALA A N 1
ATOM 2773 C CA . ALA A 1 499 ? 13.998 20.120 27.152 1.00 63.86 491 ALA A CA 1
ATOM 2774 C C . ALA A 1 499 ? 12.707 19.341 26.994 1.00 64.33 491 ALA A C 1
ATOM 2775 O O . ALA A 1 499 ? 11.875 19.339 27.906 1.00 66.55 491 ALA A O 1
ATOM 2777 N N . SER A 1 500 ? 12.514 18.690 25.849 1.00 64.00 492 SER A N 1
ATOM 2778 C CA . SER A 1 500 ? 11.298 17.929 25.605 1.00 66.62 492 SER A CA 1
ATOM 2779 C C . SER A 1 500 ? 11.408 16.481 26.051 1.00 70.70 492 SER A C 1
ATOM 2780 O O . SER A 1 500 ? 10.377 15.841 26.281 1.00 70.94 492 SER A O 1
ATOM 2783 N N . GLY A 1 501 ? 12.626 15.957 26.188 1.00 69.53 493 GLY A N 1
ATOM 2784 C CA . GLY A 1 501 ? 12.843 14.559 26.484 1.00 65.72 493 GLY A CA 1
ATOM 2785 C C . GLY A 1 501 ? 12.995 13.663 25.273 1.00 67.21 493 GLY A C 1
ATOM 2786 O O . GLY A 1 501 ? 13.076 12.439 25.434 1.00 72.04 493 GLY A O 1
ATOM 2787 N N . ARG A 1 502 ? 13.045 14.228 24.071 1.00 63.63 494 ARG A N 1
ATOM 2788 C CA . ARG A 1 502 ? 13.096 13.426 22.856 1.00 62.30 494 ARG A CA 1
ATOM 2789 C C . ARG A 1 502 ? 14.439 12.719 22.751 1.00 65.27 494 ARG A C 1
ATOM 2790 O O . ARG A 1 502 ? 15.495 13.362 22.793 1.00 70.27 494 ARG A O 1
ATOM 2798 N N . LYS A 1 503 ? 14.398 11.398 22.607 1.00 63.03 495 LYS A N 1
ATOM 2799 C CA . LYS A 1 503 ? 15.618 10.625 22.425 1.00 58.84 495 LYS A CA 1
ATOM 2800 C C . LYS A 1 503 ? 16.140 10.830 21.010 1.00 58.10 495 LYS A C 1
ATOM 2801 O O . LYS A 1 503 ? 15.392 10.698 20.035 1.00 62.44 495 LYS A O 1
ATOM 2803 N N . ILE A 1 504 ? 17.425 11.175 20.895 1.00 54.66 496 ILE A N 1
ATOM 2804 C CA . ILE A 1 504 ? 18.049 11.478 19.613 1.00 52.69 496 ILE A CA 1
ATOM 2805 C C . ILE A 1 504 ? 19.428 10.835 19.540 1.00 54.79 496 ILE A C 1
ATOM 2806 O O . ILE A 1 504 ? 20.008 10.426 20.548 1.00 57.68 496 ILE A O 1
ATOM 2811 N N . THR A 1 505 ? 19.947 10.750 18.317 1.00 51.07 497 THR A N 1
ATOM 2812 C CA . THR A 1 505 ? 21.351 10.475 18.065 1.00 51.68 497 THR A CA 1
ATOM 2813 C C . THR A 1 505 ? 21.930 11.610 17.227 1.00 52.04 497 THR A C 1
ATOM 2814 O O . THR A 1 505 ? 21.232 12.212 16.404 1.00 48.09 497 THR A O 1
ATOM 2818 N N . LYS A 1 506 ? 23.207 11.915 17.456 1.00 51.65 498 LYS A N 1
ATOM 2819 C CA . LYS A 1 506 ? 23.890 13.006 16.775 1.00 47.58 498 LYS A CA 1
ATOM 2820 C C . LYS A 1 506 ? 25.083 12.458 16.002 1.00 47.52 498 LYS A C 1
ATOM 2821 O O . LYS A 1 506 ? 25.736 11.506 16.436 1.00 50.51 498 LYS A O 1
ATOM 2823 N N . ALA A 1 507 ? 25.358 13.057 14.843 1.00 44.85 499 ALA A N 1
ATOM 2824 C CA . ALA A 1 507 ? 26.550 12.734 14.069 1.00 48.34 499 ALA A CA 1
ATOM 2825 C C . ALA A 1 507 ? 27.232 14.026 13.654 1.00 49.03 499 ALA A C 1
ATOM 2826 O O . ALA A 1 507 ? 26.598 14.919 13.082 1.00 47.85 499 ALA A O 1
ATOM 2828 N N . ASN A 1 508 ? 28.531 14.095 13.912 1.00 51.85 500 ASN A N 1
ATOM 2829 C CA . ASN A 1 508 ? 29.306 15.320 13.823 1.00 48.68 500 ASN A CA 1
ATOM 2830 C C . ASN A 1 508 ? 30.484 15.071 12.895 1.00 45.00 500 ASN A C 1
ATOM 2831 O O . ASN A 1 508 ? 31.255 14.130 13.106 1.00 47.68 500 ASN A O 1
ATOM 2836 N N . PHE A 1 509 ? 30.594 15.870 11.842 1.00 40.64 501 PHE A N 1
ATOM 2837 C CA . PHE A 1 509 ? 31.767 15.809 10.978 1.00 42.37 501 PHE A CA 1
ATOM 2838 C C . PHE A 1 509 ? 32.648 17.038 11.189 1.00 46.52 501 PHE A C 1
ATOM 2839 O O . PHE A 1 509 ? 32.287 18.142 10.747 1.00 38.47 501 PHE A O 1
ATOM 2847 N N . PRO A 1 510 ? 33.815 16.894 11.811 1.00 45.14 502 PRO A N 1
ATOM 2848 C CA . PRO A 1 510 ? 34.681 18.056 12.049 1.00 38.00 502 PRO A CA 1
ATOM 2849 C C . PRO A 1 510 ? 35.379 18.502 10.771 1.00 38.98 502 PRO A C 1
ATOM 2850 O O . PRO A 1 510 ? 35.878 17.687 9.990 1.00 44.67 502 PRO A O 1
ATOM 2854 N N . TRP A 1 511 ? 35.421 19.819 10.561 1.00 34.71 503 TRP A N 1
ATOM 2855 C CA . TRP A 1 511 ? 36.060 20.339 9.356 1.00 36.25 503 TRP A CA 1
ATOM 2856 C C . TRP A 1 511 ? 37.580 20.253 9.410 1.00 37.96 503 TRP A C 1
ATOM 2857 O O . TRP A 1 511 ? 38.234 20.464 8.378 1.00 35.00 503 TRP A O 1
ATOM 2868 N N . ALA A 1 512 ? 38.156 19.933 10.573 1.00 38.65 504 ALA A N 1
ATOM 2869 C CA . ALA A 1 512 ? 39.553 19.516 10.610 1.00 42.72 504 ALA A CA 1
ATOM 2870 C C . ALA A 1 512 ? 39.836 18.328 9.693 1.00 43.15 504 ALA A C 1
ATOM 2871 O O . ALA A 1 512 ? 41.007 18.072 9.394 1.00 39.67 504 ALA A O 1
ATOM 2873 N N . ALA A 1 513 ? 38.808 17.609 9.234 1.00 37.93 505 ALA A N 1
ATOM 2874 C CA . ALA A 1 513 ? 38.991 16.488 8.321 1.00 43.24 505 ALA A CA 1
ATOM 2875 C C . ALA A 1 513 ? 38.670 16.847 6.878 1.00 44.67 505 ALA A C 1
ATOM 2876 O O . ALA A 1 513 ? 38.594 15.955 6.024 1.00 43.52 505 ALA A O 1
ATOM 2878 N N . SER A 1 514 ? 38.441 18.120 6.588 1.00 43.12 506 SER A N 1
ATOM 2879 C CA . SER A 1 514 ? 38.007 18.556 5.267 1.00 39.98 506 SER A CA 1
ATOM 2880 C C . SER A 1 514 ? 39.178 19.231 4.570 1.00 43.95 506 SER A C 1
ATOM 2881 O O . SER A 1 514 ? 39.682 20.254 5.051 1.00 45.03 506 SER A O 1
ATOM 2884 N N . GLY A 1 515 ? 39.622 18.652 3.453 1.00 45.16 507 GLY A N 1
ATOM 2885 C CA . GLY A 1 515 ? 40.676 19.296 2.685 1.00 44.86 507 GLY A CA 1
ATOM 2886 C C . GLY A 1 515 ? 40.268 20.680 2.208 1.00 44.01 507 GLY A C 1
ATOM 2887 O O . GLY A 1 515 ? 41.086 21.604 2.173 1.00 39.22 507 GLY A O 1
ATOM 2888 N N . ARG A 1 516 ? 38.993 20.837 1.843 1.00 37.33 508 ARG A N 1
ATOM 2889 C CA . ARG A 1 516 ? 38.467 22.137 1.432 1.00 34.92 508 ARG A CA 1
ATOM 2890 C C . ARG A 1 516 ? 38.613 23.172 2.540 1.00 38.42 508 ARG A C 1
ATOM 2891 O O . ARG A 1 516 ? 39.125 24.275 2.312 1.00 41.66 508 ARG A O 1
ATOM 2899 N N . ALA A 1 517 ? 38.153 22.837 3.748 1.00 36.56 509 ALA A N 1
ATOM 2900 C CA . ALA A 1 517 ? 38.237 23.782 4.854 1.00 35.91 509 ALA A CA 1
ATOM 2901 C C . ALA A 1 517 ? 39.689 24.101 5.200 1.00 42.34 509 ALA A C 1
ATOM 2902 O O . ALA A 1 517 ? 40.020 25.251 5.513 1.00 39.61 509 ALA A O 1
ATOM 2904 N N . ILE A 1 518 ? 40.567 23.090 5.157 1.00 39.25 510 ILE A N 1
ATOM 2905 C CA . ILE A 1 518 ? 41.972 23.310 5.491 1.00 35.85 510 ILE A CA 1
ATOM 2906 C C . ILE A 1 518 ? 42.614 24.246 4.476 1.00 39.60 510 ILE A C 1
ATOM 2907 O O . ILE A 1 518 ? 43.285 25.221 4.836 1.00 42.68 510 ILE A O 1
ATOM 2912 N N . ALA A 1 519 ? 42.432 23.948 3.189 1.00 37.23 511 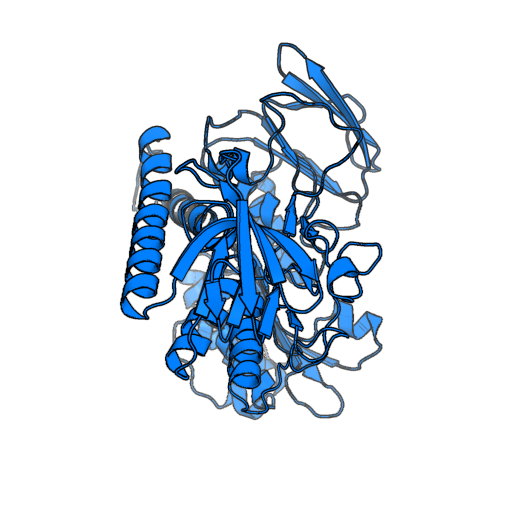ALA A N 1
ATOM 2913 C CA . ALA A 1 519 ? 42.895 24.852 2.147 1.00 38.29 511 ALA A CA 1
ATOM 2914 C C . ALA A 1 519 ? 42.373 26.270 2.365 1.00 43.08 511 ALA A C 1
ATOM 2915 O O . ALA A 1 519 ? 43.130 27.235 2.258 1.00 47.68 511 ALA A O 1
ATOM 2917 N N . ASN A 1 520 ? 41.092 26.412 2.714 1.00 45.17 512 ASN A N 1
ATOM 2918 C CA . ASN A 1 520 ? 40.472 27.727 2.842 1.00 43.83 512 ASN A CA 1
ATOM 2919 C C . ASN A 1 520 ? 40.767 28.410 4.169 1.00 47.37 512 ASN A C 1
ATOM 2920 O O . ASN A 1 520 ? 40.393 29.577 4.327 1.00 48.29 512 ASN A O 1
ATOM 2925 N N . GLY A 1 521 ? 41.399 27.722 5.123 1.00 45.03 513 GLY A N 1
ATOM 2926 C CA . GLY A 1 521 ? 41.658 28.306 6.431 1.00 42.06 513 GLY A CA 1
ATOM 2927 C C . GLY A 1 521 ? 40.475 28.368 7.389 1.00 43.79 513 GLY A C 1
ATOM 2928 O O . GLY A 1 521 ? 40.475 29.207 8.293 1.00 44.83 513 GLY A O 1
ATOM 2929 N N . CYS A 1 522 ? 39.474 27.496 7.246 1.00 38.53 514 CYS A N 1
ATOM 2930 C CA . CYS A 1 522 ? 38.347 27.454 8.183 1.00 43.71 514 CYS A CA 1
ATOM 2931 C C . CYS A 1 522 ? 38.157 26.045 8.753 1.00 42.11 514 CYS A C 1
ATOM 2932 O O . CYS A 1 522 ? 37.032 25.600 9.021 1.00 38.09 514 CYS A O 1
ATOM 2935 N N . ASP A 1 523 ? 39.257 25.332 8.979 1.00 41.91 515 ASP A N 1
ATOM 2936 C CA . ASP A 1 523 ? 39.183 23.936 9.426 1.00 49.39 515 ASP A CA 1
ATOM 2937 C C . ASP A 1 523 ? 38.702 23.792 10.895 1.00 48.27 515 ASP A C 1
ATOM 2938 O O . ASP A 1 523 ? 38.676 22.667 11.416 1.00 49.51 515 ASP A O 1
ATOM 2943 N N . ASN A 1 524 ? 38.313 24.883 11.554 1.00 41.74 516 ASN A N 1
ATOM 2944 C CA . ASN A 1 524 ? 37.744 24.812 12.891 1.00 40.38 516 ASN A CA 1
ATOM 2945 C C . ASN A 1 524 ? 36.223 24.624 12.884 1.00 41.30 516 ASN A C 1
ATOM 2946 O O . ASN A 1 524 ? 35.632 24.428 13.953 1.00 39.92 516 ASN A O 1
ATOM 2951 N N . GLY A 1 525 ? 35.572 24.678 11.720 1.00 39.10 517 GLY A N 1
ATOM 2952 C CA . GLY A 1 525 ? 34.129 24.521 11.657 1.00 37.96 517 GLY A CA 1
ATOM 2953 C C . GLY A 1 525 ? 33.702 23.072 11.819 1.00 41.65 517 GLY A C 1
ATOM 2954 O O . GLY A 1 525 ? 34.527 22.166 11.948 1.00 39.80 517 GLY A O 1
ATOM 2955 N N . PHE A 1 526 ? 32.380 22.854 11.838 1.00 36.15 518 PHE A N 1
ATOM 2956 C CA . PHE A 1 526 ? 31.869 21.487 11.813 1.00 36.39 518 PHE A CA 1
ATOM 2957 C C . PHE A 1 526 ? 30.421 21.456 11.335 1.00 42.64 518 PHE A C 1
ATOM 2958 O O . PHE A 1 526 ? 29.723 22.474 11.302 1.00 41.27 518 PHE A O 1
ATOM 2966 N N . THR A 1 527 ? 29.990 20.251 10.965 1.00 41.94 519 THR A N 1
ATOM 2967 C CA . THR A 1 527 ? 28.640 19.971 10.504 1.00 37.42 519 THR A CA 1
ATOM 2968 C C . THR A 1 527 ? 28.059 18.890 11.394 1.00 38.94 519 THR A C 1
ATOM 2969 O O . THR A 1 527 ? 28.662 17.824 11.545 1.00 41.61 519 THR A O 1
ATOM 2973 N N . LYS A 1 528 ? 26.894 19.156 11.972 1.00 40.27 520 LYS A N 1
ATOM 2974 C CA . LYS A 1 528 ? 26.282 18.241 12.924 1.00 40.60 520 LYS A CA 1
ATOM 2975 C C . LYS A 1 528 ? 24.866 17.928 12.469 1.00 42.96 520 LYS A C 1
ATOM 2976 O O . LYS A 1 528 ? 24.118 18.845 12.122 1.00 37.78 520 LYS A O 1
ATOM 2982 N N . LEU A 1 529 ? 24.507 16.638 12.454 1.00 36.56 521 LEU A N 1
ATOM 2983 C CA . LEU A 1 529 ? 23.155 16.198 12.133 1.00 34.68 521 LEU A CA 1
ATOM 2984 C C . LEU A 1 529 ? 22.532 15.498 13.332 1.00 40.45 521 LEU A C 1
ATOM 2985 O O . LEU A 1 529 ? 23.214 14.799 14.087 1.00 43.15 521 LEU A O 1
ATOM 2990 N N . ILE A 1 530 ? 21.225 15.694 13.497 1.00 44.36 522 ILE A N 1
ATOM 2991 C CA . ILE A 1 530 ? 20.466 15.142 14.611 1.00 46.20 522 ILE A CA 1
ATOM 2992 C C . ILE A 1 530 ? 19.311 14.334 14.038 1.00 45.05 522 ILE A C 1
ATOM 2993 O O . ILE A 1 530 ? 18.599 14.812 13.144 1.00 41.19 522 ILE A O 1
ATOM 2998 N N . PHE A 1 531 ? 19.146 13.106 14.540 1.00 41.77 523 PHE A N 1
ATOM 2999 C CA . PHE A 1 531 ? 18.143 12.150 14.085 1.00 44.63 523 PHE A CA 1
ATOM 3000 C C . PHE A 1 531 ? 17.284 11.701 15.262 1.00 50.38 523 PHE A C 1
ATOM 3001 O O . PHE A 1 531 ? 17.761 11.604 16.397 1.00 53.10 523 PHE A O 1
ATOM 3009 N N . ASP A 1 532 ? 16.019 11.393 14.985 1.00 48.75 524 ASP A N 1
ATOM 3010 C CA . ASP A 1 532 ? 15.188 10.744 15.993 1.00 47.16 524 ASP A CA 1
ATOM 3011 C C . ASP A 1 532 ? 15.691 9.329 16.266 1.00 54.38 524 ASP A C 1
ATOM 3012 O O . ASP A 1 532 ? 15.897 8.542 15.338 1.00 52.00 524 ASP A O 1
ATOM 3017 N N . ALA A 1 533 ? 15.870 8.999 17.547 1.00 59.84 525 ALA A N 1
ATOM 3018 C CA . ALA A 1 533 ? 16.400 7.687 17.907 1.00 58.84 525 ALA A CA 1
ATOM 3019 C C . ALA A 1 533 ? 15.442 6.563 17.520 1.00 62.71 525 ALA A C 1
ATOM 3020 O O . ALA A 1 533 ? 15.882 5.497 17.078 1.00 64.03 525 ALA A O 1
ATOM 3022 N N . GLU A 1 534 ? 14.133 6.769 17.676 1.00 63.67 526 GLU A N 1
ATOM 3023 C CA . GLU A 1 534 ? 13.222 5.665 17.382 1.00 65.64 526 GLU A CA 1
ATOM 3024 C C . GLU A 1 534 ? 13.059 5.462 15.877 1.00 61.99 526 GLU A C 1
ATOM 3025 O O . GLU A 1 534 ? 13.154 4.330 15.394 1.00 59.61 526 GLU A O 1
ATOM 3027 N N . THR A 1 535 ? 12.863 6.540 15.114 1.00 59.88 527 THR A N 1
ATOM 3028 C CA . THR A 1 535 ? 12.534 6.416 13.697 1.00 58.23 527 THR A CA 1
ATOM 3029 C C . THR A 1 535 ? 13.743 6.486 12.774 1.00 57.62 527 THR A C 1
ATOM 3030 O O . THR A 1 535 ? 13.647 6.047 11.623 1.00 54.57 527 THR A O 1
ATOM 3034 N N . GLY A 1 536 ? 14.862 7.049 13.226 1.00 61.71 528 GLY A N 1
ATOM 3035 C CA . GLY A 1 536 ? 16.026 7.220 12.373 1.00 58.11 528 GLY A CA 1
ATOM 3036 C C . GLY A 1 536 ? 15.978 8.406 11.424 1.00 56.37 528 GLY A C 1
ATOM 3037 O O . GLY A 1 536 ? 16.971 8.659 10.723 1.00 53.22 528 GLY A O 1
ATOM 3038 N N . ARG A 1 537 ? 14.868 9.138 11.371 1.00 53.00 529 ARG A N 1
ATOM 3039 C CA . ARG A 1 537 ? 14.753 10.258 10.447 1.00 52.14 529 ARG A CA 1
ATOM 3040 C C . ARG A 1 537 ? 15.554 11.463 10.931 1.00 45.94 529 ARG A C 1
ATOM 3041 O O . ARG A 1 537 ? 15.638 11.739 12.136 1.00 40.23 529 ARG A O 1
ATOM 3049 N N . ILE A 1 538 ? 16.133 12.204 9.985 1.00 37.27 530 ILE A N 1
ATOM 3050 C CA . ILE A 1 538 ? 16.797 13.440 10.365 1.00 38.84 530 ILE A CA 1
ATOM 3051 C C . ILE A 1 538 ? 15.738 14.445 10.802 1.00 42.37 530 ILE A C 1
ATOM 3052 O O . ILE A 1 538 ? 14.711 14.630 10.133 1.00 40.63 530 ILE A O 1
ATOM 3057 N N . ILE A 1 539 ? 15.954 15.057 11.966 1.00 44.16 531 ILE A N 1
ATOM 3058 C CA . ILE A 1 539 ? 15.032 16.043 12.514 1.00 45.77 531 ILE A CA 1
ATOM 3059 C C . ILE A 1 539 ? 15.697 17.384 12.794 1.00 48.92 531 ILE A C 1
ATOM 3060 O O . ILE A 1 539 ? 15.017 18.319 13.236 1.00 51.30 531 ILE A O 1
ATOM 3065 N N . GLY A 1 540 ? 17.001 17.512 12.562 1.00 45.92 532 GLY A N 1
ATOM 3066 C CA . GLY A 1 540 ? 17.685 18.762 12.846 1.00 40.20 532 GLY A CA 1
ATOM 3067 C C . GLY A 1 540 ? 19.095 18.723 12.310 1.00 44.65 532 GLY A C 1
ATOM 3068 O O . GLY A 1 540 ? 19.621 17.664 11.956 1.00 44.02 532 GLY A O 1
ATOM 3069 N N . GLY A 1 541 ? 19.701 19.906 12.259 1.00 45.56 533 GLY A N 1
ATOM 3070 C CA . GLY A 1 541 ? 21.074 20.037 11.813 1.00 39.49 533 GLY A CA 1
ATOM 3071 C C . GLY A 1 541 ? 21.674 21.380 12.185 1.00 40.41 533 GLY A C 1
ATOM 3072 O O . GLY A 1 541 ? 20.955 22.373 12.330 1.00 44.37 533 GLY A O 1
ATOM 3073 N N . GLY A 1 542 ? 22.995 21.420 12.355 1.00 38.82 534 GLY A N 1
ATOM 3074 C CA . GLY A 1 542 ? 23.702 22.649 12.661 1.00 36.83 534 GLY A CA 1
ATOM 3075 C C . GLY A 1 542 ? 25.054 22.706 11.979 1.00 41.63 534 GLY A C 1
ATOM 3076 O O . GLY A 1 542 ? 25.762 21.693 11.912 1.00 41.78 534 GLY A O 1
ATOM 3077 N N . ILE A 1 543 ? 25.424 23.882 11.469 1.00 36.59 535 ILE A N 1
ATOM 3078 C CA . ILE A 1 543 ? 26.708 24.100 10.816 1.00 38.00 535 ILE A CA 1
ATOM 3079 C C . ILE A 1 543 ? 27.334 25.382 11.355 1.00 39.72 535 ILE A C 1
ATOM 3080 O O . ILE A 1 543 ? 26.662 26.418 11.435 1.00 38.22 535 ILE A O 1
ATOM 3085 N N . VAL A 1 544 ? 28.616 25.326 11.706 1.00 35.67 536 VAL A N 1
ATOM 3086 C CA . VAL A 1 544 ? 29.384 26.525 12.030 1.00 35.10 536 VAL A CA 1
ATOM 3087 C C . VAL A 1 544 ? 30.583 26.578 11.092 1.00 36.74 536 VAL A C 1
ATOM 3088 O O . VAL A 1 544 ? 31.288 25.577 10.915 1.00 36.98 536 VAL A O 1
ATOM 3092 N N . GLY A 1 545 ? 30.787 27.732 10.464 1.00 36.72 537 GLY A N 1
ATOM 3093 C CA . GLY A 1 545 ? 31.809 27.889 9.453 1.00 39.29 537 GLY A CA 1
ATOM 3094 C C . GLY A 1 545 ? 31.252 28.598 8.235 1.00 38.46 537 GLY A C 1
ATOM 3095 O O . GLY A 1 545 ? 30.039 28.686 8.057 1.00 40.71 537 GLY A O 1
ATOM 3096 N N . PRO A 1 546 ? 32.126 29.128 7.379 1.00 40.68 538 PRO A N 1
ATOM 3097 C CA . PRO A 1 546 ? 31.653 29.871 6.199 1.00 33.72 538 PRO A CA 1
ATOM 3098 C C . PRO A 1 546 ? 30.673 29.071 5.349 1.00 36.40 538 PRO A C 1
ATOM 3099 O O . PRO A 1 546 ? 30.767 27.842 5.237 1.00 35.70 538 PRO A O 1
ATOM 3103 N N . ASN A 1 547 ? 29.731 29.797 4.740 1.00 30.61 539 ASN A N 1
ATOM 3104 C CA . ASN A 1 547 ? 28.715 29.291 3.820 1.00 32.11 539 ASN A CA 1
ATOM 3105 C C . ASN A 1 547 ? 27.702 28.365 4.481 1.00 34.05 539 ASN A C 1
ATOM 3106 O O . ASN A 1 547 ? 26.944 27.684 3.768 1.00 35.19 539 ASN A O 1
ATOM 3111 N N . GLY A 1 548 ? 27.675 28.290 5.814 1.00 33.37 540 GLY A N 1
ATOM 3112 C CA . GLY A 1 548 ? 26.641 27.505 6.468 1.00 35.58 540 GLY A CA 1
ATOM 3113 C C . GLY A 1 548 ? 25.244 27.891 6.013 1.00 38.07 540 GLY A C 1
ATOM 3114 O O . GLY A 1 548 ? 24.395 27.025 5.773 1.00 41.11 540 GLY A O 1
ATOM 3115 N N . GLY A 1 549 ? 24.995 29.196 5.860 1.00 33.46 541 GLY A N 1
ATOM 3116 C CA . GLY A 1 549 ? 23.682 29.648 5.433 1.00 37.10 541 GLY A CA 1
ATOM 3117 C C . GLY A 1 549 ? 23.289 29.128 4.065 1.00 39.03 541 GLY A C 1
ATOM 3118 O O . GLY A 1 549 ? 22.113 28.832 3.819 1.00 36.47 541 GLY A O 1
ATOM 3119 N N . ASP A 1 550 ? 24.261 28.989 3.165 1.00 32.53 542 ASP A N 1
ATOM 3120 C CA . ASP A 1 550 ? 23.971 28.465 1.838 1.00 35.71 542 ASP A CA 1
ATOM 3121 C C . ASP A 1 550 ? 23.856 26.944 1.807 1.00 36.73 542 ASP A C 1
ATOM 3122 O O . ASP A 1 550 ? 23.398 26.400 0.796 1.00 29.54 542 ASP A O 1
ATOM 3127 N N . MET A 1 551 ? 24.293 26.251 2.860 1.00 30.41 543 MET A N 1
ATOM 3128 C CA . MET A 1 551 ? 24.306 24.797 2.880 1.00 33.90 543 MET A CA 1
ATOM 3129 C C . MET A 1 551 ? 23.183 24.218 3.713 1.00 31.81 543 MET A C 1
ATOM 3130 O O . MET A 1 551 ? 22.794 23.073 3.484 1.00 34.31 543 MET A O 1
ATOM 3135 N N . ILE A 1 552 ? 22.673 24.976 4.687 1.00 28.71 544 ILE A N 1
ATOM 3136 C CA . ILE A 1 552 ? 21.665 24.442 5.593 1.00 34.37 544 ILE A CA 1
ATOM 3137 C C . ILE A 1 552 ? 20.380 24.063 4.856 1.00 34.95 544 ILE A C 1
ATOM 3138 O O . ILE A 1 552 ? 19.610 23.232 5.350 1.00 37.97 544 ILE A O 1
ATOM 3143 N N . GLY A 1 553 ? 20.149 24.630 3.663 1.00 31.20 545 GLY A N 1
ATOM 3144 C CA . GLY A 1 553 ? 18.969 24.284 2.883 1.00 27.50 545 GLY A CA 1
ATOM 3145 C C . GLY A 1 553 ? 18.879 22.807 2.553 1.00 38.69 545 GLY A C 1
ATOM 3146 O O . GLY A 1 553 ? 17.778 22.244 2.496 1.00 39.87 545 GLY A O 1
ATOM 3147 N N . GLU A 1 554 ? 20.025 22.155 2.333 1.00 39.78 546 GLU A N 1
ATOM 3148 C CA . GLU A 1 554 ? 20.006 20.715 2.105 1.00 39.87 546 GLU A CA 1
ATOM 3149 C C . GLU A 1 554 ? 19.469 19.990 3.332 1.00 35.99 546 GLU A C 1
ATOM 3150 O O . GLU A 1 554 ? 18.683 19.039 3.216 1.00 32.07 546 GLU A O 1
ATOM 3156 N N . VAL A 1 555 ? 19.871 20.440 4.523 1.00 32.17 547 VAL A N 1
ATOM 3157 C CA . VAL A 1 555 ? 19.333 19.859 5.748 1.00 30.09 547 VAL A CA 1
ATOM 3158 C C . VAL A 1 555 ? 17.832 20.121 5.854 1.00 33.11 547 VAL A C 1
ATOM 3159 O O . VAL A 1 555 ? 17.061 19.222 6.215 1.00 30.52 547 VAL A O 1
ATOM 3163 N N . CYS A 1 556 ? 17.391 21.353 5.548 1.00 32.25 548 CYS A N 1
ATOM 3164 C CA . CYS A 1 556 ? 15.956 21.650 5.571 1.00 38.40 548 CYS A CA 1
ATOM 3165 C C . CYS A 1 556 ? 15.196 20.686 4.678 1.00 34.78 548 CYS A C 1
ATOM 3166 O O . CYS A 1 556 ? 14.192 20.096 5.092 1.00 37.66 548 CYS A O 1
ATOM 3169 N N . LEU A 1 557 ? 15.678 20.503 3.444 1.00 34.28 549 LEU A N 1
ATOM 3170 C CA . LEU A 1 557 ? 14.999 19.618 2.511 1.00 39.92 549 LEU A CA 1
ATOM 3171 C C . LEU A 1 557 ? 15.003 18.178 3.016 1.00 43.41 549 LEU A C 1
ATOM 3172 O O . LEU A 1 557 ? 13.988 17.476 2.915 1.00 36.83 549 LEU A O 1
ATOM 3177 N N . ALA A 1 558 ? 16.125 17.742 3.604 1.00 36.55 550 ALA A N 1
ATOM 3178 C CA . ALA A 1 558 ? 16.240 16.364 4.079 1.00 46.48 550 ALA A CA 1
ATOM 3179 C C . ALA A 1 558 ? 15.258 16.086 5.207 1.00 47.42 550 ALA A C 1
ATOM 3180 O O . ALA A 1 558 ? 14.717 14.976 5.308 1.00 43.71 550 ALA A O 1
ATOM 3182 N N . ILE A 1 559 ? 15.046 17.070 6.089 1.00 44.82 551 ILE A N 1
ATOM 3183 C CA . ILE A 1 559 ? 14.057 16.908 7.150 1.00 45.90 551 ILE A CA 1
ATOM 3184 C C . ILE A 1 559 ? 12.660 16.888 6.560 1.00 43.29 551 ILE A C 1
ATOM 3185 O O . ILE A 1 559 ? 11.832 16.035 6.905 1.00 43.42 551 ILE A O 1
ATOM 3190 N N . GLU A 1 560 ? 12.381 17.830 5.654 1.00 38.53 552 GLU A N 1
ATOM 3191 C CA . GLU A 1 560 ? 11.073 17.871 5.007 1.00 34.40 552 GLU A CA 1
ATOM 3192 C C . GLU A 1 560 ? 10.738 16.534 4.341 1.00 38.17 552 GLU A C 1
ATOM 3193 O O . GLU A 1 560 ? 9.581 16.098 4.350 1.00 40.47 552 GLU A O 1
ATOM 3199 N N . MET A 1 561 ? 11.735 15.860 3.778 1.00 38.95 553 MET A N 1
ATOM 3200 C CA . MET A 1 561 ? 11.506 14.633 3.030 1.00 42.45 553 MET A CA 1
ATOM 3201 C C . MET A 1 561 ? 11.569 13.379 3.897 1.00 41.80 553 MET A C 1
ATOM 3202 O O . MET A 1 561 ? 11.342 12.279 3.384 1.00 43.71 553 MET A O 1
ATOM 3207 N N . GLY A 1 562 ? 11.867 13.506 5.189 1.00 44.06 554 GLY A N 1
ATOM 3208 C CA . GLY A 1 562 ? 11.950 12.336 6.043 1.00 45.69 554 GLY A CA 1
ATOM 3209 C C . GLY A 1 562 ? 13.176 11.475 5.836 1.00 45.46 554 GLY A C 1
ATOM 3210 O O . GLY A 1 562 ? 13.145 10.288 6.155 1.00 42.90 554 GLY A O 1
ATOM 3211 N N . CYS A 1 563 ? 14.260 12.037 5.314 1.00 43.52 555 CYS A N 1
ATOM 3212 C CA . CYS A 1 563 ? 15.458 11.253 5.055 1.00 44.17 555 CYS A CA 1
ATOM 3213 C C . CYS A 1 563 ? 15.991 10.611 6.333 1.00 44.95 555 CYS A C 1
ATOM 3214 O O . CYS A 1 563 ? 15.805 11.128 7.440 1.00 49.94 555 CYS A O 1
ATOM 3217 N N . ASP A 1 564 ? 16.638 9.451 6.172 1.00 41.64 556 ASP A N 1
ATOM 3218 C CA . ASP A 1 564 ? 17.474 8.865 7.210 1.00 46.20 556 ASP A CA 1
ATOM 3219 C C . ASP A 1 564 ? 18.939 9.067 6.829 1.00 48.41 556 ASP A C 1
ATOM 3220 O O . ASP A 1 564 ? 19.254 9.723 5.831 1.00 44.66 556 ASP A O 1
ATOM 3225 N N . ALA A 1 565 ? 19.844 8.492 7.632 1.00 48.13 557 ALA A N 1
ATOM 3226 C CA . ALA A 1 565 ? 21.269 8.720 7.396 1.00 45.59 557 ALA A CA 1
ATOM 3227 C C . ALA A 1 565 ? 21.724 8.068 6.102 1.00 44.96 557 ALA A C 1
ATOM 3228 O O . ALA A 1 565 ? 22.571 8.620 5.391 1.00 49.21 557 ALA A O 1
ATOM 3230 N N . ALA A 1 566 ? 21.142 6.923 5.763 1.00 42.35 558 ALA A N 1
ATOM 3231 C CA . ALA A 1 566 ? 21.484 6.247 4.518 1.00 46.78 558 ALA A CA 1
ATOM 3232 C C . ALA A 1 566 ? 21.102 7.083 3.298 1.00 45.40 558 ALA A C 1
ATOM 3233 O O . ALA A 1 566 ? 21.834 7.089 2.301 1.00 40.99 558 ALA A O 1
ATOM 3235 N N . ASP A 1 567 ? 19.954 7.780 3.344 1.00 41.45 559 ASP A N 1
ATOM 3236 C CA . ASP A 1 567 ? 19.556 8.638 2.225 1.00 40.61 559 ASP A CA 1
ATOM 3237 C C . ASP A 1 567 ? 20.599 9.717 1.964 1.00 39.74 559 ASP A C 1
ATOM 3238 O O . ASP A 1 567 ? 20.975 9.980 0.816 1.00 38.90 559 ASP A O 1
ATOM 3243 N N . ILE A 1 568 ? 21.048 10.377 3.025 1.00 37.02 560 ILE A N 1
ATOM 3244 C CA . ILE A 1 568 ? 21.972 11.490 2.877 1.00 35.73 560 ILE A CA 1
ATOM 3245 C C . ILE A 1 568 ? 23.375 10.984 2.542 1.00 41.89 560 ILE A C 1
ATOM 3246 O O . ILE A 1 568 ? 24.045 11.525 1.661 1.00 39.51 560 ILE A O 1
ATOM 3251 N N . GLY A 1 569 ? 23.811 9.896 3.185 1.00 46.78 561 GLY A N 1
ATOM 3252 C CA . GLY A 1 569 ? 25.177 9.428 2.999 1.00 43.13 561 GLY A CA 1
ATOM 3253 C C . GLY A 1 569 ? 25.437 8.864 1.614 1.00 42.80 561 GLY A C 1
ATOM 3254 O O . GLY A 1 569 ? 26.515 9.058 1.050 1.00 44.25 561 GLY A O 1
ATOM 3255 N N . LYS A 1 570 ? 24.461 8.160 1.042 1.00 43.29 562 LYS A N 1
ATOM 3256 C CA . LYS A 1 570 ? 24.645 7.625 -0.303 1.00 40.73 562 LYS A CA 1
ATOM 3257 C C . LYS A 1 570 ? 24.507 8.695 -1.382 1.00 39.62 562 LYS A C 1
ATOM 3258 O O . LYS A 1 570 ? 24.931 8.456 -2.519 1.00 44.16 562 LYS A O 1
ATOM 3260 N N . THR A 1 571 ? 23.931 9.855 -1.056 1.00 35.09 563 THR A N 1
ATOM 3261 C CA . THR A 1 571 ? 23.898 10.970 -1.999 1.00 41.07 563 THR A CA 1
ATOM 3262 C C . THR A 1 571 ? 25.321 11.455 -2.245 1.00 38.59 563 THR A C 1
ATOM 3263 O O . THR A 1 571 ? 26.067 11.718 -1.299 1.00 37.89 563 THR A O 1
ATOM 3267 N N . ILE A 1 572 ? 25.711 11.533 -3.514 1.00 40.67 564 ILE A N 1
ATOM 3268 C CA . ILE A 1 572 ? 27.088 11.845 -3.887 1.00 40.85 564 ILE A CA 1
ATOM 3269 C C . ILE A 1 572 ? 27.259 13.366 -3.947 1.00 45.22 564 ILE A C 1
ATOM 3270 O O . ILE A 1 572 ? 26.788 14.023 -4.878 1.00 40.25 564 ILE A O 1
ATOM 3275 N N . HIS A 1 573 ? 27.941 13.927 -2.947 1.00 30.31 565 HIS A N 1
ATOM 3276 C CA . HIS A 1 573 ? 28.285 15.336 -2.847 1.00 38.32 565 HIS A CA 1
ATOM 3277 C C . HIS A 1 573 ? 29.618 15.613 -3.543 1.00 34.17 565 HIS A C 1
ATOM 3278 O O . HIS A 1 573 ? 30.511 14.753 -3.562 1.00 34.72 565 HIS A O 1
ATOM 3285 N N . PRO A 1 574 ? 29.795 16.793 -4.132 1.00 34.46 566 PRO A N 1
ATOM 3286 C CA . PRO A 1 574 ? 31.057 17.074 -4.829 1.00 36.80 566 PRO A CA 1
ATOM 3287 C C . PRO A 1 574 ? 32.212 17.291 -3.860 1.00 32.88 566 PRO A C 1
ATOM 3288 O O . PRO A 1 574 ? 32.045 17.825 -2.759 1.00 39.87 566 PRO A O 1
ATOM 3292 N N . HIS A 1 575 ? 33.401 16.830 -4.279 1.00 35.70 567 HIS A N 1
ATOM 3293 C CA . HIS A 1 575 ? 34.701 16.994 -3.639 1.00 36.45 567 HIS A CA 1
ATOM 3294 C C . HIS A 1 575 ? 35.559 17.924 -4.482 1.00 35.78 567 HIS A C 1
ATOM 3295 O O . HIS A 1 575 ? 35.549 17.807 -5.713 1.00 41.71 567 HIS A O 1
ATOM 3302 N N . PRO A 1 576 ? 36.299 18.866 -3.873 1.00 40.44 568 PRO A N 1
ATOM 3303 C CA . PRO A 1 576 ? 36.343 19.195 -2.446 1.00 39.85 568 PRO A CA 1
ATOM 3304 C C . PRO A 1 576 ? 35.457 20.396 -2.123 1.00 40.96 568 PRO A C 1
ATOM 3305 O O . PRO A 1 576 ? 35.614 21.470 -2.707 1.00 40.96 568 PRO A O 1
ATOM 3309 N N . THR A 1 577 ? 34.505 20.212 -1.215 1.00 36.61 569 THR A N 1
ATOM 3310 C CA . THR A 1 577 ? 33.588 21.281 -0.857 1.00 31.43 569 THR A CA 1
ATOM 3311 C C . THR A 1 577 ? 33.366 21.257 0.648 1.00 33.50 569 THR A C 1
ATOM 3312 O O . THR A 1 577 ? 33.649 20.261 1.324 1.00 39.36 569 THR A O 1
ATOM 3316 N N . LEU A 1 578 ? 32.850 22.376 1.173 1.00 32.02 570 LEU A N 1
ATOM 3317 C CA . LEU A 1 578 ? 32.295 22.353 2.524 1.00 34.62 570 LEU A CA 1
ATOM 3318 C C . LEU A 1 578 ? 30.963 21.596 2.568 1.00 37.74 570 LEU A C 1
ATOM 3319 O O . LEU A 1 578 ? 30.658 20.946 3.574 1.00 36.05 570 LEU A O 1
ATOM 3324 N N . GLY A 1 579 ? 30.170 21.652 1.487 1.00 38.52 571 GLY A N 1
ATOM 3325 C CA . GLY A 1 579 ? 28.862 21.001 1.485 1.00 31.37 571 GLY A CA 1
ATOM 3326 C C . GLY A 1 579 ? 28.914 19.486 1.642 1.00 40.35 571 GLY A C 1
ATOM 3327 O O . GLY A 1 579 ? 27.994 18.882 2.213 1.00 37.40 571 GLY A O 1
ATOM 3328 N N . GLU A 1 580 ? 29.977 18.842 1.144 1.00 34.07 572 GLU A N 1
ATOM 3329 C CA . GLU A 1 580 ? 30.047 17.390 1.299 1.00 36.72 572 GLU A CA 1
ATOM 3330 C C . GLU A 1 580 ? 30.154 16.973 2.765 1.00 39.64 572 GLU A C 1
ATOM 3331 O O . GLU A 1 580 ? 29.912 15.798 3.081 1.00 36.48 572 GLU A O 1
ATOM 3337 N N . SER A 1 581 ? 30.480 17.910 3.668 1.00 34.91 573 SER A N 1
ATOM 3338 C CA . SER A 1 581 ? 30.464 17.598 5.097 1.00 37.16 573 SER A CA 1
ATOM 3339 C C . SER A 1 581 ? 29.091 17.109 5.567 1.00 35.61 573 SER A C 1
ATOM 3340 O O . SER A 1 581 ? 29.000 16.372 6.555 1.00 42.49 573 SER A O 1
ATOM 3343 N N . ILE A 1 582 ? 28.016 17.513 4.884 1.00 30.38 574 ILE A N 1
ATOM 3344 C CA . ILE A 1 582 ? 26.685 17.016 5.220 1.00 28.52 574 ILE A CA 1
ATOM 3345 C C . ILE A 1 582 ? 26.588 15.517 4.938 1.00 32.11 574 ILE A C 1
ATOM 3346 O O . ILE A 1 582 ? 26.146 14.732 5.787 1.00 36.37 574 ILE A O 1
ATOM 3351 N N . GLY A 1 583 ? 26.986 15.103 3.732 1.00 31.67 575 GLY A N 1
ATOM 3352 C CA . GLY A 1 583 ? 27.018 13.681 3.424 1.00 35.06 575 GLY A CA 1
ATOM 3353 C C . GLY A 1 583 ? 27.964 12.894 4.315 1.00 42.51 575 GLY A C 1
ATOM 3354 O O . GLY A 1 583 ? 27.658 11.768 4.725 1.00 38.65 575 GLY A O 1
ATOM 3355 N N . MET A 1 584 ? 29.126 13.469 4.634 1.00 40.76 576 MET A N 1
ATOM 3356 C CA . MET A 1 584 ? 30.070 12.717 5.453 1.00 37.82 576 MET A CA 1
ATOM 3357 C C . MET A 1 584 ? 29.611 12.626 6.900 1.00 37.28 576 MET A C 1
ATOM 3358 O O . MET A 1 584 ? 29.826 11.597 7.549 1.00 40.53 576 MET A O 1
ATOM 3363 N N . ALA A 1 585 ? 28.937 13.659 7.411 1.00 34.92 577 ALA A N 1
ATOM 3364 C CA . ALA A 1 585 ? 28.356 13.543 8.743 1.00 36.62 577 ALA A CA 1
ATOM 3365 C C . ALA A 1 585 ? 27.324 12.425 8.780 1.00 38.35 577 ALA A C 1
ATOM 3366 O O . ALA A 1 585 ? 27.206 11.706 9.783 1.00 39.87 577 ALA A O 1
ATOM 3368 N N . ALA A 1 586 ? 26.575 12.253 7.688 1.00 40.56 578 ALA A N 1
ATOM 3369 C CA . ALA A 1 586 ? 25.645 11.130 7.629 1.00 45.44 578 ALA A CA 1
ATOM 3370 C C . ALA A 1 586 ? 26.406 9.812 7.562 1.00 39.22 578 ALA A C 1
ATOM 3371 O O . ALA A 1 586 ? 26.019 8.839 8.211 1.00 40.57 578 ALA A O 1
ATOM 3373 N N . GLU A 1 587 ? 27.517 9.774 6.817 1.00 44.97 579 GLU A N 1
ATOM 3374 C CA . GLU A 1 587 ? 28.377 8.592 6.838 1.00 38.71 579 GLU A CA 1
ATOM 3375 C C . GLU A 1 587 ? 28.874 8.302 8.251 1.00 44.09 579 GLU A C 1
ATOM 3376 O O . GLU A 1 587 ? 28.956 7.135 8.661 1.00 45.24 579 GLU A O 1
ATOM 3382 N N . VAL A 1 588 ? 29.196 9.351 9.018 1.00 42.12 580 VAL A N 1
ATOM 3383 C CA . VAL A 1 588 ? 29.553 9.159 10.423 1.00 48.24 580 VAL A CA 1
ATOM 3384 C C . VAL A 1 588 ? 28.430 8.443 11.163 1.00 51.36 580 VAL A C 1
ATOM 3385 O O . VAL A 1 588 ? 28.667 7.493 11.922 1.00 56.45 580 VAL A O 1
ATOM 3389 N N . ALA A 1 589 ? 27.187 8.867 10.921 1.00 46.48 581 ALA A N 1
ATOM 3390 C CA . ALA A 1 589 ? 26.040 8.254 11.579 1.00 48.62 581 ALA A CA 1
ATOM 3391 C C . ALA A 1 589 ? 25.942 6.767 11.259 1.00 51.18 581 ALA A C 1
ATOM 3392 O O . ALA A 1 589 ? 25.571 5.968 12.123 1.00 58.78 581 ALA A O 1
ATOM 3394 N N . LEU A 1 590 ? 26.275 6.372 10.030 1.00 47.53 582 LEU A N 1
ATOM 3395 C CA . LEU A 1 590 ? 26.241 4.959 9.659 1.00 45.70 582 LEU A CA 1
ATOM 3396 C C . LEU A 1 590 ? 27.512 4.212 10.028 1.00 53.83 582 LEU A C 1
ATOM 3397 O O . LEU A 1 590 ? 27.572 2.997 9.818 1.00 59.60 582 LEU A O 1
ATOM 3402 N N . GLY A 1 591 ? 28.533 4.897 10.539 1.00 59.73 583 GLY A N 1
ATOM 3403 C CA . GLY A 1 591 ? 29.760 4.224 10.915 1.00 62.29 583 GLY A CA 1
ATOM 3404 C C . GLY A 1 591 ? 30.704 3.896 9.778 1.00 62.58 583 GLY A C 1
ATOM 3405 O O . GLY A 1 591 ? 31.549 3.008 9.932 1.00 56.80 583 GLY A O 1
ATOM 3406 N N . VAL A 1 592 ? 30.609 4.599 8.645 1.00 63.02 584 VAL A N 1
ATOM 3407 C CA . VAL A 1 592 ? 31.349 4.199 7.450 1.00 62.60 584 VAL A CA 1
ATOM 3408 C C . VAL A 1 592 ? 32.101 5.359 6.803 1.00 62.76 584 VAL A C 1
ATOM 3409 O O . VAL A 1 592 ? 32.415 5.308 5.606 1.00 62.57 584 VAL A O 1
ATOM 3413 N N . CYS A 1 593 ? 32.397 6.407 7.577 1.00 56.33 585 CYS A N 1
ATOM 3414 C CA . CYS A 1 593 ? 33.222 7.510 7.091 1.00 44.17 585 CYS A CA 1
ATOM 3415 C C . CYS A 1 593 ? 34.703 7.128 7.113 1.00 49.97 585 CYS A C 1
ATOM 3416 O O . CYS A 1 593 ? 35.260 6.842 8.181 1.00 50.39 585 CYS A O 1
ATOM 3419 N N . THR A 1 594 ? 35.349 7.137 5.943 1.00 49.33 586 THR A N 1
ATOM 3420 C CA . THR A 1 594 ? 36.757 6.767 5.842 1.00 54.51 586 THR A CA 1
ATOM 3421 C C . THR A 1 594 ? 37.703 7.968 5.818 1.00 54.91 586 THR A C 1
ATOM 3422 O O . THR A 1 594 ? 38.920 7.776 5.711 1.00 57.84 586 THR A O 1
ATOM 3426 N N . ASP A 1 595 ? 37.182 9.190 5.916 1.00 49.93 587 ASP A N 1
ATOM 3427 C CA . ASP A 1 595 ? 38.007 10.380 6.095 1.00 53.23 587 ASP A CA 1
ATOM 3428 C C . ASP A 1 595 ? 38.217 10.719 7.567 1.00 57.21 587 ASP A C 1
ATOM 3429 O O . ASP A 1 595 ? 38.910 11.695 7.878 1.00 62.30 587 ASP A O 1
ATOM 3434 N N . LEU A 1 596 ? 37.644 9.931 8.466 1.00 54.59 588 LEU A N 1
ATOM 3435 C CA . LEU A 1 596 ? 37.794 10.033 9.905 1.00 50.89 588 LEU A CA 1
ATOM 3436 C C . LEU A 1 596 ? 38.331 8.715 10.443 1.00 59.93 588 LEU A C 1
ATOM 3437 O O . LEU A 1 596 ? 38.299 7.691 9.747 1.00 60.87 588 LEU A O 1
ATOM 3442 N N . PRO A 1 597 ? 38.839 8.699 11.671 1.00 59.81 589 PRO A N 1
ATOM 3443 C CA . PRO A 1 597 ? 39.233 7.426 12.287 1.00 60.77 589 PRO A CA 1
ATOM 3444 C C . PRO A 1 597 ? 38.032 6.503 12.421 1.00 61.97 589 PRO A C 1
ATOM 3445 O O . PRO A 1 597 ? 36.879 6.967 12.385 1.00 57.01 589 PRO A O 1
ATOM 3449 N N . PRO A 1 598 ? 38.257 5.190 12.544 1.00 59.66 590 PRO A N 1
ATOM 3450 C CA . PRO A 1 598 ? 37.128 4.247 12.585 1.00 67.04 590 PRO A CA 1
ATOM 3451 C C . PRO A 1 598 ? 36.140 4.604 13.687 1.00 72.06 590 PRO A C 1
ATOM 3452 O O . PRO A 1 598 ? 36.527 5.043 14.771 1.00 78.38 590 PRO A O 1
ATOM 3456 N N . GLN A 1 599 ? 34.857 4.407 13.409 1.00 73.39 591 GLN A N 1
ATOM 3457 C CA . GLN A 1 599 ? 33.826 4.728 14.398 1.00 81.78 591 GLN A CA 1
ATOM 3458 C C . GLN A 1 599 ? 32.898 3.549 14.689 1.00 86.32 591 GLN A C 1
ATOM 3459 O O . GLN A 1 599 ? 32.989 2.921 15.749 1.00 88.40 591 GLN A O 1
#

Radius of gyration: 23.84 Å; Cα contacts (8 Å, |Δi|>4): 1094; chains: 1; bounding box: 69×61×52 Å

Foldseek 3Di:
DFAEWQEEEEAQALQRLLLQLLLLVLVTAYEYEHQADFGHPCCLAQHVQLLVLLLVVLVVQVLQVVCVVVPRDDDRDDDDLVVSLVVSVVVSVVVRVVSVVSCVVSNYHYFNFAWADQAQFKIKGQHWDDHHPPDIDGPRDIDIYGYQFYEYENAWFADDDPQADDDLQEEESRSLSSCPDQWQEEEEEAQALSSVSSLSSSLSVHHAYEYEELAADHHPPADVVLVVLVCVVCVVRYPYHYYNKDWDHFDDDDQFTWTAIGGPPDDGGTDGTSHYYYRHDIAAQQVPRNVVNSVFDADPSQAGAAAQLQATVPRRYGYFANRHDPPRDSVRSSVSSSSNSVVSSVHHGGHDDQWDKDWRVHVFIKIKTFDDPVVCVVVVFDKDKFKQQLCLAPVCVVSVNSRKIKMWIAGPPLQFTGMIMITGHCRVVQCVVVSVSNVVRHGLVVLQPPDDDPRDPNCRRNLSSVRVVQRRPSDPGD

Secondary structure (DSSP, 8-state):
--EEEEEEEE--SHHHHHHHHHHHHTT--EEEEESSSSSSHHHHHHSHHHHHHHHHHHHHHHHHHHHGGGT----PPP--HHHHHHHHHHHHHHHHHHHHHHHHHTT-EEEEEEEEEEETTEEEEEEEE-SSTT--EEEEEEEEEEEEEEEE---EEEPP-TT----TTEE-HHHHHH-----SEEEEES-SHHHHHHHHHHHHHT-EEEEEESSSSSSTTS-HHHHHHHHHHHGGGEEEEEES-EEEEEEEETTEEEEEEE-TTS-SS-EEESEEEE---EEE-GGGS-GGGGT----TTS-----TT-B-SSTTEEE-GGGT-S---HHHHHHHHHHHHHHHTT-------S---EEE-SSS-EEEEE--HHHHHHHT--EEEEEEEGGG-HHHHHHT-TT-EEEEEEETTT--EEEEEEESTTHHHHHHHHHHHHHTT--HHHHHHS---SS-STHHHHHHHHHHHT--SSSS--

Sequence (478 aa):
ADAEYDVVVLGGGPGGYSAAFAAADEGLKVAIVERYKTLGGVCLNVGCIPSKALLHNAAVIDEVRHLAANGIKYPEPELDIDMLRAYKDGVVSRLTGGLAGMAKSRKVDVIQGDGQFLDPHHLEVSLTAGDAYEQAAPTGEKKIVAFKNCIIAAGSRVTKLPFIPEDPRIIDSSGALALKEVPGKLLIIGGGIIGLEMGTVYSTLGSRLDVVEMMMDGLMQGADRDLVKVWQKQNEYRFDNIMVNTKTVAVEPKEDGVYVTFEGANAPKEPQRYDAVLVAAGRAPNGKLISAEKAGVAVTDRGFIEVDKQMRTNVPHIYAIGDIVGQPMLAHKAVHEGHVAAENCAGHKAYFDARVIPGVAYTSPEVAWVGETELSAKASGRKITKANFPWAASGRAIANGCDNGFTKLIFDAETGRIIGGGIVGPNGGDMIGEVCLAIEMGCDAADIGKTIHPHPTLGESIGMAAEVALGVCTDLPPQ

Solvent-accessible surface area: 21586 Å² total; per-residue (Å²): 112,91,24,85,10,32,0,0,0,10,10,0,11,21,4,0,50,8,0,0,13,16,0,18,96,70,66,40,117,1,0,0,2,12,103,26,110,31,5,1,4,50,23,13,17,26,16,41,61,2,9,56,11,2,11,120,55,4,43,69,42,17,106,41,130,114,54,51,102,109,72,87,186,131,115,157,71,178,82,72,34,96,138,32,60,64,87,15,66,36,45,16,70,202,76,11,43,39,14,58,40,82,2,80,100,86,80,7,65,64,15,44,1,54,6,52,6,75,48,59,78,52,0,45,0,22,28,16,56,30,106,62,40,88,61,35,60,96,81,58,113,117,62,52,0,13,6,108,26,0,0,0,12,24,22,6,105,39,38,166,42,132,90,17,57,154,29,127,64,27,44,48,19,24,26,0,7,51,0,84,105,45,8,43,58,3,0,0,9,9,2,32,44,87,0,2,6,5,0,6,2,8,16,22,14,52,3,93,2,2,0,3,24,143,117,100,9,2,2,82,32,0,9,92,50,1,4,157,29,1,61,79,75,2,51,117,9,20,78,41,52,4,47,91,2,30,17,72,28,10,93,46,106,112,92,2,0,44,0,30,6,118,27,101,137,18,39,91,64,75,37,70,0,38,8,0,1,15,16,38,43,53,22,8,10,1,127,99,9,32,2,122,129,1,42,4,62,31,41,146,188,2,22,0,122,39,71,50,30,7,78,9,94,19,95,41,0,6,0,1,4,29,0,21,15,121,48,38,53,28,71,8,8,42,110,7,0,74,15,0,0,60,13,15,27,69,98,79,16,153,30,66,62,194,22,28,27,9,20,0,81,4,33,6,34,0,0,41,1,28,28,12,76,85,47,4,176,94,88,63,100,68,44,75,60,2,58,3,48,1,64,29,11,44,96,0,98,85,84,69,13,63,68,3,18,0,5,0,3,7,15,50,100,78,29,121,2,21,0,3,2,0,0,1,51,80,0,21,130,22,5,39,65,1,20,111,7,27,96,139,26,25,57,12,50,76,8,12,83,76,170,30,92,130,68,35,13,19,16,2,2,4,33,0,0,46,29,46,81,39,93,5,130,78,36,103,139,106

Nearest PDB structures (foldseek):
  5u25-assembly1_A-2  TM=1.002E+00  e=0.000E+00  Neisseria gonorrhoeae
  1ojt-assembly1_A-2  TM=9.980E-01  e=8.390E-93  Neisseria meningitidis
  1bhy-assembly1_A-2  TM=9.985E-01  e=3.042E-92  Neisseria meningitidis
  4jq9-assembly3_D  TM=9.878E-01  e=2.026E-74  Escherichia coli
  6aon-assembly1_B  TM=9.166E-01  e=1.324E-52  Bordetella pertussis Tohama I